Protein AF-0000000084459962 (afdb_homodimer)

Radius of gyration: 25.64 Å; Cα contacts (8 Å, |Δi|>4): 1706; chains: 2; bounding box: 58×69×62 Å

Structure (mmCIF, N/CA/C/O backbone):
data_AF-0000000084459962-model_v1
#
loop_
_entity.id
_entity.type
_entity.pdbx_description
1 polymer 'Phosphoribosylformylglycinamidine cyclo-ligase'
#
loop_
_atom_site.group_PDB
_atom_site.id
_atom_site.type_symbol
_atom_site.label_atom_id
_atom_site.label_alt_id
_atom_site.label_comp_id
_atom_site.label_asym_id
_atom_site.label_entity_id
_atom_site.label_seq_id
_atom_site.pdbx_PDB_ins_code
_atom_site.Cartn_x
_atom_site.Cartn_y
_atom_site.Cartn_z
_atom_site.occupancy
_atom_site.B_iso_or_equiv
_atom_site.auth_seq_id
_atom_site.auth_comp_id
_atom_site.auth_asym_id
_atom_site.auth_atom_id
_atom_site.pdbx_PDB_model_num
ATOM 1 N N . MET A 1 1 ? -25.469 19.844 26.062 1 47.09 1 MET A N 1
ATOM 2 C CA . MET A 1 1 ? -25.297 19.125 24.812 1 47.09 1 MET A CA 1
ATOM 3 C C . MET A 1 1 ? -23.969 18.391 24.781 1 47.09 1 MET A C 1
ATOM 5 O O . MET A 1 1 ? -22.922 18.984 25.047 1 47.09 1 MET A O 1
ATOM 9 N N . THR A 1 2 ? -23.922 17.031 24.766 1 66.25 2 THR A N 1
ATOM 10 C CA . THR A 1 2 ? -22.781 16.141 24.969 1 66.25 2 THR A CA 1
ATOM 11 C C . THR A 1 2 ? -21.75 16.344 23.875 1 66.25 2 THR A C 1
ATOM 13 O O . THR A 1 2 ? -22.094 16.578 22.703 1 66.25 2 THR A O 1
ATOM 16 N N . SER A 1 3 ? -20.469 16.516 24.156 1 78.69 3 SER A N 1
ATOM 17 C CA . SER A 1 3 ? -19.359 16.672 23.219 1 78.69 3 SER A CA 1
ATOM 18 C C . SER A 1 3 ? -19.266 15.5 22.266 1 78.69 3 SER A C 1
ATOM 20 O O . SER A 1 3 ? -19.578 14.359 22.625 1 78.69 3 SER A O 1
ATOM 22 N N . ILE A 1 4 ? -19.125 15.828 21 1 79.06 4 ILE A N 1
ATOM 23 C CA . ILE A 1 4 ? -18.938 14.805 19.984 1 79.06 4 ILE A CA 1
ATOM 24 C C . ILE A 1 4 ? -17.453 14.703 19.625 1 79.06 4 ILE A C 1
ATOM 26 O O . ILE A 1 4 ? -16.891 15.609 19 1 79.06 4 ILE A O 1
ATOM 30 N N . ASP A 1 5 ? -16.859 13.633 20.109 1 79.69 5 ASP A N 1
ATOM 31 C CA . ASP A 1 5 ? -15.43 13.484 19.859 1 79.69 5 ASP A CA 1
ATOM 32 C C . ASP A 1 5 ? -15.164 12.445 18.781 1 79.69 5 ASP A C 1
ATOM 34 O O . ASP A 1 5 ? -16.094 11.922 18.156 1 79.69 5 ASP A O 1
ATOM 38 N N . TYR A 1 6 ? -13.914 12.398 18.5 1 80.62 6 TYR A N 1
ATOM 39 C CA . TYR A 1 6 ? -13.469 11.539 17.406 1 80.62 6 TYR A CA 1
ATOM 40 C C . TYR A 1 6 ? -13.898 10.094 17.641 1 80.62 6 TYR A C 1
ATOM 42 O O . TYR A 1 6 ? -14.297 9.398 16.703 1 80.62 6 TYR A O 1
ATOM 50 N N . LYS A 1 7 ? -13.891 9.625 18.922 1 75.81 7 LYS A N 1
ATOM 51 C CA . LYS A 1 7 ? -14.352 8.289 19.25 1 75.81 7 LYS A CA 1
ATOM 52 C C . LYS A 1 7 ? -15.852 8.148 19 1 75.81 7 LYS A C 1
ATOM 54 O O . LYS A 1 7 ? -16.297 7.133 18.453 1 75.81 7 LYS A O 1
ATOM 59 N N . ALA A 1 8 ? -16.5 9.117 19.266 1 79.12 8 ALA A N 1
ATOM 60 C CA . ALA A 1 8 ? -17.953 9.141 19.047 1 79.12 8 ALA A CA 1
ATOM 61 C C . ALA A 1 8 ? -18.281 9.156 17.547 1 79.12 8 ALA A C 1
ATOM 63 O O . ALA A 1 8 ? -19.375 8.797 17.156 1 79.12 8 ALA A O 1
ATOM 64 N N . ALA A 1 9 ? -17.359 9.594 16.859 1 81.06 9 ALA A N 1
ATOM 65 C CA . ALA A 1 9 ? -17.547 9.625 15.414 1 81.06 9 ALA A CA 1
ATOM 66 C C . ALA A 1 9 ? -17.141 8.297 14.781 1 81.06 9 ALA A C 1
ATOM 68 O O . ALA A 1 9 ? -17.172 8.148 13.555 1 81.06 9 ALA A O 1
ATOM 69 N N . GLY A 1 10 ? -16.766 7.379 15.555 1 78.31 10 GLY A N 1
ATOM 70 C CA . GLY A 1 10 ? -16.547 6.023 15.07 1 78.31 10 GLY A CA 1
ATOM 71 C C . GLY A 1 10 ? -15.086 5.664 14.922 1 78.31 10 GLY A C 1
ATOM 72 O O . GLY A 1 10 ? -14.75 4.621 14.359 1 78.31 10 GLY A O 1
ATOM 73 N N . VAL A 1 11 ? -14.234 6.574 15.367 1 79.81 11 VAL A N 1
ATOM 74 C CA . VAL A 1 11 ? -12.812 6.289 15.242 1 79.81 11 VAL A CA 1
ATOM 75 C C . VAL A 1 11 ? -12.164 6.27 16.625 1 79.81 11 VAL A C 1
ATOM 77 O O . VAL A 1 11 ? -12.266 7.242 17.375 1 79.81 11 VAL A O 1
ATOM 80 N N . ASP A 1 12 ? -11.469 5.137 16.969 1 77.38 12 ASP A N 1
ATOM 81 C CA . ASP A 1 12 ? -10.836 4.961 18.281 1 77.38 12 ASP A CA 1
ATOM 82 C C . ASP A 1 12 ? -9.312 5 18.156 1 77.38 12 ASP A C 1
ATOM 84 O O . ASP A 1 12 ? -8.672 3.967 17.969 1 77.38 12 ASP A O 1
ATOM 88 N N . VAL A 1 13 ? -8.734 6.105 18.391 1 74.31 13 VAL A N 1
ATOM 89 C CA . VAL A 1 13 ? -7.301 6.32 18.266 1 74.31 13 VAL A CA 1
ATOM 90 C C . VAL A 1 13 ? -6.559 5.465 19.297 1 74.31 13 VAL A C 1
ATOM 92 O O . VAL A 1 13 ? -5.496 4.91 19 1 74.31 13 VAL A O 1
ATOM 95 N N . GLU A 1 14 ? -7.125 5.309 20.438 1 76.06 14 GLU A N 1
ATOM 96 C CA . GLU A 1 14 ? -6.496 4.512 21.484 1 76.06 14 GLU A CA 1
ATOM 97 C C . GLU A 1 14 ? -6.426 3.039 21.094 1 76.06 14 GLU A C 1
ATOM 99 O O . GLU A 1 14 ? -5.461 2.35 21.438 1 76.06 14 GLU A O 1
ATOM 104 N N . ALA A 1 15 ? -7.457 2.545 20.516 1 75.75 15 ALA A N 1
ATOM 105 C CA . ALA A 1 15 ? -7.438 1.17 20.031 1 75.75 15 ALA A CA 1
ATOM 106 C C . ALA A 1 15 ? -6.301 0.959 19.031 1 75.75 15 ALA A C 1
ATOM 108 O O . ALA A 1 15 ? -5.641 -0.081 19.047 1 75.75 15 ALA A O 1
ATOM 109 N N . GLY A 1 16 ? -6.098 1.947 18.25 1 77 16 GLY A N 1
ATOM 110 C CA . GLY A 1 16 ? -4.98 1.896 17.312 1 77 16 GLY A CA 1
ATOM 111 C C . GLY A 1 16 ? -3.631 1.841 18.016 1 77 16 GLY A C 1
ATOM 112 O O . GLY A 1 16 ? -2.779 1.025 17.656 1 77 16 GLY A O 1
ATOM 113 N N . ASN A 1 17 ? -3.496 2.594 18.984 1 78.25 17 ASN A N 1
ATOM 114 C CA . ASN A 1 17 ? -2.254 2.607 19.75 1 78.25 17 ASN A CA 1
ATOM 115 C C . ASN A 1 17 ? -2.023 1.282 20.469 1 78.25 17 ASN A C 1
ATOM 117 O O . ASN A 1 17 ? -0.896 0.789 20.531 1 78.25 17 ASN A O 1
ATOM 121 N N . ARG A 1 18 ? -3.035 0.746 20.969 1 79.88 18 ARG A N 1
ATOM 122 C CA . ARG A 1 18 ? -2.951 -0.546 21.656 1 79.88 18 ARG A CA 1
ATOM 123 C C . ARG A 1 18 ? -2.535 -1.645 20.672 1 79.88 18 ARG A C 1
ATOM 125 O O . ARG A 1 18 ? -1.713 -2.5 21.016 1 79.88 18 ARG A O 1
ATOM 132 N N . ALA A 1 19 ? -3.107 -1.581 19.562 1 82.06 19 ALA A N 1
ATOM 133 C CA . ALA A 1 19 ? -2.754 -2.562 18.531 1 82.06 19 ALA A CA 1
ATOM 134 C C . ALA A 1 19 ? -1.268 -2.49 18.203 1 82.06 19 ALA A C 1
ATOM 136 O O . ALA A 1 19 ? -0.591 -3.52 18.125 1 82.06 19 ALA A O 1
ATOM 137 N N . VAL A 1 20 ? -0.801 -1.335 18.062 1 82.88 20 VAL A N 1
ATOM 138 C CA . VAL A 1 20 ? 0.601 -1.131 17.719 1 82.88 20 VAL A CA 1
ATOM 139 C C . VAL A 1 20 ? 1.494 -1.659 18.844 1 82.88 20 VAL A C 1
ATOM 141 O O . VAL A 1 20 ? 2.49 -2.34 18.578 1 82.88 20 VAL A O 1
ATOM 144 N N . ARG A 1 21 ? 1.181 -1.399 20.016 1 83.81 21 ARG A N 1
ATOM 145 C CA . ARG A 1 21 ? 1.971 -1.854 21.156 1 83.81 21 ARG A CA 1
ATOM 146 C C . ARG A 1 21 ? 1.996 -3.377 21.234 1 83.81 21 ARG A C 1
ATOM 148 O O . ARG A 1 21 ? 3.031 -3.971 21.547 1 83.81 21 ARG A O 1
ATOM 155 N N . SER A 1 22 ? 0.932 -3.971 20.906 1 87.31 22 SER A N 1
ATOM 156 C CA . SER A 1 22 ? 0.792 -5.414 21.047 1 87.31 22 SER A CA 1
ATOM 157 C C . SER A 1 22 ? 1.602 -6.156 20 1 87.31 22 SER A C 1
ATOM 159 O O . SER A 1 22 ? 2.035 -7.289 20.219 1 87.31 22 SER A O 1
ATOM 161 N N . ILE A 1 23 ? 1.814 -5.5 18.891 1 91.75 23 ILE A N 1
ATOM 162 C CA . ILE A 1 23 ? 2.434 -6.23 17.781 1 91.75 23 ILE A CA 1
ATOM 163 C C . ILE A 1 23 ? 3.896 -5.816 17.656 1 91.75 23 ILE A C 1
ATOM 165 O O . ILE A 1 23 ? 4.648 -6.414 16.875 1 91.75 23 ILE A O 1
ATOM 169 N N . LYS A 1 24 ? 4.32 -4.84 18.375 1 92.25 24 LYS A N 1
ATOM 170 C CA . LYS A 1 24 ? 5.621 -4.199 18.188 1 92.25 24 LYS A CA 1
ATOM 171 C C . LYS A 1 24 ? 6.75 -5.223 18.25 1 92.25 24 LYS A C 1
ATOM 173 O O . LYS A 1 24 ? 7.578 -5.297 17.344 1 92.25 24 LYS A O 1
ATOM 178 N N . ALA A 1 25 ? 6.832 -6.027 19.266 1 93.81 25 ALA A N 1
ATOM 179 C CA . ALA A 1 25 ? 7.906 -7 19.453 1 93.81 25 ALA A CA 1
ATOM 180 C C . ALA A 1 25 ? 7.914 -8.031 18.328 1 93.81 25 ALA A C 1
ATOM 182 O O . ALA A 1 25 ? 8.977 -8.398 17.828 1 93.81 25 ALA A O 1
ATOM 183 N N . ALA A 1 26 ? 6.77 -8.484 18 1 95.19 26 ALA A N 1
ATOM 184 C CA . ALA A 1 26 ? 6.652 -9.461 16.922 1 95.19 26 ALA A CA 1
ATOM 185 C C . ALA A 1 26 ? 7.16 -8.883 15.602 1 95.19 26 ALA A C 1
ATOM 187 O O . ALA A 1 26 ? 7.91 -9.539 14.883 1 95.19 26 ALA A O 1
ATOM 188 N N . VAL A 1 27 ? 6.77 -7.695 15.305 1 96.69 27 VAL A N 1
ATOM 189 C CA . VAL A 1 27 ? 7.16 -7.031 14.062 1 96.69 27 VAL A CA 1
ATOM 190 C C . VAL A 1 27 ? 8.672 -6.824 14.047 1 96.69 27 VAL A C 1
ATOM 192 O O . VAL A 1 27 ? 9.328 -7.098 13.031 1 96.69 27 VAL A O 1
ATOM 195 N N . GLU A 1 28 ? 9.234 -6.41 15.141 1 96.12 28 GLU A N 1
ATOM 196 C CA . GLU A 1 28 ? 10.664 -6.121 15.219 1 96.12 28 GLU A CA 1
ATOM 197 C C . GLU A 1 28 ? 11.492 -7.398 15.086 1 96.12 28 GLU A C 1
ATOM 199 O O . GLU A 1 28 ? 12.664 -7.352 14.695 1 96.12 28 GLU A O 1
ATOM 204 N N . SER A 1 29 ? 10.898 -8.539 15.359 1 97.31 29 SER A N 1
ATOM 205 C CA . SER A 1 29 ? 11.594 -9.812 15.195 1 97.31 29 SER A CA 1
ATOM 206 C C . SER A 1 29 ? 11.867 -10.109 13.727 1 97.31 29 SER A C 1
ATOM 208 O O . SER A 1 29 ? 12.664 -10.992 13.406 1 97.31 29 SER A O 1
ATOM 210 N N . THR A 1 30 ? 11.25 -9.398 12.812 1 98.31 30 THR A N 1
ATOM 211 C CA . THR A 1 30 ? 11.477 -9.586 11.383 1 98.31 30 THR A CA 1
ATOM 212 C C . THR A 1 30 ? 12.625 -8.711 10.898 1 98.31 30 THR A C 1
ATOM 214 O O . THR A 1 30 ? 13.086 -8.852 9.758 1 98.31 30 THR A O 1
ATOM 217 N N . PHE A 1 31 ? 13.094 -7.809 11.703 1 97.69 31 PHE A N 1
ATOM 218 C CA . PHE A 1 31 ? 14.039 -6.789 11.273 1 97.69 31 PHE A CA 1
ATOM 219 C C . PHE A 1 31 ? 15.414 -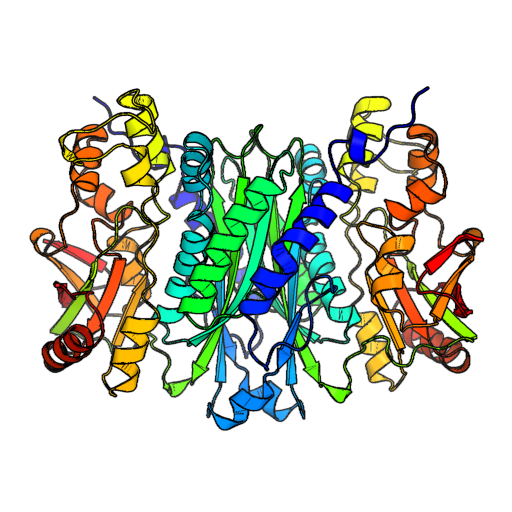7.395 11.023 1 97.69 31 PHE A C 1
ATOM 221 O O . PHE A 1 31 ? 15.859 -8.266 11.773 1 97.69 31 PHE A O 1
ATOM 228 N N . SER A 1 32 ? 16.016 -6.988 9.945 1 96.19 32 SER A N 1
ATOM 229 C CA . SER A 1 32 ? 17.453 -7.148 9.758 1 96.19 32 SER A CA 1
ATOM 230 C C . SER A 1 32 ? 18.219 -5.949 10.312 1 96.19 32 SER A C 1
ATOM 232 O O . SER A 1 32 ? 17.625 -4.926 10.648 1 96.19 32 SER A O 1
ATOM 234 N N . PRO A 1 33 ? 19.562 -6.062 10.367 1 95.19 33 PRO A N 1
ATOM 235 C CA . PRO A 1 33 ? 20.359 -4.926 10.828 1 95.19 33 PRO A CA 1
ATOM 236 C C . PRO A 1 33 ? 20.25 -3.715 9.906 1 95.19 33 PRO A C 1
ATOM 238 O O . PRO A 1 33 ? 20.688 -2.619 10.258 1 95.19 33 PRO A O 1
ATOM 241 N N . ARG A 1 34 ? 19.641 -3.922 8.773 1 96.69 34 ARG A N 1
ATOM 242 C CA . ARG A 1 34 ? 19.531 -2.842 7.801 1 96.69 34 ARG A CA 1
ATOM 243 C C . ARG A 1 34 ? 18.375 -1.909 8.133 1 96.69 34 ARG A C 1
ATOM 245 O O . ARG A 1 34 ? 18.266 -0.815 7.578 1 96.69 34 ARG A O 1
ATOM 252 N N . VAL A 1 35 ? 17.469 -2.371 8.977 1 97.88 35 VAL A N 1
ATOM 253 C CA . VAL A 1 35 ? 16.359 -1.521 9.414 1 97.88 35 VAL A CA 1
ATOM 254 C C . VAL A 1 35 ? 16.859 -0.519 10.453 1 97.88 35 VAL A C 1
ATOM 256 O O . VAL A 1 35 ? 17.359 -0.909 11.508 1 97.88 35 VAL A O 1
ATOM 259 N N . LEU A 1 36 ? 16.641 0.776 10.172 1 97.12 36 LEU A N 1
ATOM 260 C CA . LEU A 1 36 ? 17.266 1.805 10.992 1 97.12 36 LEU A CA 1
ATOM 261 C C . LEU A 1 36 ? 16.234 2.5 11.875 1 97.12 36 LEU A C 1
ATOM 263 O O . LEU A 1 36 ? 16.578 3.363 12.68 1 97.12 36 LEU A O 1
ATOM 267 N N . THR A 1 37 ? 14.984 2.217 11.672 1 93.75 37 THR A N 1
ATOM 268 C CA . THR A 1 37 ? 13.922 2.832 12.469 1 93.75 37 THR A CA 1
ATOM 269 C C . THR A 1 37 ? 13.031 1.768 13.094 1 93.75 37 THR A C 1
ATOM 271 O O . THR A 1 37 ? 12.844 0.689 12.523 1 93.75 37 THR A O 1
ATOM 274 N N . GLY A 1 38 ? 12.492 2.059 14.203 1 87.31 38 GLY A N 1
ATOM 275 C CA . GLY A 1 38 ? 11.484 1.201 14.805 1 87.31 38 GLY A CA 1
ATOM 276 C C . GLY A 1 38 ? 10.086 1.488 14.312 1 87.31 38 GLY A C 1
ATOM 277 O O . GLY A 1 38 ? 9.898 2.236 13.352 1 87.31 38 GLY A O 1
ATOM 278 N N . ILE A 1 39 ? 9.148 0.894 14.945 1 84.25 39 ILE A N 1
ATOM 279 C CA . ILE A 1 39 ? 7.746 1.1 14.602 1 84.25 39 ILE A CA 1
ATOM 280 C C . ILE A 1 39 ? 7.234 2.373 15.273 1 84.25 39 ILE A C 1
ATOM 282 O O . ILE A 1 39 ? 7.711 2.754 16.344 1 84.25 39 ILE A O 1
ATOM 286 N N . GLY A 1 40 ? 6.355 3.123 14.633 1 79.12 40 GLY A N 1
ATOM 287 C CA . GLY A 1 40 ? 5.754 4.309 15.227 1 79.12 40 GLY A CA 1
ATOM 288 C C . GLY A 1 40 ? 6.273 5.602 14.633 1 79.12 40 GLY A C 1
ATOM 289 O O . GLY A 1 40 ? 5.715 6.672 14.875 1 79.12 40 GLY A O 1
ATOM 290 N N . HIS A 1 41 ? 7.324 5.52 13.852 1 86.31 41 HIS A N 1
ATOM 291 C CA . HIS A 1 41 ? 7.867 6.688 13.164 1 86.31 41 HIS A CA 1
ATOM 292 C C . HIS A 1 41 ? 7.023 7.055 11.953 1 86.31 41 HIS A C 1
ATOM 294 O O . HIS A 1 41 ? 6.109 6.316 11.578 1 86.31 41 HIS A O 1
ATOM 300 N N . PHE A 1 42 ? 7.281 8.234 11.453 1 93.38 42 PHE A N 1
ATOM 301 C CA . PHE A 1 42 ? 6.527 8.711 10.305 1 93.38 42 PHE A CA 1
ATOM 302 C C . PHE A 1 42 ? 6.793 7.848 9.078 1 93.38 42 PHE A C 1
ATOM 304 O O . PHE A 1 42 ? 5.938 7.723 8.203 1 93.38 42 PHE A O 1
ATOM 311 N N . ALA A 1 43 ? 7.992 7.32 9.023 1 97.25 43 ALA A N 1
ATOM 312 C CA . ALA A 1 43 ? 8.453 6.512 7.895 1 97.25 43 ALA A CA 1
ATOM 313 C C . ALA A 1 43 ? 9.531 5.527 8.328 1 97.25 43 ALA A C 1
ATOM 315 O O . ALA A 1 43 ? 10.109 5.668 9.406 1 97.25 43 ALA A O 1
ATOM 316 N N . SER A 1 44 ? 9.703 4.523 7.535 1 97.62 44 SER A N 1
ATOM 317 C CA . SER A 1 44 ? 10.758 3.555 7.805 1 97.62 44 SER A CA 1
ATOM 318 C C . SER A 1 44 ? 12.047 3.934 7.094 1 97.62 44 SER A C 1
ATOM 320 O O . SER A 1 44 ? 12.023 4.613 6.062 1 97.62 44 SER A O 1
ATOM 322 N N . MET A 1 45 ? 13.164 3.568 7.66 1 98.25 45 MET A N 1
ATOM 323 C CA . MET A 1 45 ? 14.484 3.725 7.059 1 98.25 45 MET A CA 1
ATOM 324 C C . MET A 1 45 ? 15.18 2.375 6.902 1 98.25 45 MET A C 1
ATOM 326 O O . MET A 1 45 ? 15.25 1.596 7.855 1 98.25 45 MET A O 1
ATOM 330 N N . PHE A 1 46 ? 15.641 2.086 5.742 1 98.31 46 PHE A N 1
ATOM 331 C CA . PHE A 1 46 ? 16.312 0.833 5.406 1 98.31 46 PHE A CA 1
ATOM 332 C C . PHE A 1 46 ? 17.641 1.099 4.703 1 98.31 46 PHE A C 1
ATOM 334 O O . PHE A 1 46 ? 17.672 1.721 3.641 1 98.31 46 PHE A O 1
ATOM 341 N N . ASP A 1 47 ? 18.719 0.597 5.242 1 97.38 47 ASP A N 1
ATOM 342 C CA . ASP A 1 47 ? 20.078 0.859 4.773 1 97.38 47 ASP A CA 1
ATOM 343 C C . ASP A 1 47 ? 20.344 0.167 3.439 1 97.38 47 ASP A C 1
ATOM 345 O O . ASP A 1 47 ? 20.297 -1.062 3.352 1 97.38 47 ASP A O 1
ATOM 349 N N . LEU A 1 48 ? 20.703 0.964 2.393 1 96.25 48 LEU A N 1
ATOM 350 C CA . LEU A 1 48 ? 20.938 0.407 1.064 1 96.25 48 LEU A CA 1
ATOM 351 C C . LEU A 1 48 ? 22.438 0.205 0.817 1 96.25 48 LEU A C 1
ATOM 353 O O . LEU A 1 48 ? 22.828 -0.429 -0.167 1 96.25 48 LEU A O 1
ATOM 357 N N . LYS A 1 49 ? 23.234 0.724 1.651 1 92.75 49 LYS A N 1
ATOM 358 C CA . LYS A 1 49 ? 24.672 0.731 1.418 1 92.75 49 LYS A CA 1
ATOM 359 C C . LYS A 1 49 ? 25.219 -0.687 1.242 1 92.75 49 LYS A C 1
ATOM 361 O O . LYS A 1 49 ? 26.062 -0.933 0.379 1 92.75 49 LYS A O 1
ATOM 366 N N . PRO A 1 50 ? 24.75 -1.63 2.039 1 89.69 50 PRO A N 1
ATOM 367 C CA . PRO A 1 50 ? 25.281 -2.99 1.873 1 89.69 50 PRO A CA 1
ATOM 368 C C . PRO A 1 50 ? 25.016 -3.557 0.48 1 89.69 50 PRO A C 1
ATOM 370 O O . PRO A 1 50 ? 25.672 -4.508 0.061 1 89.69 50 PRO A O 1
ATOM 373 N N . LEU A 1 51 ? 24.016 -3.082 -0.238 1 87.75 51 LEU A N 1
ATOM 374 C CA . LEU A 1 51 ? 23.719 -3.551 -1.587 1 87.75 51 LEU A CA 1
ATOM 375 C C . LEU A 1 51 ? 24.891 -3.268 -2.529 1 87.75 51 LEU A C 1
ATOM 377 O O . LEU A 1 51 ? 25.031 -3.932 -3.559 1 87.75 51 LEU A O 1
ATOM 381 N N . LEU A 1 52 ? 25.672 -2.23 -2.238 1 83.12 52 LEU A N 1
ATOM 382 C CA . LEU A 1 52 ? 26.828 -1.869 -3.039 1 83.12 52 LEU A CA 1
ATOM 383 C C . LEU A 1 52 ? 27.844 -3.014 -3.078 1 83.12 52 LEU A C 1
ATOM 385 O O . LEU A 1 52 ? 28.578 -3.162 -4.055 1 83.12 52 LEU A O 1
ATOM 389 N N . GLU A 1 53 ? 27.828 -3.762 -2.131 1 87.5 53 GLU A N 1
ATOM 390 C CA . GLU A 1 53 ? 28.781 -4.855 -2.039 1 87.5 53 GLU A CA 1
ATOM 391 C C . GLU A 1 53 ? 28.234 -6.125 -2.686 1 87.5 53 GLU A C 1
ATOM 393 O O . GLU A 1 53 ? 29.016 -6.965 -3.16 1 87.5 53 GLU A O 1
ATOM 398 N N . GLU A 1 54 ? 27 -6.223 -2.768 1 90.56 54 GLU A N 1
ATOM 399 C CA . GLU A 1 54 ? 26.391 -7.496 -3.133 1 90.56 54 GLU A CA 1
ATOM 400 C C . GLU A 1 54 ? 25.859 -7.465 -4.562 1 90.56 54 GLU A C 1
ATOM 402 O O . GLU A 1 54 ? 25.719 -8.508 -5.199 1 90.56 54 GLU A O 1
ATOM 407 N N . TYR A 1 55 ? 25.562 -6.277 -5.043 1 94.31 55 TYR A N 1
ATOM 408 C CA . TYR A 1 55 ? 24.953 -6.129 -6.359 1 94.31 55 TYR A CA 1
ATOM 409 C C . TYR A 1 55 ? 25.781 -5.211 -7.25 1 94.31 55 TYR A C 1
ATOM 411 O O . TYR A 1 55 ? 26.234 -4.152 -6.809 1 94.31 55 TYR A O 1
ATOM 419 N N . GLU A 1 56 ? 26.031 -5.598 -8.477 1 94.81 56 GLU A N 1
ATOM 420 C CA . GLU A 1 56 ? 26.75 -4.77 -9.445 1 94.81 56 GLU A CA 1
ATOM 421 C C . GLU A 1 56 ? 25.859 -3.633 -9.953 1 94.81 56 GLU A C 1
ATOM 423 O O . GLU A 1 56 ? 26.312 -2.492 -10.062 1 94.81 56 GLU A O 1
ATOM 428 N N . HIS A 1 57 ? 24.719 -3.881 -10.305 1 96.88 57 HIS A N 1
ATOM 429 C CA . HIS A 1 57 ? 23.719 -2.941 -10.805 1 96.88 57 HIS A CA 1
ATOM 430 C C . HIS A 1 57 ? 22.359 -3.205 -10.188 1 96.88 57 HIS A C 1
ATOM 432 O O . HIS A 1 57 ? 21.453 -3.713 -10.852 1 96.88 57 HIS A O 1
ATOM 438 N N . PRO A 1 58 ? 22.172 -2.703 -8.922 1 97.31 58 PRO A N 1
ATOM 439 C CA . PRO A 1 58 ? 20.938 -3 -8.188 1 97.31 58 PRO A CA 1
ATOM 440 C C . PRO A 1 58 ? 19.719 -2.295 -8.773 1 97.31 58 PRO A C 1
ATOM 442 O O . PRO A 1 58 ? 19.781 -1.103 -9.086 1 97.31 58 PRO A O 1
ATOM 445 N N . VAL A 1 59 ? 18.672 -3.033 -8.977 1 98.12 59 VAL A N 1
ATOM 446 C CA . VAL A 1 59 ? 17.375 -2.549 -9.43 1 98.12 59 VAL A CA 1
ATOM 447 C C . VAL A 1 59 ? 16.312 -2.838 -8.359 1 98.12 59 VAL A C 1
ATOM 449 O O . VAL A 1 59 ? 16.188 -3.973 -7.891 1 98.12 59 VAL A O 1
ATOM 452 N N . MET A 1 60 ? 15.633 -1.752 -7.898 1 98.44 60 MET A N 1
ATOM 453 C CA . MET A 1 60 ? 14.539 -1.914 -6.949 1 98.44 60 MET A CA 1
ATOM 454 C C . MET A 1 60 ? 13.297 -2.482 -7.637 1 98.44 60 MET A C 1
ATOM 456 O O . MET A 1 60 ? 12.906 -2.014 -8.703 1 98.44 60 MET A O 1
ATOM 460 N N . VAL A 1 61 ? 12.719 -3.523 -7.102 1 98.62 61 VAL A N 1
ATOM 461 C CA . VAL A 1 61 ? 11.516 -4.168 -7.613 1 98.62 61 VAL A CA 1
ATOM 462 C C . VAL A 1 61 ? 10.383 -4.043 -6.59 1 98.62 61 VAL A C 1
ATOM 464 O O . VAL A 1 61 ? 10.57 -4.352 -5.41 1 98.62 61 VAL A O 1
ATOM 467 N N . GLN A 1 62 ? 9.18 -3.549 -7.02 1 98.69 62 GLN A N 1
ATOM 468 C CA . GLN A 1 62 ? 8.094 -3.309 -6.082 1 98.69 62 GLN A CA 1
ATOM 469 C C . GLN A 1 62 ? 6.777 -3.869 -6.613 1 98.69 62 GLN A C 1
ATOM 471 O O . GLN A 1 62 ? 6.547 -3.891 -7.828 1 98.69 62 GLN A O 1
ATOM 476 N N . SER A 1 63 ? 5.961 -4.332 -5.742 1 98.31 63 SER A N 1
ATOM 477 C CA . SER A 1 63 ? 4.598 -4.75 -6.047 1 98.31 63 SER A CA 1
ATOM 478 C C . SER A 1 63 ? 3.648 -4.422 -4.898 1 98.31 63 SER A C 1
ATOM 480 O O . SER A 1 63 ? 4.031 -4.488 -3.729 1 98.31 63 SER A O 1
ATOM 482 N N . ILE A 1 64 ? 2.469 -3.979 -5.207 1 98.06 64 ILE A N 1
ATOM 483 C CA . ILE A 1 64 ? 1.394 -3.748 -4.246 1 98.06 64 ILE A CA 1
ATOM 484 C C . ILE A 1 64 ? 0.202 -4.645 -4.582 1 98.06 64 ILE A C 1
ATOM 486 O O . ILE A 1 64 ? -0.131 -4.828 -5.754 1 98.06 64 ILE A O 1
ATOM 490 N N . ASP A 1 65 ? -0.355 -5.254 -3.57 1 96.75 65 ASP A N 1
ATOM 491 C CA . ASP A 1 65 ? -1.507 -6.129 -3.766 1 96.75 65 ASP A CA 1
ATOM 492 C C . ASP A 1 65 ? -2.283 -6.312 -2.465 1 96.75 65 ASP A C 1
ATOM 494 O O . ASP A 1 65 ? -1.859 -5.836 -1.41 1 96.75 65 ASP A O 1
ATOM 498 N N . GLY A 1 66 ? -3.428 -6.898 -2.551 1 96.56 66 GLY A N 1
ATOM 499 C CA . GLY A 1 66 ? -4.258 -7.266 -1.417 1 96.56 66 GLY A CA 1
ATOM 500 C C . GLY A 1 66 ? -4.664 -8.727 -1.421 1 96.56 66 GLY A C 1
ATOM 501 O O . GLY A 1 66 ? -4.301 -9.477 -2.332 1 96.56 66 GLY A O 1
ATOM 502 N N . VAL A 1 67 ? -5.441 -9.102 -0.385 1 97.25 67 VAL A N 1
ATOM 503 C CA . VAL A 1 67 ? -5.871 -10.5 -0.314 1 97.25 67 VAL A CA 1
ATOM 504 C C . VAL A 1 67 ? -7.309 -10.617 -0.81 1 97.25 67 VAL A C 1
ATOM 506 O O . VAL A 1 67 ? -7.867 -11.719 -0.857 1 97.25 67 VAL A O 1
ATOM 509 N N . GLY A 1 68 ? -7.969 -9.508 -1.108 1 95.44 68 GLY A N 1
ATOM 510 C CA . GLY A 1 68 ? -9.297 -9.492 -1.693 1 95.44 68 GLY A CA 1
ATOM 511 C C . GLY A 1 68 ? -10.367 -10.047 -0.768 1 95.44 68 GLY A C 1
ATOM 512 O O . GLY A 1 68 ? -10.297 -9.852 0.448 1 95.44 68 GLY A O 1
ATOM 513 N N . THR A 1 69 ? -11.312 -10.711 -1.379 1 96.44 69 THR A N 1
ATOM 514 C CA . THR A 1 69 ? -12.484 -11.117 -0.62 1 96.44 69 THR A CA 1
ATOM 515 C C . THR A 1 69 ? -12.234 -12.438 0.107 1 96.44 69 THR A C 1
ATOM 517 O O . THR A 1 69 ? -13.133 -12.977 0.749 1 96.44 69 THR A O 1
ATOM 520 N N . LYS A 1 70 ? -10.992 -12.984 0.012 1 97.81 70 LYS A N 1
ATOM 521 C CA . LYS A 1 70 ? -10.609 -14.062 0.916 1 97.81 70 LYS A CA 1
ATOM 522 C C . LYS A 1 70 ? -10.758 -13.641 2.373 1 97.81 70 LYS A C 1
ATOM 524 O O . LYS A 1 70 ? -11.062 -14.461 3.238 1 97.81 70 LYS A O 1
ATOM 529 N N . MET A 1 71 ? -10.648 -12.367 2.623 1 97.25 71 MET A N 1
ATOM 530 C CA . MET A 1 71 ? -10.812 -11.789 3.951 1 97.25 71 MET A CA 1
ATOM 531 C C . MET A 1 71 ? -12.211 -12.078 4.496 1 97.25 71 MET A C 1
ATOM 533 O O . MET A 1 71 ? -12.383 -12.25 5.703 1 97.25 71 MET A O 1
ATOM 537 N N . MET A 1 72 ? -13.188 -12.117 3.656 1 97.06 72 MET A N 1
ATOM 538 C CA . MET A 1 72 ? -14.562 -12.367 4.082 1 97.06 72 MET A CA 1
ATOM 539 C C . MET A 1 72 ? -14.719 -13.797 4.605 1 97.06 72 MET A C 1
ATOM 541 O O . MET A 1 72 ? -15.547 -14.055 5.48 1 97.06 72 MET A O 1
ATOM 545 N N . VAL A 1 73 ? -13.961 -14.711 4.012 1 97.81 73 VAL A N 1
ATOM 546 C CA . VAL A 1 73 ? -13.961 -16.094 4.5 1 97.81 73 VAL A CA 1
ATOM 547 C C . VAL A 1 73 ? -13.312 -16.141 5.883 1 97.81 73 VAL A C 1
ATOM 549 O O . VAL A 1 73 ? -13.82 -16.812 6.785 1 97.81 73 VAL A O 1
ATOM 552 N N . ALA A 1 74 ? -12.18 -15.484 6.027 1 97.88 74 ALA A N 1
ATOM 553 C CA . ALA A 1 74 ? -11.516 -15.406 7.324 1 97.88 74 ALA A CA 1
ATOM 554 C C . ALA A 1 74 ? -12.453 -14.867 8.398 1 97.88 74 ALA A C 1
ATOM 556 O O . ALA A 1 74 ? -12.516 -15.406 9.508 1 97.88 74 ALA A O 1
ATOM 557 N N . LYS A 1 75 ? -13.156 -13.844 8.086 1 96.75 75 LYS A N 1
ATOM 558 C CA . LYS A 1 75 ? -14.109 -13.25 9.016 1 96.75 75 LYS A CA 1
ATOM 559 C C . LYS A 1 75 ? -15.188 -14.258 9.406 1 96.75 75 LYS A C 1
ATOM 561 O O . LYS A 1 75 ? -15.5 -14.414 10.594 1 96.75 75 LYS A O 1
ATOM 566 N N . ARG A 1 76 ? -15.711 -14.836 8.391 1 96.25 76 ARG A N 1
ATOM 567 C CA . ARG A 1 76 ? -16.781 -15.797 8.633 1 96.25 76 ARG A CA 1
ATOM 568 C C . ARG A 1 76 ? -16.297 -16.938 9.531 1 96.25 76 ARG A C 1
ATOM 570 O O . ARG A 1 76 ? -17.047 -17.453 10.359 1 96.25 76 ARG A O 1
ATOM 577 N N . MET A 1 77 ? -15.078 -17.328 9.391 1 97.19 77 MET A N 1
ATOM 578 C CA . MET A 1 77 ? -14.477 -18.391 10.195 1 97.19 77 MET A CA 1
ATOM 579 C C . MET A 1 77 ? -14 -17.844 11.539 1 97.19 77 MET A C 1
ATOM 581 O O . MET A 1 77 ? -13.68 -18.625 12.445 1 97.19 77 MET A O 1
ATOM 585 N N . GLN A 1 78 ? -13.898 -16.562 11.633 1 96.31 78 GLN A N 1
ATOM 586 C CA . GLN A 1 78 ? -13.266 -15.906 12.781 1 96.31 78 GLN A CA 1
ATOM 587 C C . GLN A 1 78 ? -11.844 -16.406 12.984 1 96.31 78 GLN A C 1
ATOM 589 O O . GLN A 1 78 ? -11.453 -16.734 14.109 1 96.31 78 GLN A O 1
ATOM 594 N N . LYS A 1 79 ? -11.164 -16.578 11.938 1 97.5 79 LYS A N 1
ATOM 595 C CA . LYS A 1 79 ? -9.773 -17.016 11.891 1 97.5 79 LYS A CA 1
ATOM 596 C C . LYS A 1 79 ? -8.945 -16.109 10.969 1 97.5 79 LYS A C 1
ATOM 598 O O . LYS A 1 79 ? -9.086 -16.172 9.75 1 97.5 79 LYS A O 1
ATOM 603 N N . PHE A 1 80 ? -8.031 -15.352 11.57 1 97.69 80 PHE A N 1
ATOM 604 C CA . PHE A 1 80 ? -7.316 -14.336 10.812 1 97.69 80 PHE A CA 1
ATOM 605 C C . PHE A 1 80 ? -5.812 -14.594 10.844 1 97.69 80 PHE A C 1
ATOM 607 O O . PHE A 1 80 ? -5.039 -13.867 10.211 1 97.69 80 PHE A O 1
ATOM 614 N N . ASP A 1 81 ? -5.316 -15.672 11.344 1 96.81 81 ASP A N 1
ATOM 615 C CA . ASP A 1 81 ? -3.908 -15.891 11.664 1 96.81 81 ASP A CA 1
ATOM 616 C C . ASP A 1 81 ? -3.104 -16.219 10.406 1 96.81 81 ASP A C 1
ATOM 618 O O . ASP A 1 81 ? -1.88 -16.078 10.391 1 96.81 81 ASP A O 1
ATOM 622 N N . THR A 1 82 ? -3.793 -16.625 9.312 1 97.69 82 THR A N 1
ATOM 623 C CA . THR A 1 82 ? -3.021 -17.031 8.141 1 97.69 82 THR A CA 1
ATOM 624 C C . THR A 1 82 ? -3.193 -16.016 7.008 1 97.69 82 THR A C 1
ATOM 626 O O . THR A 1 82 ? -2.479 -16.078 6.008 1 97.69 82 THR A O 1
ATOM 629 N N . ILE A 1 83 ? -4.121 -15.094 7.148 1 98.31 83 ILE A N 1
ATOM 630 C CA . ILE A 1 83 ? -4.414 -14.164 6.062 1 98.31 83 ILE A CA 1
ATOM 631 C C . ILE A 1 83 ? -3.209 -13.266 5.809 1 98.31 83 ILE A C 1
ATOM 633 O O . ILE A 1 83 ? -2.955 -12.859 4.672 1 98.31 83 ILE A O 1
ATOM 637 N N . GLY A 1 84 ? -2.471 -12.945 6.906 1 98.5 84 GLY A N 1
ATOM 638 C CA . GLY A 1 84 ? -1.233 -12.195 6.738 1 98.5 84 GLY A CA 1
ATOM 639 C C . GLY A 1 84 ? -0.196 -12.938 5.914 1 98.5 84 GLY A C 1
ATOM 640 O O . GLY A 1 84 ? 0.57 -12.312 5.172 1 98.5 84 GLY A O 1
ATOM 641 N N . MET A 1 85 ? -0.143 -14.281 6.07 1 98.62 85 MET A N 1
ATOM 642 C CA . MET A 1 85 ? 0.745 -15.102 5.25 1 98.62 85 MET A CA 1
ATOM 643 C C . MET A 1 85 ? 0.376 -14.992 3.775 1 98.62 85 MET A C 1
ATOM 645 O O . MET A 1 85 ? 1.255 -14.93 2.914 1 98.62 85 MET A O 1
ATOM 649 N N . ASP A 1 86 ? -0.937 -14.984 3.543 1 98.75 86 ASP A N 1
ATOM 650 C CA . ASP A 1 86 ? -1.432 -14.844 2.176 1 98.75 86 ASP A CA 1
ATOM 651 C C . ASP A 1 86 ? -0.925 -13.555 1.538 1 98.75 86 ASP A C 1
ATOM 653 O O . ASP A 1 86 ? -0.511 -13.555 0.377 1 98.75 86 ASP A O 1
ATOM 657 N N . LEU A 1 87 ? -0.967 -12.523 2.299 1 98.75 87 LEU A N 1
ATOM 658 C CA . LEU A 1 87 ? -0.544 -11.219 1.791 1 98.75 87 LEU A CA 1
ATOM 659 C C . LEU A 1 87 ? 0.931 -11.242 1.404 1 98.75 87 LEU A C 1
ATOM 661 O O . LEU A 1 87 ? 1.301 -10.766 0.328 1 98.75 87 LEU A O 1
ATOM 665 N N . VAL A 1 88 ? 1.755 -11.758 2.289 1 98.81 88 VAL A N 1
ATOM 666 C CA . VAL A 1 88 ? 3.191 -11.82 2.037 1 98.81 88 VAL A CA 1
ATOM 667 C C . VAL A 1 88 ? 3.461 -12.648 0.785 1 98.81 88 VAL A C 1
ATOM 669 O O . VAL A 1 88 ? 4.246 -12.242 -0.078 1 98.81 88 VAL A O 1
ATOM 672 N N . SER A 1 89 ? 2.768 -13.727 0.663 1 98.69 89 SER A N 1
ATOM 673 C CA . SER A 1 89 ? 2.959 -14.609 -0.489 1 98.69 89 SER A CA 1
ATOM 674 C C . SER A 1 89 ? 2.496 -13.938 -1.777 1 98.69 89 SER A C 1
ATOM 676 O O . SER A 1 89 ? 3.186 -13.992 -2.797 1 98.69 89 SER A O 1
ATOM 678 N N . ALA A 1 90 ? 1.349 -13.289 -1.706 1 98.31 90 ALA A N 1
ATOM 679 C CA . ALA A 1 90 ? 0.796 -12.641 -2.891 1 98.31 90 ALA A CA 1
ATOM 680 C C . ALA A 1 90 ? 1.754 -11.586 -3.432 1 98.31 90 ALA A C 1
ATOM 682 O O . ALA A 1 90 ? 2.023 -11.539 -4.633 1 98.31 90 ALA A O 1
ATOM 683 N N . THR A 1 91 ? 2.301 -10.812 -2.586 1 98.38 91 THR A N 1
ATOM 684 C CA . THR A 1 91 ? 3.156 -9.711 -3.012 1 98.38 91 THR A CA 1
ATOM 685 C C . THR A 1 91 ? 4.551 -10.211 -3.375 1 98.38 91 THR A C 1
ATOM 687 O O . THR A 1 91 ? 5.133 -9.773 -4.367 1 98.38 91 THR A O 1
ATOM 690 N N . THR A 1 92 ? 5.102 -11.148 -2.619 1 98.69 92 THR A N 1
ATOM 691 C CA . THR A 1 92 ? 6.449 -11.656 -2.865 1 98.69 92 THR A CA 1
ATOM 692 C C . THR A 1 92 ? 6.5 -12.438 -4.176 1 98.69 92 THR A C 1
ATOM 694 O O . THR A 1 92 ? 7.473 -12.344 -4.926 1 98.69 92 THR A O 1
ATOM 697 N N . ASN A 1 93 ? 5.441 -13.211 -4.41 1 98.75 93 ASN A N 1
ATOM 698 C CA . ASN A 1 93 ? 5.398 -13.984 -5.648 1 98.75 93 ASN A CA 1
ATOM 699 C C . ASN A 1 93 ? 5.352 -13.078 -6.875 1 98.75 93 ASN A C 1
ATOM 701 O O . ASN A 1 93 ? 5.793 -13.469 -7.957 1 98.75 93 ASN A O 1
ATOM 705 N N . ASP A 1 94 ? 4.887 -11.852 -6.738 1 98.38 94 ASP A N 1
ATOM 706 C CA . ASP A 1 94 ? 4.832 -10.891 -7.832 1 98.38 94 ASP A CA 1
ATOM 707 C C . ASP A 1 94 ? 6.23 -10.398 -8.203 1 98.38 94 ASP A C 1
ATOM 709 O O . ASP A 1 94 ? 6.477 -10.008 -9.344 1 98.38 94 ASP A O 1
ATOM 713 N N . ILE A 1 95 ? 7.145 -10.383 -7.23 1 98.69 95 ILE A N 1
ATOM 714 C CA . ILE A 1 95 ? 8.445 -9.812 -7.559 1 98.69 95 ILE A CA 1
ATOM 715 C C . ILE A 1 95 ? 9.445 -10.938 -7.832 1 98.69 95 ILE A C 1
ATOM 717 O O . ILE A 1 95 ? 10.43 -10.742 -8.555 1 98.69 95 ILE A O 1
ATOM 721 N N . ILE A 1 96 ? 9.172 -12.109 -7.324 1 98.56 96 ILE A N 1
ATOM 722 C CA . ILE A 1 96 ? 10.133 -13.203 -7.492 1 98.56 96 ILE A CA 1
ATOM 723 C C . ILE A 1 96 ? 10.172 -13.625 -8.961 1 98.56 96 ILE A C 1
ATOM 725 O O . ILE A 1 96 ? 11.18 -14.172 -9.422 1 98.56 96 ILE A O 1
ATOM 729 N N . VAL A 1 97 ? 9.102 -13.359 -9.703 1 98.62 97 VAL A N 1
ATOM 730 C CA . VAL A 1 97 ? 9.055 -13.727 -11.117 1 98.62 97 VAL A CA 1
ATOM 731 C C . VAL A 1 97 ? 10.141 -12.977 -11.883 1 98.62 97 VAL A C 1
ATOM 733 O O . VAL A 1 97 ? 10.516 -13.375 -12.992 1 98.62 97 VAL A O 1
ATOM 736 N N . LEU A 1 98 ? 10.672 -11.898 -11.266 1 98.44 98 LEU A N 1
ATOM 737 C CA . LEU A 1 98 ? 11.766 -11.148 -11.875 1 98.44 98 LEU A CA 1
ATOM 738 C C . LEU A 1 98 ? 13.102 -11.562 -11.281 1 98.44 98 LEU A C 1
ATOM 740 O O . LEU A 1 98 ? 14.141 -10.992 -11.617 1 98.44 98 LEU A O 1
ATOM 744 N N . GLY A 1 99 ? 13.07 -12.539 -10.375 1 98.25 99 GLY A N 1
ATOM 745 C CA . GLY A 1 99 ? 14.289 -12.984 -9.703 1 98.25 99 GLY A CA 1
ATOM 746 C C . GLY A 1 99 ? 14.688 -12.102 -8.539 1 98.25 99 GLY A C 1
ATOM 747 O O . GLY A 1 99 ? 15.805 -12.203 -8.031 1 98.25 99 GLY A O 1
ATOM 748 N N . ALA A 1 100 ? 13.844 -11.273 -8.078 1 98.56 100 ALA A N 1
ATOM 749 C CA . ALA A 1 100 ? 14.188 -10.281 -7.07 1 98.56 100 ALA A CA 1
ATOM 750 C C . ALA A 1 100 ? 14.203 -10.898 -5.672 1 98.56 100 ALA A C 1
ATOM 752 O O . ALA A 1 100 ? 13.367 -11.75 -5.359 1 98.56 100 ALA A O 1
ATOM 753 N N . LYS A 1 101 ? 15.109 -10.484 -4.852 1 98.12 101 LYS A N 1
ATOM 754 C CA . LYS A 1 101 ? 15.125 -10.789 -3.422 1 98.12 101 LYS A CA 1
ATOM 755 C C . LYS A 1 101 ? 14.266 -9.805 -2.639 1 98.12 101 LYS A C 1
ATOM 757 O O . LYS A 1 101 ? 14.5 -8.594 -2.68 1 98.12 101 LYS A O 1
ATOM 762 N N . PRO A 1 102 ? 13.242 -10.32 -1.974 1 98.69 102 PRO A N 1
ATOM 763 C CA . PRO A 1 102 ? 12.445 -9.398 -1.159 1 98.69 102 PRO A CA 1
ATOM 764 C C . PRO A 1 102 ? 13.234 -8.812 0.01 1 98.69 102 PRO A C 1
ATOM 766 O O . PRO A 1 102 ? 14.055 -9.508 0.615 1 98.69 102 PRO A O 1
ATOM 769 N N . LEU A 1 103 ? 12.969 -7.516 0.357 1 98.5 103 LEU A N 1
ATOM 770 C CA . LEU A 1 103 ? 13.695 -6.828 1.418 1 98.5 103 LEU A CA 1
ATOM 771 C C . LEU A 1 103 ? 12.742 -6.34 2.504 1 98.5 103 LEU A C 1
ATOM 773 O O . LEU A 1 103 ? 12.906 -6.676 3.678 1 98.5 103 LEU A O 1
ATOM 777 N N . THR A 1 104 ? 11.727 -5.562 2.096 1 98.75 104 THR A N 1
ATOM 778 C CA . THR A 1 104 ? 10.852 -4.938 3.076 1 98.75 104 THR A CA 1
ATOM 779 C C . THR A 1 104 ? 9.383 -5.137 2.693 1 98.75 104 THR A C 1
ATOM 781 O O . THR A 1 104 ? 9.062 -5.312 1.517 1 98.75 104 THR A O 1
ATOM 784 N N . LEU A 1 105 ? 8.539 -5.137 3.648 1 98.75 105 LEU A N 1
ATOM 785 C CA . LEU A 1 105 ? 7.094 -5.145 3.496 1 98.75 105 LEU A CA 1
ATOM 786 C C . LEU A 1 105 ? 6.449 -4.059 4.348 1 98.75 105 LEU A C 1
ATOM 788 O O . LEU A 1 105 ? 6.844 -3.85 5.5 1 98.75 105 LEU A O 1
ATOM 792 N N . LEU A 1 106 ? 5.523 -3.309 3.789 1 98.44 106 LEU A N 1
ATOM 793 C CA . LEU A 1 106 ? 4.582 -2.455 4.504 1 98.44 106 LEU A CA 1
ATOM 794 C C . LEU A 1 106 ? 3.152 -2.963 4.34 1 98.44 106 LEU A C 1
ATOM 796 O O . LEU A 1 106 ? 2.805 -3.527 3.299 1 98.44 106 LEU A O 1
ATOM 800 N N . ASP A 1 107 ? 2.373 -2.715 5.34 1 97.81 107 ASP A N 1
ATOM 801 C CA . ASP A 1 107 ? 1.001 -3.207 5.27 1 97.81 107 ASP A CA 1
ATOM 802 C C . ASP A 1 107 ? 0.003 -2.1 5.602 1 97.81 107 ASP A C 1
ATOM 804 O O . ASP A 1 107 ? 0.365 -1.095 6.219 1 97.81 107 ASP A O 1
ATOM 808 N N . TYR A 1 108 ? -1.167 -2.268 5.164 1 97.56 108 TYR A N 1
ATOM 809 C CA . TYR A 1 108 ? -2.346 -1.449 5.426 1 97.56 108 TYR A CA 1
ATOM 810 C C . TYR A 1 108 ? -3.551 -2.32 5.766 1 97.56 108 TYR A C 1
ATOM 812 O O . TYR A 1 108 ? -3.955 -3.166 4.965 1 97.56 108 TYR A O 1
ATOM 820 N N . VAL A 1 109 ? -4.074 -2.172 6.98 1 96.75 109 VAL A N 1
ATOM 821 C CA . VAL A 1 109 ? -5.273 -2.881 7.418 1 96.75 109 VAL A CA 1
ATOM 822 C C . VAL A 1 109 ? -6.398 -1.881 7.68 1 96.75 109 VAL A C 1
ATOM 824 O O . VAL A 1 109 ? -6.254 -0.977 8.508 1 96.75 109 VAL A O 1
ATOM 827 N N . ALA A 1 110 ? -7.496 -2.035 6.992 1 95.94 110 ALA A N 1
ATOM 828 C CA . ALA A 1 110 ? -8.625 -1.118 7.156 1 95.94 110 ALA A CA 1
ATOM 829 C C . ALA A 1 110 ? -9.906 -1.876 7.477 1 95.94 110 ALA A C 1
ATOM 831 O O . ALA A 1 110 ? -10.125 -2.984 6.98 1 95.94 110 ALA A O 1
ATOM 832 N N . ASN A 1 111 ? -10.703 -1.345 8.273 1 94.31 111 ASN A N 1
ATOM 833 C CA . ASN A 1 111 ? -11.992 -1.925 8.641 1 94.31 111 ASN A CA 1
ATOM 834 C C . ASN A 1 111 ? -12.977 -0.858 9.125 1 94.31 111 ASN A C 1
ATOM 836 O O . ASN A 1 111 ? -12.633 0.326 9.172 1 94.31 111 ASN A O 1
ATOM 840 N N . ASP A 1 112 ? -14.219 -1.313 9.391 1 92.62 112 ASP A N 1
ATOM 841 C CA . ASP A 1 112 ? -15.242 -0.4 9.891 1 92.62 112 ASP A CA 1
ATOM 842 C C . ASP A 1 112 ? -14.969 -0.021 11.344 1 92.62 112 ASP A C 1
ATOM 844 O O . ASP A 1 112 ? -15.156 1.133 11.734 1 92.62 112 ASP A O 1
ATOM 848 N N . LYS A 1 113 ? -14.539 -0.984 12.086 1 91 113 LYS A N 1
ATOM 849 C CA . LYS A 1 113 ? -14.195 -0.805 13.492 1 91 113 LYS A CA 1
ATOM 850 C C . LYS A 1 113 ? -12.961 -1.619 13.867 1 91 113 LYS A C 1
ATOM 852 O O . LYS A 1 113 ? -12.93 -2.836 13.664 1 91 113 LYS A O 1
ATOM 857 N N . LEU A 1 114 ? -12.039 -0.923 14.43 1 89.25 114 LEU A N 1
ATOM 858 C CA . LEU A 1 114 ? -10.766 -1.562 14.75 1 89.25 114 LEU A CA 1
ATOM 859 C C . LEU A 1 114 ? -10.922 -2.533 15.914 1 89.25 114 LEU A C 1
ATOM 861 O O . LEU A 1 114 ? -11.547 -2.205 16.922 1 89.25 114 LEU A O 1
ATOM 865 N N . ASP A 1 115 ? -10.438 -3.713 15.75 1 90 115 ASP A N 1
ATOM 866 C CA . ASP A 1 115 ? -10.312 -4.723 16.797 1 90 115 ASP A CA 1
ATOM 867 C C . ASP A 1 115 ? -8.859 -5.152 16.969 1 90 115 ASP A C 1
ATOM 869 O O . ASP A 1 115 ? -8.328 -5.906 16.156 1 90 115 ASP A O 1
ATOM 873 N N . PRO A 1 116 ? -8.266 -4.766 18.031 1 91.75 116 PRO A N 1
ATOM 874 C CA . PRO A 1 116 ? -6.84 -5.035 18.219 1 91.75 116 PRO A CA 1
ATOM 875 C C . PRO A 1 116 ? -6.508 -6.527 18.172 1 91.75 116 PRO A C 1
ATOM 877 O O . PRO A 1 116 ? -5.426 -6.906 17.734 1 91.75 116 PRO A O 1
ATOM 880 N N . VAL A 1 117 ? -7.395 -7.387 18.594 1 93.44 117 VAL A N 1
ATOM 881 C CA . VAL A 1 117 ? -7.148 -8.82 18.625 1 93.44 117 VAL A CA 1
ATOM 882 C C . VAL A 1 117 ? -7.051 -9.359 17.188 1 93.44 117 VAL A C 1
ATOM 884 O O . VAL A 1 117 ? -6.191 -10.188 16.891 1 93.44 117 VAL A O 1
ATOM 887 N N . ILE A 1 118 ? -7.91 -8.906 16.344 1 94.81 118 ILE A N 1
ATOM 888 C CA . ILE A 1 118 ? -7.895 -9.328 14.945 1 94.81 118 ILE A CA 1
ATOM 889 C C . ILE A 1 118 ? -6.625 -8.82 14.266 1 94.81 118 ILE A C 1
ATOM 891 O O . ILE A 1 118 ? -5.969 -9.555 13.531 1 94.81 118 ILE A O 1
ATOM 895 N N . ILE A 1 119 ? -6.293 -7.59 14.555 1 94.75 119 ILE A N 1
ATOM 896 C CA . ILE A 1 119 ? -5.082 -7.004 13.992 1 94.75 119 ILE A CA 1
ATOM 897 C C . ILE A 1 119 ? -3.865 -7.82 14.414 1 94.75 119 ILE A C 1
ATOM 899 O O . ILE A 1 119 ? -2.979 -8.094 13.602 1 94.75 119 ILE A O 1
ATOM 903 N N . GLU A 1 120 ? -3.82 -8.164 15.633 1 95.62 120 GLU A N 1
ATOM 904 C CA . GLU A 1 120 ? -2.711 -8.953 16.156 1 95.62 120 GLU A CA 1
ATOM 905 C C . GLU A 1 120 ? -2.59 -10.281 15.406 1 95.62 120 GLU A C 1
ATOM 907 O O . GLU A 1 120 ? -1.484 -10.719 15.078 1 95.62 120 GLU A O 1
ATOM 912 N N . GLN A 1 121 ? -3.656 -10.922 15.164 1 97 121 GLN A N 1
ATOM 913 C CA . GLN A 1 121 ? -3.648 -12.188 14.438 1 97 121 GLN A CA 1
ATOM 914 C C . GLN A 1 121 ? -3.127 -12 13.016 1 97 121 GLN A C 1
ATOM 916 O O . GLN A 1 121 ? -2.289 -12.773 12.555 1 97 121 GLN A O 1
ATOM 921 N N . ILE A 1 122 ? -3.633 -11.008 12.336 1 97.81 122 ILE A N 1
ATOM 922 C CA . ILE A 1 122 ? -3.236 -10.727 10.961 1 97.81 122 ILE A CA 1
ATOM 923 C C . ILE A 1 122 ? -1.731 -10.469 10.906 1 97.81 122 ILE A C 1
ATOM 925 O O . ILE A 1 122 ? -1.024 -11.07 10.086 1 97.81 122 ILE A O 1
ATOM 929 N N . VAL A 1 123 ? -1.275 -9.641 11.805 1 97.31 123 VAL A N 1
ATOM 930 C CA . VAL A 1 123 ? 0.131 -9.25 11.812 1 97.31 123 VAL A CA 1
ATOM 931 C C . VAL A 1 123 ? 0.997 -10.453 12.195 1 97.31 123 VAL A C 1
ATOM 933 O O . VAL A 1 123 ? 2.1 -10.625 11.672 1 97.31 123 VAL A O 1
ATOM 936 N N . SER A 1 124 ? 0.533 -11.242 13.086 1 97.31 124 SER A N 1
ATOM 937 C CA . SER A 1 124 ? 1.282 -12.43 13.469 1 97.31 124 SER A CA 1
ATOM 938 C C . SER A 1 124 ? 1.536 -13.336 12.266 1 97.31 124 SER A C 1
ATOM 940 O O . SER A 1 124 ? 2.625 -13.898 12.125 1 97.31 124 SER A O 1
ATOM 942 N N . GLY A 1 125 ? 0.516 -13.508 11.453 1 98.19 125 GLY A N 1
ATOM 943 C CA . GLY A 1 125 ? 0.701 -14.266 10.219 1 98.19 125 GLY A CA 1
ATOM 944 C C . GLY A 1 125 ? 1.727 -13.648 9.289 1 98.19 125 GLY A C 1
ATOM 945 O O . GLY A 1 125 ? 2.541 -14.352 8.695 1 98.19 125 GLY A O 1
ATOM 946 N N . MET A 1 126 ? 1.677 -12.32 9.164 1 98.62 126 MET A N 1
ATOM 947 C CA . MET A 1 126 ? 2.668 -11.625 8.352 1 98.62 126 MET A CA 1
ATOM 948 C C . MET A 1 126 ? 4.078 -11.883 8.867 1 98.62 126 MET A C 1
ATOM 950 O O . MET A 1 126 ? 4.996 -12.141 8.086 1 98.62 126 MET A O 1
ATOM 954 N N . VAL A 1 127 ? 4.195 -11.781 10.18 1 98.44 127 VAL A N 1
ATOM 955 C CA . VAL A 1 127 ? 5.492 -11.914 10.836 1 98.44 127 VAL A CA 1
ATOM 956 C C . VAL A 1 127 ? 6.082 -13.297 10.547 1 98.44 127 VAL A C 1
ATOM 958 O O . VAL A 1 127 ? 7.254 -13.414 10.188 1 98.44 127 VAL A O 1
ATOM 961 N N . VAL A 1 128 ? 5.289 -14.305 10.656 1 98.38 128 VAL A N 1
ATOM 962 C CA . VAL A 1 128 ? 5.738 -15.672 10.398 1 98.38 128 VAL A CA 1
ATOM 963 C C . VAL A 1 128 ? 6.238 -15.781 8.961 1 98.38 128 VAL A C 1
ATOM 965 O O . VAL A 1 128 ? 7.344 -16.266 8.711 1 98.38 128 VAL A O 1
ATOM 968 N N . ALA A 1 129 ? 5.453 -15.328 8.047 1 98.62 129 ALA A N 1
ATOM 969 C CA . ALA A 1 129 ? 5.812 -15.422 6.629 1 98.62 129 ALA A CA 1
ATOM 970 C C . ALA A 1 129 ? 7.039 -14.57 6.32 1 98.62 129 ALA A C 1
ATOM 972 O O . ALA A 1 129 ? 7.898 -14.977 5.527 1 98.62 129 ALA A O 1
ATOM 973 N N . CYS A 1 130 ? 7.125 -13.398 6.91 1 98.75 130 CYS A N 1
ATOM 974 C CA . CYS A 1 130 ? 8.273 -12.523 6.703 1 98.75 130 CYS A CA 1
ATOM 975 C C . CYS A 1 130 ? 9.555 -13.18 7.215 1 98.75 130 CYS A C 1
ATOM 977 O O . CYS A 1 130 ? 10.57 -13.188 6.523 1 98.75 130 CYS A O 1
ATOM 979 N N . ARG A 1 131 ? 9.508 -13.688 8.367 1 98.25 131 ARG A N 1
ATOM 980 C CA . ARG A 1 131 ? 10.68 -14.344 8.93 1 98.25 131 ARG A CA 1
ATOM 981 C C . ARG A 1 131 ? 11.133 -15.508 8.055 1 98.25 131 ARG A C 1
ATOM 983 O O . ARG A 1 131 ? 12.32 -15.672 7.797 1 98.25 131 ARG A O 1
ATOM 990 N N . GLU A 1 132 ? 10.195 -16.25 7.578 1 97.31 132 GLU A N 1
ATOM 991 C CA . GLU A 1 132 ? 10.492 -17.422 6.742 1 97.31 132 GLU A CA 1
ATOM 992 C C . GLU A 1 132 ? 11.188 -17 5.449 1 97.31 132 GLU A C 1
ATOM 994 O O . GLU A 1 132 ? 11.938 -17.781 4.863 1 97.31 132 GLU A O 1
ATOM 999 N N . ASN A 1 133 ? 10.969 -15.797 5.012 1 97.75 133 ASN A N 1
ATOM 1000 C CA . ASN A 1 133 ? 11.492 -15.359 3.725 1 97.75 133 ASN A CA 1
ATOM 1001 C C . ASN A 1 133 ? 12.484 -14.211 3.885 1 97.75 133 ASN A C 1
ATOM 1003 O O . ASN A 1 133 ? 12.836 -13.547 2.908 1 97.75 133 ASN A O 1
ATOM 1007 N N . GLN A 1 134 ? 12.867 -13.906 5.148 1 97.38 134 GLN A N 1
ATOM 1008 C CA . GLN A 1 134 ? 13.875 -12.906 5.473 1 97.38 134 GLN A CA 1
ATOM 1009 C C . GLN A 1 134 ? 13.461 -11.523 4.965 1 97.38 134 GLN A C 1
ATOM 1011 O O . GLN A 1 134 ? 14.25 -10.836 4.312 1 97.38 134 GLN A O 1
ATOM 1016 N N . ILE A 1 135 ? 12.289 -11.211 5.184 1 98.69 135 ILE A N 1
ATOM 1017 C CA . ILE A 1 135 ? 11.719 -9.914 4.84 1 98.69 135 ILE A CA 1
ATOM 1018 C C . ILE A 1 135 ? 11.492 -9.094 6.109 1 98.69 135 ILE A C 1
ATOM 1020 O O . ILE A 1 135 ? 11.039 -9.625 7.129 1 98.69 135 ILE A O 1
ATOM 1024 N N . SER A 1 136 ? 11.797 -7.848 6.09 1 98.75 136 SER A N 1
ATOM 1025 C CA . SER A 1 136 ? 11.531 -6.965 7.223 1 98.75 136 SER A CA 1
ATOM 1026 C C . SER A 1 136 ? 10.18 -6.273 7.078 1 98.75 136 SER A C 1
ATOM 1028 O O . SER A 1 136 ? 9.945 -5.555 6.102 1 98.75 136 SER A O 1
ATOM 1030 N N . LEU A 1 137 ? 9.258 -6.551 7.969 1 98.44 137 LEU A N 1
ATOM 1031 C CA . LEU A 1 137 ? 8.023 -5.777 8.078 1 98.44 137 LEU A CA 1
ATOM 1032 C C . LEU A 1 137 ? 8.289 -4.426 8.727 1 98.44 137 LEU A C 1
ATOM 1034 O O . LEU A 1 137 ? 8.281 -4.309 9.953 1 98.44 137 LEU A O 1
ATOM 1038 N N . VAL A 1 138 ? 8.422 -3.354 7.914 1 97.5 138 VAL A N 1
ATOM 1039 C CA . VAL A 1 138 ? 9.109 -2.168 8.406 1 97.5 138 VAL A CA 1
ATOM 1040 C C . VAL A 1 138 ? 8.094 -1.105 8.812 1 97.5 138 VAL A C 1
ATOM 1042 O O . VAL A 1 138 ? 8.453 -0.062 9.359 1 97.5 138 VAL A O 1
ATOM 1045 N N . GLY A 1 139 ? 6.844 -1.329 8.547 1 93.94 139 GLY A N 1
ATOM 1046 C CA . GLY A 1 139 ? 5.82 -0.359 8.891 1 93.94 139 GLY A CA 1
ATOM 1047 C C . GLY A 1 139 ? 4.438 -0.75 8.406 1 93.94 139 GLY A C 1
ATOM 1048 O O . GLY A 1 139 ? 4.266 -1.807 7.797 1 93.94 139 GLY A O 1
ATOM 1049 N N . GLY A 1 140 ? 3.506 0.106 8.703 1 93.56 140 GLY A N 1
ATOM 1050 C CA . GLY A 1 140 ? 2.127 -0.111 8.297 1 93.56 140 GLY A CA 1
ATOM 1051 C C . GLY A 1 140 ? 1.185 0.979 8.773 1 93.56 140 GLY A C 1
ATOM 1052 O O . GLY A 1 140 ? 1.62 1.968 9.367 1 93.56 140 GLY A O 1
ATOM 1053 N N . GLU A 1 141 ? -0.031 0.827 8.352 1 92.19 141 GLU A N 1
ATOM 1054 C CA . GLU A 1 141 ? -1.114 1.732 8.727 1 92.19 141 GLU A CA 1
ATOM 1055 C C . GLU A 1 141 ? -2.396 0.963 9.031 1 92.19 141 GLU A C 1
ATOM 1057 O O . GLU A 1 141 ? -2.742 0.016 8.32 1 92.19 141 GLU A O 1
ATOM 1062 N N . THR A 1 142 ? -2.975 1.299 10.156 1 91.56 142 THR A N 1
ATOM 1063 C CA . THR A 1 142 ? -4.301 0.792 10.484 1 91.56 142 THR A CA 1
ATOM 1064 C C . THR A 1 142 ? -5.348 1.896 10.367 1 91.56 142 THR A C 1
ATOM 1066 O O . THR A 1 142 ? -5.215 2.955 10.984 1 91.56 142 THR A O 1
ATOM 1069 N N . ALA A 1 143 ? -6.387 1.66 9.609 1 91.81 143 ALA A N 1
ATOM 1070 C CA . ALA A 1 143 ? -7.414 2.672 9.367 1 91.81 143 ALA A CA 1
ATOM 1071 C C . ALA A 1 143 ? -8.781 2.186 9.828 1 91.81 143 ALA A C 1
ATOM 1073 O O . ALA A 1 143 ? -9.195 1.066 9.508 1 91.81 143 ALA A O 1
ATOM 1074 N N . GLU A 1 144 ? -9.359 2.951 10.625 1 92.19 144 GLU A N 1
ATOM 1075 C CA . GLU A 1 144 ? -10.758 2.766 10.984 1 92.19 144 GLU A CA 1
ATOM 1076 C C . GLU A 1 144 ? -11.664 3.693 10.18 1 92.19 144 GLU A C 1
ATOM 1078 O O . GLU A 1 144 ? -11.609 4.914 10.344 1 92.19 144 GLU A O 1
ATOM 1083 N N . MET A 1 145 ? -12.508 3.123 9.352 1 93.25 145 MET A N 1
ATOM 1084 C CA . MET A 1 145 ? -13.281 3.928 8.414 1 93.25 145 MET A CA 1
ATOM 1085 C C . MET A 1 145 ? -14.758 3.557 8.469 1 93.25 145 MET A C 1
ATOM 1087 O O . MET A 1 145 ? -15.305 3.006 7.504 1 93.25 145 MET A O 1
ATOM 1091 N N . PRO A 1 146 ? -15.414 4.008 9.523 1 90.25 146 PRO A N 1
ATOM 1092 C CA . PRO A 1 146 ? -16.859 3.773 9.602 1 90.25 146 PRO A CA 1
ATOM 1093 C C . PRO A 1 146 ? -17.609 4.391 8.422 1 90.25 146 PRO A C 1
ATOM 1095 O O . PRO A 1 146 ? -17.328 5.52 8.023 1 90.25 146 PRO A O 1
ATOM 1098 N N . GLY A 1 147 ? -18.516 3.645 7.875 1 90.44 147 GLY A N 1
ATOM 1099 C CA . GLY A 1 147 ? -19.297 4.141 6.762 1 90.44 147 GLY A CA 1
ATOM 1100 C C . GLY A 1 147 ? -18.719 3.791 5.406 1 90.44 147 GLY A C 1
ATOM 1101 O O . GLY A 1 147 ? -19.375 3.957 4.379 1 90.44 147 GLY A O 1
ATOM 1102 N N . THR A 1 148 ? -17.516 3.395 5.371 1 94.62 148 THR A N 1
ATOM 1103 C CA . THR A 1 148 ? -16.875 2.973 4.129 1 94.62 148 THR A CA 1
ATOM 1104 C C . THR A 1 148 ? -16.984 1.462 3.947 1 94.62 148 THR A C 1
ATOM 1106 O O . THR A 1 148 ? -17.359 0.988 2.871 1 94.62 148 THR A O 1
ATOM 1109 N N . TYR A 1 149 ? -16.734 0.77 4.973 1 96.12 149 TYR A N 1
ATOM 1110 C CA . TYR A 1 149 ? -16.781 -0.688 4.984 1 96.12 149 TYR A CA 1
ATOM 1111 C C . TYR A 1 149 ? -18.094 -1.188 5.551 1 96.12 149 TYR A C 1
ATOM 1113 O O . TYR A 1 149 ? -18.703 -0.537 6.406 1 96.12 149 TYR A O 1
ATOM 1121 N N . LEU A 1 150 ? -18.562 -2.318 5.031 1 95.25 150 LEU A N 1
ATOM 1122 C CA . LEU A 1 150 ? -19.672 -3.006 5.703 1 95.25 150 LEU A CA 1
ATOM 1123 C C . LEU A 1 150 ? -19.266 -3.439 7.105 1 95.25 150 LEU A C 1
ATOM 1125 O O . LEU A 1 150 ? -18.078 -3.666 7.371 1 95.25 150 LEU A O 1
ATOM 1129 N N . PRO A 1 151 ? -20.203 -3.555 8.023 1 93 151 PRO A N 1
ATOM 1130 C CA . PRO A 1 151 ? -19.875 -3.906 9.406 1 93 151 PRO A CA 1
ATOM 1131 C C . PRO A 1 151 ? -19.078 -5.211 9.508 1 93 151 PRO A C 1
ATOM 1133 O O . PRO A 1 151 ? -19.5 -6.234 8.969 1 93 151 PRO A O 1
ATOM 1136 N N . GLY A 1 152 ? -17.953 -5.102 10.102 1 92.62 152 GLY A N 1
ATOM 1137 C CA . GLY A 1 152 ? -17.141 -6.27 10.383 1 92.62 152 GLY A CA 1
ATOM 1138 C C . GLY A 1 152 ? -16.172 -6.613 9.266 1 92.62 152 GLY A C 1
ATOM 1139 O O . GLY A 1 152 ? -15.32 -7.492 9.414 1 92.62 152 GLY A O 1
ATOM 1140 N N . GLU A 1 153 ? -16.25 -5.945 8.148 1 94.25 153 GLU A N 1
ATOM 1141 C CA . GLU A 1 153 ? -15.414 -6.285 7 1 94.25 153 GLU A CA 1
ATOM 1142 C C . GLU A 1 153 ? -14.062 -5.59 7.086 1 94.25 153 GLU A C 1
ATOM 1144 O O . GLU A 1 153 ? -13.922 -4.57 7.766 1 94.25 153 GLU A O 1
ATOM 1149 N N . PHE A 1 154 ? -13.062 -6.188 6.391 1 94.69 154 PHE A N 1
ATOM 1150 C CA . PHE A 1 154 ? -11.672 -5.742 6.391 1 94.69 154 PHE A CA 1
ATOM 1151 C C . PHE A 1 154 ? -11.117 -5.707 4.977 1 94.69 154 PHE A C 1
ATOM 1153 O O . PHE A 1 154 ? -11.578 -6.441 4.102 1 94.69 154 PHE A O 1
ATOM 1160 N N . ASP A 1 155 ? -10.234 -4.852 4.824 1 96.81 155 ASP A N 1
ATOM 1161 C CA . ASP A 1 155 ? -9.336 -4.887 3.672 1 96.81 155 ASP A CA 1
ATOM 1162 C C . ASP A 1 155 ? -7.879 -4.941 4.113 1 96.81 155 ASP A C 1
ATOM 1164 O O . ASP A 1 155 ? -7.52 -4.395 5.16 1 96.81 155 ASP A O 1
ATOM 1168 N N . LEU A 1 156 ? -7.094 -5.711 3.465 1 98.12 156 LEU A N 1
ATOM 1169 C CA . LEU A 1 156 ? -5.684 -5.922 3.773 1 98.12 156 LEU A CA 1
ATOM 1170 C C . LEU A 1 156 ? -4.82 -5.75 2.527 1 98.12 156 LEU A C 1
ATOM 1172 O O . LEU A 1 156 ? -5 -6.465 1.539 1 98.12 156 LEU A O 1
ATOM 1176 N N . VAL A 1 157 ? -3.906 -4.797 2.57 1 98.25 157 VAL A N 1
ATOM 1177 C CA . VAL A 1 157 ? -3.053 -4.434 1.446 1 98.25 157 VAL A CA 1
ATOM 1178 C C . VAL A 1 157 ? -1.587 -4.484 1.873 1 98.25 157 VAL A C 1
ATOM 1180 O O . VAL A 1 157 ? -1.266 -4.262 3.043 1 98.25 157 VAL A O 1
ATOM 1183 N N . GLY A 1 158 ? -0.705 -4.836 0.966 1 98.19 158 GLY A N 1
ATOM 1184 C CA . GLY A 1 158 ? 0.723 -4.867 1.241 1 98.19 158 GLY A CA 1
ATOM 1185 C C . GLY A 1 158 ? 1.567 -4.414 0.065 1 98.19 158 GLY A C 1
ATOM 1186 O O . GLY A 1 158 ? 1.15 -4.535 -1.089 1 98.19 158 GLY A O 1
ATOM 1187 N N . VAL A 1 159 ? 2.697 -3.848 0.37 1 98.44 159 VAL A N 1
ATOM 1188 C CA . VAL A 1 159 ? 3.699 -3.514 -0.636 1 98.44 159 VAL A CA 1
ATOM 1189 C C . VAL A 1 159 ? 5.02 -4.199 -0.297 1 98.44 159 VAL A C 1
ATOM 1191 O O . VAL A 1 159 ? 5.52 -4.082 0.826 1 98.44 159 VAL A O 1
ATOM 1194 N N . ILE A 1 160 ? 5.5 -4.898 -1.248 1 98.75 160 ILE A N 1
ATOM 1195 C CA . ILE A 1 160 ? 6.801 -5.547 -1.115 1 98.75 160 ILE A CA 1
ATOM 1196 C C . ILE A 1 160 ? 7.84 -4.793 -1.946 1 98.75 160 ILE A C 1
ATOM 1198 O O . ILE A 1 160 ? 7.539 -4.316 -3.043 1 98.75 160 ILE A O 1
ATOM 1202 N N . THR A 1 161 ? 8.969 -4.582 -1.372 1 98.69 161 THR A N 1
ATOM 1203 C CA . THR A 1 161 ? 10.125 -4.027 -2.068 1 98.69 161 THR A CA 1
ATOM 1204 C C . THR A 1 161 ? 11.297 -5 -2.035 1 98.69 161 THR A C 1
ATOM 1206 O O . THR A 1 161 ? 11.625 -5.547 -0.98 1 98.69 161 THR A O 1
ATOM 1209 N N . GLY A 1 162 ? 11.812 -5.277 -3.172 1 98.56 162 GLY A N 1
ATOM 1210 C CA . GLY A 1 162 ? 12.984 -6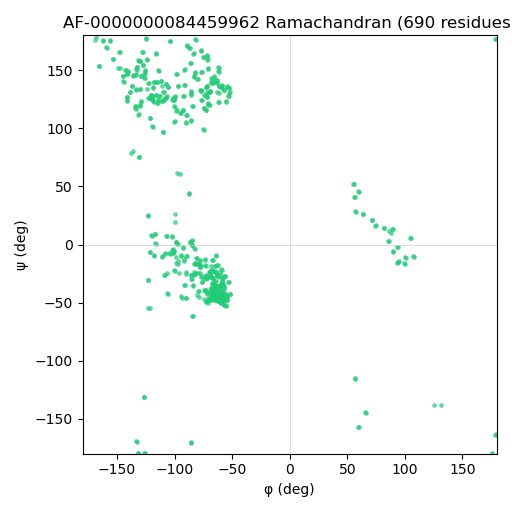.137 -3.293 1 98.56 162 GLY A CA 1
ATOM 1211 C C . GLY A 1 162 ? 14.047 -5.562 -4.207 1 98.56 162 GLY A C 1
ATOM 1212 O O . GLY A 1 162 ? 14 -4.387 -4.57 1 98.56 162 GLY A O 1
ATOM 1213 N N . VAL A 1 163 ? 15.039 -6.43 -4.508 1 98.25 163 VAL A N 1
ATOM 1214 C CA . VAL A 1 163 ? 16.156 -5.992 -5.332 1 98.25 163 VAL A CA 1
ATOM 1215 C C . VAL A 1 163 ? 16.625 -7.137 -6.23 1 98.25 163 VAL A C 1
ATOM 1217 O O . VAL A 1 163 ? 16.516 -8.312 -5.859 1 98.25 163 VAL A O 1
ATOM 1220 N N . VAL A 1 164 ? 17.031 -6.816 -7.383 1 98.19 164 VAL A N 1
ATOM 1221 C CA . VAL A 1 164 ? 17.656 -7.758 -8.312 1 98.19 164 VAL A CA 1
ATOM 1222 C C . VAL A 1 164 ? 18.797 -7.078 -9.055 1 98.19 164 VAL A C 1
ATOM 1224 O O . VAL A 1 164 ? 18.797 -5.855 -9.211 1 98.19 164 VAL A O 1
ATOM 1227 N N . ASP A 1 165 ? 19.828 -7.867 -9.359 1 97.75 165 ASP A N 1
ATOM 1228 C CA . ASP A 1 165 ? 20.844 -7.34 -10.266 1 97.75 165 ASP A CA 1
ATOM 1229 C C . ASP A 1 165 ? 20.297 -7.199 -11.68 1 97.75 165 ASP A C 1
ATOM 1231 O O . ASP A 1 165 ? 19.688 -8.133 -12.211 1 97.75 165 ASP A O 1
ATOM 1235 N N . LYS A 1 166 ? 20.516 -6.07 -12.266 1 97.06 166 LYS A N 1
ATOM 1236 C CA . LYS A 1 166 ? 19.906 -5.754 -13.555 1 97.06 166 LYS A CA 1
ATOM 1237 C C . LYS A 1 166 ? 20.172 -6.859 -14.57 1 97.06 166 LYS A C 1
ATOM 1239 O O . LYS A 1 166 ? 19.25 -7.309 -15.258 1 97.06 166 LYS A O 1
ATOM 1244 N N . HIS A 1 167 ? 21.375 -7.375 -14.617 1 96 167 HIS A N 1
ATOM 1245 C CA . HIS A 1 167 ? 21.75 -8.352 -15.633 1 96 167 HIS A CA 1
ATOM 1246 C C . HIS A 1 167 ? 21.219 -9.734 -15.297 1 96 167 HIS A C 1
ATOM 1248 O O . HIS A 1 167 ? 21.188 -10.625 -16.156 1 96 167 HIS A O 1
ATOM 1254 N N . LYS A 1 168 ? 20.75 -9.93 -14.055 1 96.94 168 LYS A N 1
ATOM 1255 C CA . LYS A 1 168 ? 20.234 -11.227 -13.609 1 96.94 168 LYS A CA 1
ATOM 1256 C C . LYS A 1 168 ? 18.703 -11.227 -13.602 1 96.94 168 LYS A C 1
ATOM 1258 O O . LYS A 1 168 ? 18.094 -12.25 -13.297 1 96.94 168 LYS A O 1
ATOM 1263 N N . ALA A 1 169 ? 18.094 -10.086 -13.891 1 97.94 169 ALA A N 1
ATOM 1264 C CA . ALA A 1 169 ? 16.641 -10.008 -13.891 1 97.94 169 ALA A CA 1
ATOM 1265 C C . ALA A 1 169 ? 16.031 -10.945 -14.93 1 97.94 169 ALA A C 1
ATOM 1267 O O . ALA A 1 169 ? 16.547 -11.062 -16.047 1 97.94 169 ALA A O 1
ATOM 1268 N N . ILE A 1 170 ? 15.023 -11.617 -14.539 1 98.19 170 ILE A N 1
ATOM 1269 C CA . ILE A 1 170 ? 14.305 -12.531 -15.43 1 98.19 170 ILE A CA 1
ATOM 1270 C C . ILE A 1 170 ? 13.188 -11.789 -16.156 1 98.19 170 ILE A C 1
ATOM 1272 O O . ILE A 1 170 ? 12.18 -11.43 -15.539 1 98.19 170 ILE A O 1
ATOM 1276 N N . THR A 1 171 ? 13.289 -11.578 -17.469 1 95.69 171 THR A N 1
ATOM 1277 C CA . THR A 1 171 ? 12.375 -10.703 -18.188 1 95.69 171 THR A CA 1
ATOM 1278 C C . THR A 1 171 ? 11.586 -11.484 -19.234 1 95.69 171 THR A C 1
ATOM 1280 O O . THR A 1 171 ? 10.641 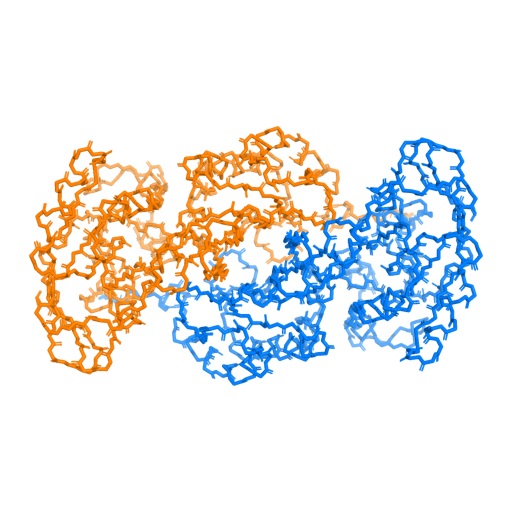-10.961 -19.828 1 95.69 171 THR A O 1
ATOM 1283 N N . GLY A 1 172 ? 11.93 -12.688 -19.469 1 97.19 172 GLY A N 1
ATOM 1284 C CA . GLY A 1 172 ? 11.266 -13.5 -20.469 1 97.19 172 GLY A CA 1
ATOM 1285 C C . GLY A 1 172 ? 11.828 -13.305 -21.859 1 97.19 172 GLY A C 1
ATOM 1286 O O . GLY A 1 172 ? 11.414 -13.977 -22.812 1 97.19 172 GLY A O 1
ATOM 1287 N N . LYS A 1 173 ? 12.867 -12.5 -22.031 1 96.12 173 LYS A N 1
ATOM 1288 C CA . LYS A 1 173 ? 13.375 -12.102 -23.344 1 96.12 173 LYS A CA 1
ATOM 1289 C C . LYS A 1 173 ? 14.031 -13.273 -24.062 1 96.12 173 LYS A C 1
ATOM 1291 O O . LYS A 1 173 ? 14.102 -13.297 -25.297 1 96.12 173 LYS A O 1
ATOM 1296 N N . THR A 1 174 ? 14.547 -14.273 -23.312 1 97.62 174 THR A N 1
ATOM 1297 C CA . THR A 1 174 ? 15.312 -15.352 -23.922 1 97.62 174 THR A CA 1
ATOM 1298 C C . THR A 1 174 ? 14.43 -16.578 -24.156 1 97.62 174 THR A C 1
ATOM 1300 O O . THR A 1 174 ? 14.906 -17.609 -24.609 1 97.62 174 THR A O 1
ATOM 1303 N N . ILE A 1 175 ? 13.156 -16.469 -23.797 1 98.62 175 ILE A N 1
ATOM 1304 C CA . ILE A 1 175 ? 12.219 -17.547 -24.062 1 98.62 175 ILE A CA 1
ATOM 1305 C C . ILE A 1 175 ? 12.164 -17.828 -25.562 1 98.62 175 ILE A C 1
ATOM 1307 O O . ILE A 1 175 ? 12.148 -16.891 -26.375 1 98.62 175 ILE A O 1
ATOM 1311 N N . CYS A 1 176 ? 12.156 -19.109 -25.891 1 98.31 176 CYS A N 1
ATOM 1312 C CA . CYS A 1 176 ? 12.102 -19.453 -27.312 1 98.31 176 CYS A CA 1
ATOM 1313 C C . CYS A 1 176 ? 11.344 -20.766 -27.516 1 98.31 176 CYS A C 1
ATOM 1315 O O . CYS A 1 176 ? 11.07 -21.484 -26.547 1 98.31 176 CYS A O 1
ATOM 1317 N N . GLU A 1 177 ? 11.016 -20.953 -28.781 1 98.38 177 GLU A N 1
ATOM 1318 C CA . GLU A 1 177 ? 10.336 -22.203 -29.156 1 98.38 177 GLU A CA 1
ATOM 1319 C C . GLU A 1 177 ? 11.109 -23.422 -28.656 1 98.38 177 GLU A C 1
ATOM 1321 O O . GLU A 1 177 ? 12.328 -23.469 -28.781 1 98.38 177 GLU A O 1
ATOM 1326 N N . GLY A 1 178 ? 10.391 -24.359 -28.078 1 98.5 178 GLY A N 1
ATOM 1327 C CA . GLY A 1 178 ? 11.008 -25.578 -27.594 1 98.5 178 GLY A CA 1
ATOM 1328 C C . GLY A 1 178 ? 11.266 -25.562 -26.094 1 98.5 178 GLY A C 1
ATOM 1329 O O . GLY A 1 178 ? 11.477 -26.625 -25.484 1 98.5 178 GLY A O 1
ATOM 1330 N N . ASP A 1 179 ? 11.219 -24.422 -25.5 1 98.81 179 ASP A N 1
ATOM 1331 C CA . ASP A 1 179 ? 11.359 -24.344 -24.047 1 98.81 179 ASP A CA 1
ATOM 1332 C C . ASP A 1 179 ? 10.227 -25.094 -23.344 1 98.81 179 ASP A C 1
ATOM 1334 O O . ASP A 1 179 ? 9.125 -25.203 -23.875 1 98.81 179 ASP A O 1
ATOM 1338 N N . THR A 1 180 ? 10.578 -25.625 -22.172 1 98.69 180 THR A N 1
ATOM 1339 C CA . THR A 1 180 ? 9.609 -26.375 -21.391 1 98.69 180 THR A CA 1
ATOM 1340 C C . THR A 1 180 ? 8.883 -25.469 -20.406 1 98.69 180 THR A C 1
ATOM 1342 O O . THR A 1 180 ? 9.484 -24.562 -19.812 1 98.69 180 THR A O 1
ATOM 1345 N N . VAL A 1 181 ? 7.574 -25.672 -20.312 1 98.81 181 VAL A N 1
ATOM 1346 C CA . VAL A 1 181 ? 6.746 -24.953 -19.359 1 98.81 181 VAL A CA 1
ATOM 1347 C C . VAL A 1 181 ? 6.473 -25.828 -18.141 1 98.81 181 VAL A C 1
ATOM 1349 O O . VAL A 1 181 ? 5.91 -26.922 -18.281 1 98.81 181 VAL A O 1
ATOM 1352 N N . VAL A 1 182 ? 6.891 -25.422 -16.953 1 98.56 182 VAL A N 1
ATOM 1353 C CA . VAL A 1 182 ? 6.668 -26.172 -15.719 1 98.56 182 VAL A CA 1
ATOM 1354 C C . VAL A 1 182 ? 5.949 -25.297 -14.695 1 98.56 182 VAL A C 1
ATOM 1356 O O . VAL A 1 182 ? 5.887 -24.078 -14.852 1 98.56 182 VAL A O 1
ATOM 1359 N N . THR A 1 183 ? 5.312 -25.906 -13.742 1 98.75 183 THR A N 1
ATOM 1360 C CA . THR A 1 183 ? 4.633 -25.109 -12.727 1 98.75 183 THR A CA 1
ATOM 1361 C C . THR A 1 183 ? 4.879 -25.688 -11.336 1 98.75 183 THR A C 1
ATOM 1363 O O . THR A 1 183 ? 4.945 -26.922 -11.172 1 98.75 183 THR A O 1
ATOM 1366 N N . PHE A 1 184 ? 5.16 -24.812 -10.375 1 98.5 184 PHE A N 1
ATOM 1367 C CA . PHE A 1 184 ? 4.883 -25.156 -8.984 1 98.5 184 PHE A CA 1
ATOM 1368 C C . PHE A 1 184 ? 3.379 -25.25 -8.742 1 98.5 184 PHE A C 1
ATOM 1370 O O . PHE A 1 184 ? 2.602 -24.484 -9.32 1 98.5 184 PHE A O 1
ATOM 1377 N N . PRO A 1 185 ? 2.957 -26.203 -7.914 1 98.12 185 PRO A N 1
ATOM 1378 C CA . PRO A 1 185 ? 1.523 -26.328 -7.637 1 98.12 185 PRO A CA 1
ATOM 1379 C C . PRO A 1 185 ? 0.988 -25.188 -6.777 1 98.12 185 PRO A C 1
ATOM 1381 O O . PRO A 1 185 ? 1.755 -24.531 -6.066 1 98.12 185 PRO A O 1
ATOM 1384 N N . SER A 1 186 ? -0.291 -24.875 -6.953 1 98.25 186 SER A N 1
ATOM 1385 C CA . SER A 1 186 ? -0.97 -24.031 -5.98 1 98.25 186 SER A CA 1
ATOM 1386 C C . SER A 1 186 ? -1.477 -24.844 -4.793 1 98.25 186 SER A C 1
ATOM 1388 O O . SER A 1 186 ? -1.455 -26.078 -4.824 1 98.25 186 SER A O 1
ATOM 1390 N N . SER A 1 187 ? -1.836 -24.219 -3.686 1 97.38 187 SER A N 1
ATOM 1391 C CA . SER A 1 187 ? -2.43 -24.859 -2.516 1 97.38 187 SER A CA 1
ATOM 1392 C C . SER A 1 187 ? -3.943 -24.688 -2.498 1 97.38 187 SER A C 1
ATOM 1394 O O . SER A 1 187 ? -4.582 -24.844 -1.456 1 97.38 187 SER A O 1
ATOM 1396 N N . GLY A 1 188 ? -4.508 -24.406 -3.553 1 97.56 188 GLY A N 1
ATOM 1397 C CA . GLY A 1 188 ? -5.906 -24.047 -3.709 1 97.56 188 GLY A CA 1
ATOM 1398 C C . GLY A 1 188 ? -6.098 -22.781 -4.543 1 97.56 188 GLY A C 1
ATOM 1399 O O . GLY A 1 188 ? -5.422 -22.594 -5.559 1 97.56 188 GLY A O 1
ATOM 1400 N N . LEU A 1 189 ? -7.02 -21.922 -4.078 1 98 189 LEU A N 1
ATOM 1401 C CA . LEU A 1 189 ? -7.352 -20.734 -4.848 1 98 189 LEU A CA 1
ATOM 1402 C C . LEU A 1 189 ? -6.309 -19.641 -4.633 1 98 189 LEU A C 1
ATOM 1404 O O . LEU A 1 189 ? -6.289 -18.641 -5.363 1 98 189 LEU A O 1
ATOM 1408 N N . HIS A 1 190 ? -5.438 -19.828 -3.629 1 98.19 190 HIS A N 1
ATOM 1409 C CA . HIS A 1 190 ? -4.547 -18.75 -3.188 1 98.19 190 HIS A CA 1
ATOM 1410 C C . HIS A 1 190 ? -5.336 -17.516 -2.783 1 98.19 190 HIS A C 1
ATOM 1412 O O . HIS A 1 190 ? -6.09 -17.547 -1.808 1 98.19 190 HIS A O 1
ATOM 1418 N N . THR A 1 191 ? -5.195 -16.406 -3.469 1 97.06 191 THR A N 1
ATOM 1419 C CA . THR A 1 191 ? -5.91 -15.195 -3.082 1 97.06 191 THR A CA 1
ATOM 1420 C C . THR A 1 191 ? -6.77 -14.688 -4.234 1 97.06 191 THR A C 1
ATOM 1422 O O . THR A 1 191 ? -7.109 -13.5 -4.281 1 97.06 191 THR A O 1
ATOM 1425 N N . ASN A 1 192 ? -7.164 -15.555 -5.109 1 94.94 192 ASN A N 1
ATOM 1426 C CA . ASN A 1 192 ? -7.934 -15.133 -6.273 1 94.94 192 ASN A CA 1
ATOM 1427 C C . ASN A 1 192 ? -9.195 -15.969 -6.449 1 94.94 192 ASN A C 1
ATOM 1429 O O . ASN A 1 192 ? -9.203 -17.156 -6.121 1 94.94 192 ASN A O 1
ATOM 1433 N N . GLY A 1 193 ? -10.258 -15.289 -6.938 1 94.56 193 GLY A N 1
ATOM 1434 C CA . GLY A 1 193 ? -11.461 -16.016 -7.309 1 94.56 193 GLY A CA 1
ATOM 1435 C C . GLY A 1 193 ? -12.43 -16.188 -6.152 1 94.56 193 GLY A C 1
ATOM 1436 O O . GLY A 1 193 ? -13.398 -16.953 -6.254 1 94.56 193 GLY A O 1
ATOM 1437 N N . TYR A 1 194 ? -12.234 -15.508 -5.152 1 96.38 194 TYR A N 1
ATOM 1438 C CA . TYR A 1 194 ? -12.984 -15.773 -3.93 1 96.38 194 TYR A CA 1
ATOM 1439 C C . TYR A 1 194 ? -14.406 -15.234 -4.035 1 96.38 194 TYR A C 1
ATOM 1441 O O . TYR A 1 194 ? -15.32 -15.758 -3.402 1 96.38 194 TYR A O 1
ATOM 1449 N N . SER A 1 195 ? -14.641 -14.125 -4.758 1 94.56 195 SER A N 1
ATOM 1450 C CA . SER A 1 195 ? -16.016 -13.664 -4.953 1 94.56 195 SER A CA 1
ATOM 1451 C C . SER A 1 195 ? -16.875 -14.75 -5.578 1 94.56 195 SER A C 1
ATOM 1453 O O . SER A 1 195 ? -18 -14.984 -5.141 1 94.56 195 SER A O 1
ATOM 1455 N N . LEU A 1 196 ? -16.344 -15.375 -6.574 1 95.12 196 LEU A N 1
ATOM 1456 C CA . LEU A 1 196 ? -17.078 -16.469 -7.219 1 95.12 196 LEU A CA 1
ATOM 1457 C C . LEU A 1 196 ? -17.172 -17.672 -6.297 1 95.12 196 LEU A C 1
ATOM 1459 O O . LEU A 1 196 ? -18.234 -18.281 -6.184 1 95.12 196 LEU A O 1
ATOM 1463 N N . ALA A 1 197 ? -16.062 -18.047 -5.672 1 96.75 197 ALA A N 1
ATOM 1464 C CA . ALA A 1 197 ? -16.078 -19.188 -4.75 1 96.75 197 ALA A CA 1
ATOM 1465 C C . ALA A 1 197 ? -17.141 -19 -3.666 1 96.75 197 ALA A C 1
ATOM 1467 O O . ALA A 1 197 ? -17.891 -19.922 -3.369 1 96.75 197 ALA A O 1
ATOM 1468 N N . ARG A 1 198 ? -17.172 -17.859 -3.064 1 96.38 198 ARG A N 1
ATOM 1469 C CA . ARG A 1 198 ? -18.156 -17.578 -2.016 1 96.38 198 ARG A CA 1
ATOM 1470 C C . ARG A 1 198 ? -19.578 -17.672 -2.553 1 96.38 198 ARG A C 1
ATOM 1472 O O . ARG A 1 198 ? -20.453 -18.234 -1.892 1 96.38 198 ARG A O 1
ATOM 1479 N N . LYS A 1 199 ? -19.828 -17.078 -3.709 1 95.5 199 LYS A N 1
ATOM 1480 C CA . LYS A 1 199 ? -21.141 -17.156 -4.332 1 95.5 199 LYS A CA 1
ATOM 1481 C C . LYS A 1 199 ? -21.562 -18.609 -4.547 1 95.5 199 LYS A C 1
ATOM 1483 O O . LYS A 1 199 ? -22.719 -18.969 -4.305 1 95.5 199 LYS A O 1
ATOM 1488 N N . LEU A 1 200 ? -20.641 -19.438 -4.992 1 96.38 200 LEU A N 1
ATOM 1489 C CA . LEU A 1 200 ? -20.938 -20.828 -5.297 1 96.38 200 LEU A CA 1
ATOM 1490 C C . LEU A 1 200 ? -21.156 -21.641 -4.02 1 96.38 200 LEU A C 1
ATOM 1492 O O . LEU A 1 200 ? -22.188 -22.312 -3.879 1 96.38 200 LEU A O 1
ATOM 1496 N N . PHE A 1 201 ? -20.266 -21.531 -3.049 1 97.06 201 PHE A N 1
ATOM 1497 C CA . PHE A 1 201 ? -20.328 -22.391 -1.865 1 97.06 201 PHE A CA 1
ATOM 1498 C C . PHE A 1 201 ? -21.359 -21.875 -0.875 1 97.06 201 PHE A C 1
ATOM 1500 O O . PHE A 1 201 ? -22.125 -22.656 -0.32 1 97.06 201 PHE A O 1
ATOM 1507 N N . PHE A 1 202 ? -21.406 -20.578 -0.643 1 96.12 202 PHE A N 1
ATOM 1508 C CA . PHE A 1 202 ? -22.281 -20.031 0.377 1 96.12 202 PHE A CA 1
ATOM 1509 C C . PHE A 1 202 ? -23.641 -19.641 -0.222 1 96.12 202 PHE A C 1
ATOM 1511 O O . PHE A 1 202 ? -24.672 -19.734 0.451 1 96.12 202 PHE A O 1
ATOM 1518 N N . GLY A 1 203 ? -23.656 -19.172 -1.418 1 94 203 GLY A N 1
ATOM 1519 C CA . GLY A 1 203 ? -24.891 -18.75 -2.061 1 94 203 GLY A CA 1
ATOM 1520 C C . GLY A 1 203 ? -25.656 -19.891 -2.711 1 94 203 GLY A C 1
ATOM 1521 O O . GLY A 1 203 ? -26.719 -20.281 -2.248 1 94 203 GLY A O 1
ATOM 1522 N N . VAL A 1 204 ? -25.047 -20.531 -3.676 1 93.19 204 VAL A N 1
ATOM 1523 C CA . VAL A 1 204 ? -25.688 -21.547 -4.496 1 93.19 204 VAL A CA 1
ATOM 1524 C C . VAL A 1 204 ? -25.891 -22.812 -3.676 1 93.19 204 VAL A C 1
ATOM 1526 O O . VAL A 1 204 ? -27 -23.344 -3.605 1 93.19 204 VAL A O 1
ATOM 1529 N N . LEU A 1 205 ? -24.859 -23.266 -3.023 1 94.44 205 LEU A N 1
ATOM 1530 C CA . LEU A 1 205 ? -24.953 -24.5 -2.26 1 94.44 205 LEU A CA 1
ATOM 1531 C C . LEU A 1 205 ? -25.594 -24.25 -0.893 1 94.44 205 LEU A C 1
ATOM 1533 O O . LEU A 1 205 ? -26.047 -25.172 -0.231 1 94.44 205 LEU A O 1
ATOM 1537 N N . GLY A 1 206 ? -25.453 -22.969 -0.454 1 96 206 GLY A N 1
ATOM 1538 C CA . GLY A 1 206 ? -26 -22.625 0.847 1 96 206 GLY A CA 1
ATOM 1539 C C . GLY A 1 206 ? -25.219 -23.234 2.002 1 96 206 GLY A C 1
ATOM 1540 O O . GLY A 1 206 ? -25.797 -23.484 3.07 1 96 206 GLY A O 1
ATOM 1541 N N . LEU A 1 207 ? -24.031 -23.578 1.776 1 96.75 207 LEU A N 1
ATOM 1542 C CA . LEU A 1 207 ? -23.188 -24.156 2.818 1 96.75 207 LEU A CA 1
ATOM 1543 C C . LEU A 1 207 ? -22.484 -23.062 3.607 1 96.75 207 LEU A C 1
ATOM 1545 O O . LEU A 1 207 ? -22.594 -21.875 3.268 1 96.75 207 LEU A O 1
ATOM 1549 N N . ASP A 1 208 ? -21.891 -23.516 4.715 1 97.69 208 ASP A N 1
ATOM 1550 C CA . ASP A 1 208 ? -21.141 -22.562 5.543 1 97.69 208 ASP A CA 1
ATOM 1551 C C . ASP A 1 208 ? -19.703 -23.031 5.758 1 97.69 208 ASP A C 1
ATOM 1553 O O . ASP A 1 208 ? -19.297 -24.078 5.227 1 97.69 208 ASP A O 1
ATOM 1557 N N . VAL A 1 209 ? -18.938 -22.25 6.426 1 98 209 VAL A N 1
ATOM 1558 C CA . VAL A 1 209 ? -17.5 -22.516 6.582 1 98 209 VAL A CA 1
ATOM 1559 C C . VAL A 1 209 ? -17.297 -23.812 7.352 1 98 209 VAL A C 1
ATOM 1561 O O . VAL A 1 209 ? -16.297 -24.5 7.152 1 98 209 VAL A O 1
ATOM 1564 N N . ASP A 1 210 ? -18.25 -24.188 8.18 1 97.88 210 ASP A N 1
ATOM 1565 C CA . ASP A 1 210 ? -18.094 -25.391 9 1 97.88 210 ASP A CA 1
ATOM 1566 C C . ASP A 1 210 ? -18.688 -26.609 8.297 1 97.88 210 ASP A C 1
ATOM 1568 O O . ASP A 1 210 ? -18.547 -27.734 8.773 1 97.88 210 ASP A O 1
ATOM 1572 N N . SER A 1 211 ? -19.281 -26.375 7.125 1 98.12 211 SER A N 1
ATOM 1573 C CA . SER A 1 211 ? -19.859 -27.484 6.375 1 98.12 211 SER A CA 1
ATOM 1574 C C . SER A 1 211 ? -18.766 -28.375 5.762 1 98.12 211 SER A C 1
ATOM 1576 O O . SER A 1 211 ? -17.875 -27.875 5.07 1 98.12 211 SER A O 1
ATOM 1578 N N . TYR A 1 212 ? -18.906 -29.641 6.062 1 97.5 212 TYR A N 1
ATOM 1579 C CA . TYR A 1 212 ? -18.016 -30.609 5.438 1 97.5 212 TYR A CA 1
ATOM 1580 C C . TYR A 1 212 ? -18.453 -30.906 4.004 1 97.5 212 TYR A C 1
ATOM 1582 O O . TYR A 1 212 ? -19.641 -31.047 3.723 1 97.5 212 TYR A O 1
ATOM 1590 N N . HIS A 1 213 ? -17.547 -30.891 3.078 1 96.56 213 HIS A N 1
ATOM 1591 C CA . HIS A 1 213 ? -17.812 -31.25 1.691 1 96.56 213 HIS A CA 1
ATOM 1592 C C . HIS A 1 213 ? -17.047 -32.531 1.309 1 96.56 213 HIS A C 1
ATOM 1594 O O . HIS A 1 213 ? -15.82 -32.531 1.305 1 96.56 213 HIS A O 1
ATOM 1600 N N . HIS A 1 214 ? -17.672 -33.469 0.866 1 96.56 214 HIS A N 1
ATOM 1601 C CA . HIS A 1 214 ? -17.125 -34.812 0.659 1 96.56 214 HIS A CA 1
ATOM 1602 C C . HIS A 1 214 ? -16.062 -34.812 -0.429 1 96.56 214 HIS A C 1
ATOM 1604 O O . HIS A 1 214 ? -15.016 -35.438 -0.28 1 96.56 214 HIS A O 1
ATOM 1610 N N . ASP A 1 215 ? -16.266 -34.125 -1.512 1 96.5 215 ASP A N 1
ATOM 1611 C CA . ASP A 1 215 ? -15.328 -34.125 -2.623 1 96.5 215 ASP A CA 1
ATOM 1612 C C . ASP A 1 215 ? -14.039 -33.406 -2.236 1 96.5 215 ASP A C 1
ATOM 1614 O O . ASP A 1 215 ? -12.969 -33.688 -2.789 1 96.5 215 ASP A O 1
ATOM 1618 N N . LEU A 1 216 ? -14.117 -32.469 -1.327 1 97.38 216 LEU A N 1
ATOM 1619 C CA . LEU A 1 216 ? -12.961 -31.703 -0.875 1 97.38 216 LEU A CA 1
ATOM 1620 C C . LEU A 1 216 ? -12.227 -32.438 0.236 1 97.38 216 LEU A C 1
ATOM 1622 O O . LEU A 1 216 ? -11.039 -32.188 0.477 1 97.38 216 LEU A O 1
ATOM 1626 N N . GLY A 1 217 ? -12.938 -33.281 0.971 1 97.31 217 GLY A N 1
ATOM 1627 C CA . GLY A 1 217 ? -12.383 -34.031 2.082 1 97.31 217 GLY A CA 1
ATOM 1628 C C . GLY A 1 217 ? -12.133 -33.188 3.316 1 97.31 217 GLY A C 1
ATOM 1629 O O . GLY A 1 217 ? -11.383 -33.594 4.207 1 97.31 217 GLY A O 1
ATOM 1630 N N . ARG A 1 218 ? -12.688 -32 3.453 1 97.69 218 ARG A N 1
ATOM 1631 C CA . ARG A 1 218 ? -12.562 -31.078 4.566 1 97.69 218 ARG A CA 1
ATOM 1632 C C . ARG A 1 218 ? -13.688 -30.047 4.535 1 97.69 218 ARG A C 1
ATOM 1634 O O . ARG A 1 218 ? -14.547 -30.078 3.658 1 97.69 218 ARG A O 1
ATOM 1641 N N . THR A 1 219 ? -13.742 -29.219 5.52 1 98.25 219 THR A N 1
ATOM 1642 C CA . THR A 1 219 ? -14.773 -28.188 5.555 1 98.25 219 THR A CA 1
ATOM 1643 C C . THR A 1 219 ? -14.5 -27.109 4.508 1 98.25 219 THR A C 1
ATOM 1645 O O . THR A 1 219 ? -13.367 -26.953 4.062 1 98.25 219 THR A O 1
ATOM 1648 N N . ILE A 1 220 ? -15.547 -26.391 4.156 1 98.31 220 ILE A N 1
ATOM 1649 C CA . ILE A 1 220 ? -15.445 -25.328 3.172 1 98.31 220 ILE A CA 1
ATOM 1650 C C . ILE A 1 220 ? -14.461 -24.266 3.658 1 98.31 220 ILE A C 1
ATOM 1652 O O . ILE A 1 220 ? -13.609 -23.797 2.895 1 98.31 220 ILE A O 1
ATOM 1656 N N . GLY A 1 221 ? -14.547 -23.906 4.926 1 98.31 221 GLY A N 1
ATOM 1657 C CA . GLY A 1 221 ? -13.648 -22.906 5.5 1 98.31 221 GLY A CA 1
ATOM 1658 C C . GLY A 1 221 ? -12.195 -23.328 5.449 1 98.31 221 GLY A C 1
ATOM 1659 O O . GLY A 1 221 ? -11.328 -22.531 5.098 1 98.31 221 GLY A O 1
ATOM 1660 N N . GLU A 1 222 ? -11.93 -24.578 5.805 1 97.88 222 GLU A N 1
ATOM 1661 C CA . GLU A 1 222 ? -10.57 -25.094 5.762 1 97.88 222 GLU A CA 1
ATOM 1662 C C . GLU A 1 222 ? -10.008 -25.047 4.344 1 97.88 222 GLU A C 1
ATOM 1664 O O . GLU A 1 222 ? -8.844 -24.688 4.145 1 97.88 222 GLU A O 1
ATOM 1669 N N . GLU A 1 223 ? -10.82 -25.406 3.383 1 98.31 223 GLU A N 1
ATOM 1670 C CA . GLU A 1 223 ? -10.398 -25.391 1.984 1 98.31 223 GLU A CA 1
ATOM 1671 C C . GLU A 1 223 ? -10.078 -23.969 1.523 1 98.31 223 GLU A C 1
ATOM 1673 O O . GLU A 1 223 ? -9.016 -23.719 0.955 1 98.31 223 GLU A O 1
ATOM 1678 N N . LEU A 1 224 ? -10.969 -23.062 1.827 1 98.31 224 LEU A N 1
ATOM 1679 C CA . LEU A 1 224 ? -10.883 -21.703 1.276 1 98.31 224 LEU A CA 1
ATOM 1680 C C . LEU A 1 224 ? -9.828 -20.891 2.008 1 98.31 224 LEU A C 1
ATOM 1682 O O . LEU A 1 224 ? -9.273 -19.938 1.446 1 98.31 224 LEU A O 1
ATOM 1686 N N . LEU A 1 225 ? -9.422 -21.297 3.219 1 98.19 225 LEU A N 1
ATOM 1687 C CA . LEU A 1 225 ? -8.461 -20.5 3.977 1 98.19 225 LEU A CA 1
ATOM 1688 C C . LEU A 1 225 ? -7.066 -21.109 3.893 1 98.19 225 LEU A C 1
ATOM 1690 O O . LEU A 1 225 ? -6.16 -20.703 4.617 1 98.19 225 LEU A O 1
ATOM 1694 N N . THR A 1 226 ? -6.984 -22.141 3.039 1 97.88 226 THR A N 1
ATOM 1695 C CA . THR A 1 226 ? -5.648 -22.688 2.826 1 97.88 226 THR A CA 1
ATOM 1696 C C . THR A 1 226 ? -4.668 -21.594 2.428 1 97.88 226 THR A C 1
ATOM 1698 O O . THR A 1 226 ? -4.93 -20.828 1.498 1 97.88 226 THR A O 1
ATOM 1701 N N . PRO A 1 227 ? -3.535 -21.469 3.098 1 97.94 227 PRO A N 1
ATOM 1702 C CA . PRO A 1 227 ? -2.607 -20.359 2.863 1 97.94 227 PRO A CA 1
ATOM 1703 C C . PRO A 1 227 ? -2.021 -20.375 1.452 1 97.94 227 PRO A C 1
ATOM 1705 O O . PRO A 1 227 ? -1.754 -21.438 0.898 1 97.94 227 PRO A O 1
ATOM 1708 N N . HIS A 1 228 ? -1.872 -19.188 0.902 1 98.12 228 HIS A N 1
ATOM 1709 C CA . HIS A 1 228 ? -1.175 -18.938 -0.354 1 98.12 228 HIS A CA 1
ATOM 1710 C C . HIS A 1 228 ? 0.291 -19.359 -0.262 1 98.12 228 HIS A C 1
ATOM 1712 O O . HIS A 1 228 ? 1.022 -18.859 0.604 1 98.12 228 HIS A O 1
ATOM 1718 N N . LEU A 1 229 ? 0.751 -20.25 -1.133 1 97.75 229 LEU A N 1
ATOM 1719 C CA . LEU A 1 229 ? 2.137 -20.703 -1.097 1 97.75 229 LEU A CA 1
ATOM 1720 C C . LEU A 1 229 ? 3.09 -19.594 -1.496 1 97.75 229 LEU A C 1
ATOM 1722 O O . LEU A 1 229 ? 2.797 -18.812 -2.41 1 97.75 229 LEU A O 1
ATOM 1726 N N . ASN A 1 230 ? 4.172 -19.531 -0.802 1 98.19 230 ASN A N 1
ATOM 1727 C CA . ASN A 1 230 ? 5.266 -18.625 -1.136 1 98.19 230 ASN A CA 1
ATOM 1728 C C . ASN A 1 230 ? 6.387 -19.344 -1.876 1 98.19 230 ASN A C 1
ATOM 1730 O O . ASN A 1 230 ? 6.918 -20.344 -1.385 1 98.19 230 ASN A O 1
ATOM 1734 N N . TYR A 1 231 ? 6.816 -18.875 -3.021 1 98.19 231 TYR A N 1
ATOM 1735 C CA . TYR A 1 231 ? 7.738 -19.609 -3.879 1 98.19 231 TYR A CA 1
ATOM 1736 C C . TYR A 1 231 ? 9.133 -19 -3.838 1 98.19 231 TYR A C 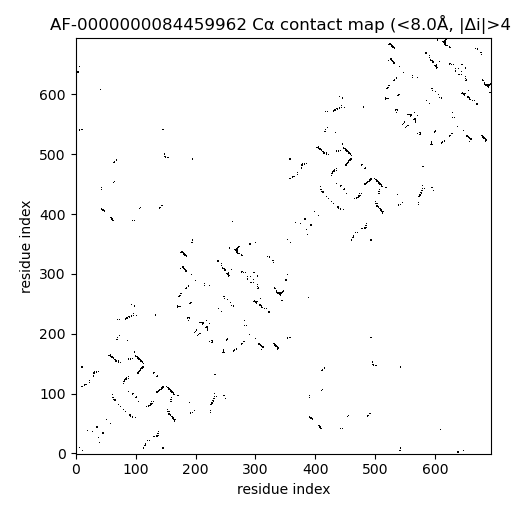1
ATOM 1738 O O . TYR A 1 231 ? 10.016 -19.391 -4.609 1 98.19 231 TYR A O 1
ATOM 1746 N N . THR A 1 232 ? 9.367 -18.031 -2.965 1 97.88 232 THR A N 1
ATOM 1747 C CA . THR A 1 232 ? 10.617 -17.281 -2.898 1 97.88 232 THR A CA 1
ATOM 1748 C C . THR A 1 232 ? 11.805 -18.203 -2.682 1 97.88 232 THR A C 1
ATOM 1750 O O . THR A 1 232 ? 12.75 -18.203 -3.469 1 97.88 232 THR A O 1
ATOM 1753 N N . GLN A 1 233 ? 11.742 -19.047 -1.702 1 96.75 233 GLN A N 1
ATOM 1754 C CA . GLN A 1 233 ? 12.891 -19.875 -1.313 1 96.75 233 GLN A CA 1
ATOM 1755 C C . GLN A 1 233 ? 13.195 -20.922 -2.377 1 96.75 233 GLN A C 1
ATOM 1757 O O . GLN A 1 233 ? 14.352 -21.062 -2.803 1 96.75 233 GLN A O 1
ATOM 1762 N N . PRO A 1 234 ? 12.188 -21.641 -2.865 1 96.94 234 PRO A N 1
ATOM 1763 C CA . PRO A 1 234 ? 12.5 -22.625 -3.914 1 96.94 234 PRO A CA 1
ATOM 1764 C C . PRO A 1 234 ? 13.094 -21.969 -5.16 1 96.94 234 PRO A C 1
ATOM 1766 O O . PRO A 1 234 ? 14.031 -22.516 -5.754 1 96.94 234 PRO A O 1
ATOM 1769 N N . VAL A 1 235 ? 12.609 -20.828 -5.602 1 97.94 235 VAL A N 1
ATOM 1770 C CA . VAL A 1 235 ? 13.117 -20.156 -6.793 1 97.94 235 VAL A CA 1
ATOM 1771 C C . VAL A 1 235 ? 14.555 -19.688 -6.543 1 97.94 235 VAL A C 1
ATOM 1773 O O . VAL A 1 235 ? 15.438 -19.906 -7.379 1 97.94 235 VAL A O 1
ATOM 1776 N N . HIS A 1 236 ? 14.797 -19.078 -5.391 1 96.69 236 HIS A N 1
ATOM 1777 C CA . HIS A 1 236 ? 16.141 -18.594 -5.082 1 96.69 236 HIS A CA 1
ATOM 1778 C C . HIS A 1 236 ? 17.141 -19.75 -5.004 1 96.69 236 HIS A C 1
ATOM 1780 O O . HIS A 1 236 ? 18.312 -19.578 -5.363 1 96.69 236 HIS A O 1
ATOM 1786 N N . ARG A 1 237 ? 16.719 -20.875 -4.512 1 96.19 237 ARG A N 1
ATOM 1787 C CA . ARG A 1 237 ? 17.594 -22.047 -4.461 1 96.19 237 ARG A CA 1
ATOM 1788 C C . ARG A 1 237 ? 18 -22.484 -5.863 1 96.19 237 ARG A C 1
ATOM 1790 O O . ARG A 1 237 ? 19.156 -22.828 -6.098 1 96.19 237 ARG A O 1
ATOM 1797 N N . ILE A 1 238 ? 17.062 -22.516 -6.77 1 97.25 238 ILE A N 1
ATOM 1798 C CA . ILE A 1 238 ? 17.359 -22.875 -8.156 1 97.25 238 ILE A CA 1
ATOM 1799 C C . ILE A 1 238 ? 18.391 -21.906 -8.727 1 97.25 238 ILE A C 1
ATOM 1801 O O . ILE A 1 238 ? 19.406 -22.328 -9.281 1 97.25 238 ILE A O 1
ATOM 1805 N N . LEU A 1 239 ? 18.172 -20.594 -8.531 1 97.25 239 LEU A N 1
ATOM 1806 C CA . LEU A 1 239 ? 19.047 -19.562 -9.07 1 97.25 239 LEU A CA 1
ATOM 1807 C C . LEU A 1 239 ? 20.438 -19.641 -8.43 1 97.25 239 LEU A C 1
ATOM 1809 O O . LEU A 1 239 ? 21.438 -19.406 -9.094 1 97.25 239 LEU A O 1
ATOM 1813 N N . ALA A 1 240 ? 20.484 -19.953 -7.168 1 95.12 240 ALA A N 1
ATOM 1814 C CA . ALA A 1 240 ? 21.75 -20.031 -6.434 1 95.12 240 ALA A CA 1
ATOM 1815 C C . ALA A 1 240 ? 22.625 -21.172 -6.961 1 95.12 240 ALA A C 1
ATOM 1817 O O . ALA A 1 240 ? 23.844 -21.141 -6.805 1 95.12 240 ALA A O 1
ATOM 1818 N N . GLN A 1 241 ? 22.031 -22.172 -7.598 1 95.25 241 GLN A N 1
ATOM 1819 C CA . GLN A 1 241 ? 22.781 -23.297 -8.156 1 95.25 241 GLN A CA 1
ATOM 1820 C C . GLN A 1 241 ? 23.297 -22.969 -9.555 1 95.25 241 GLN A C 1
ATOM 1822 O O . GLN A 1 241 ? 23.859 -23.828 -10.227 1 95.25 241 GLN A O 1
ATOM 1827 N N . GLY A 1 242 ? 23 -21.781 -10.031 1 94.94 242 GLY A N 1
ATOM 1828 C CA . GLY A 1 242 ? 23.5 -21.344 -11.328 1 94.94 242 GLY A CA 1
ATOM 1829 C C . GLY A 1 242 ? 22.594 -21.75 -12.477 1 94.94 242 GLY A C 1
ATOM 1830 O O . GLY A 1 242 ? 22.984 -21.672 -13.641 1 94.94 242 GLY A O 1
ATOM 1831 N N . LEU A 1 243 ? 21.422 -22.234 -12.148 1 96.62 243 LEU A N 1
ATOM 1832 C CA . LEU A 1 243 ? 20.484 -22.625 -13.188 1 96.62 243 LEU A CA 1
ATOM 1833 C C . LEU A 1 243 ? 19.719 -21.406 -13.727 1 96.62 243 LEU A C 1
ATOM 1835 O O . LEU A 1 243 ? 19.438 -20.469 -12.977 1 96.62 243 LEU A O 1
ATOM 1839 N N . THR A 1 244 ? 19.391 -21.516 -15 1 97 244 THR A N 1
ATOM 1840 C CA . THR A 1 244 ? 18.734 -20.391 -15.664 1 97 244 THR A CA 1
ATOM 1841 C C . THR A 1 244 ? 17.234 -20.625 -15.758 1 97 244 THR A C 1
ATOM 1843 O O . THR A 1 244 ? 16.781 -21.656 -16.25 1 97 244 THR A O 1
ATOM 1846 N N . ILE A 1 245 ? 16.484 -19.703 -15.25 1 98.56 245 ILE A N 1
ATOM 1847 C CA . ILE A 1 245 ? 15.055 -19.594 -15.523 1 98.56 245 ILE A CA 1
ATOM 1848 C C . ILE A 1 245 ? 14.805 -18.484 -16.531 1 98.56 245 ILE A C 1
ATOM 1850 O O . ILE A 1 245 ? 15.148 -17.328 -16.297 1 98.56 245 ILE A O 1
ATOM 1854 N N . LYS A 1 246 ? 14.148 -18.797 -17.609 1 98.69 246 LYS A N 1
ATOM 1855 C CA . LYS A 1 246 ? 14 -17.844 -18.703 1 98.69 246 LYS A CA 1
ATOM 1856 C C . LYS A 1 246 ? 12.828 -16.906 -18.469 1 98.69 246 LYS A C 1
ATOM 1858 O O . LYS A 1 246 ? 12.828 -15.773 -18.953 1 98.69 246 LYS A O 1
ATOM 1863 N N . GLY A 1 247 ? 11.836 -17.344 -17.797 1 98.62 247 GLY A N 1
ATOM 1864 C CA . GLY A 1 247 ? 10.648 -16.578 -17.453 1 98.62 247 GLY A CA 1
ATOM 1865 C C . GLY A 1 247 ? 9.805 -17.219 -16.375 1 98.62 247 GLY A C 1
ATOM 1866 O O . GLY A 1 247 ? 9.875 -18.438 -16.156 1 98.62 247 GLY A O 1
ATOM 1867 N N . MET A 1 248 ? 9.109 -16.391 -15.703 1 98.81 248 MET A N 1
ATOM 1868 C CA . MET A 1 248 ? 8.172 -16.875 -14.695 1 98.81 248 MET A CA 1
ATOM 1869 C C . MET A 1 248 ? 6.875 -16.062 -14.719 1 98.81 248 MET A C 1
ATOM 1871 O O . MET A 1 248 ? 6.891 -14.875 -15.062 1 98.81 248 MET A O 1
ATOM 1875 N N . ALA A 1 249 ? 5.797 -16.688 -14.391 1 98.62 249 ALA A N 1
ATOM 1876 C CA . ALA A 1 249 ? 4.496 -16.031 -14.289 1 98.62 249 ALA A CA 1
ATOM 1877 C C . ALA A 1 249 ? 3.775 -16.438 -13 1 98.62 249 ALA A C 1
ATOM 1879 O O . ALA A 1 249 ? 3.578 -17.625 -12.742 1 98.62 249 ALA A O 1
ATOM 1880 N N . HIS A 1 250 ? 3.5 -15.414 -12.156 1 98.62 250 HIS A N 1
ATOM 1881 C CA . HIS A 1 250 ? 2.641 -15.617 -10.992 1 98.62 250 HIS A CA 1
ATOM 1882 C C . HIS A 1 250 ? 1.18 -15.766 -11.406 1 98.62 250 HIS A C 1
ATOM 1884 O O . HIS A 1 250 ? 0.574 -14.82 -11.914 1 98.62 250 HIS A O 1
ATOM 1890 N N . ILE A 1 251 ? 0.568 -16.922 -11.172 1 98.44 251 ILE A N 1
ATOM 1891 C CA . ILE A 1 251 ? -0.768 -17.203 -11.688 1 98.44 251 ILE A CA 1
ATOM 1892 C C . ILE A 1 251 ? -1.817 -16.766 -10.672 1 98.44 251 ILE A C 1
ATOM 1894 O O . ILE A 1 251 ? -2.035 -17.453 -9.664 1 98.44 251 ILE A O 1
ATOM 1898 N N . THR A 1 252 ? -2.439 -15.703 -10.945 1 95.06 252 THR A N 1
ATOM 1899 C CA . THR A 1 252 ? -3.467 -15.094 -10.109 1 95.06 252 THR A CA 1
ATOM 1900 C C . THR A 1 252 ? -4.746 -14.859 -10.914 1 95.06 252 THR A C 1
ATOM 1902 O O . THR A 1 252 ? -5.246 -15.766 -11.578 1 95.06 252 THR A O 1
ATOM 1905 N N . GLY A 1 253 ? -5.293 -13.656 -10.82 1 90.75 253 GLY A N 1
ATOM 1906 C CA . GLY A 1 253 ? -6.402 -13.328 -11.703 1 90.75 253 GLY A CA 1
ATOM 1907 C C . GLY A 1 253 ? -6.02 -13.336 -13.172 1 90.75 253 GLY A C 1
ATOM 1908 O O . GLY A 1 253 ? -4.938 -12.875 -13.539 1 90.75 253 GLY A O 1
ATOM 1909 N N . GLY A 1 254 ? -6.887 -13.859 -13.992 1 92.31 254 GLY A N 1
ATOM 1910 C CA . GLY A 1 254 ? -6.57 -14.07 -15.398 1 92.31 254 GLY A CA 1
ATOM 1911 C C . GLY A 1 254 ? -6.059 -15.477 -15.688 1 92.31 254 GLY A C 1
ATOM 1912 O O . GLY A 1 254 ? -6.027 -15.898 -16.844 1 92.31 254 GLY A O 1
ATOM 1913 N N . GLY A 1 255 ? -5.707 -16.172 -14.625 1 96.12 255 GLY A N 1
ATOM 1914 C CA . GLY A 1 255 ? -5.281 -17.547 -14.773 1 96.12 255 GLY A CA 1
ATOM 1915 C C . GLY A 1 255 ? -4.062 -17.703 -15.672 1 96.12 255 GLY A C 1
ATOM 1916 O O . GLY A 1 255 ? -3.254 -16.781 -15.789 1 96.12 255 GLY A O 1
ATOM 1917 N N . LEU A 1 256 ? -3.945 -18.891 -16.188 1 98.06 256 LEU A N 1
ATOM 1918 C CA . LEU A 1 256 ? -2.814 -19.203 -17.062 1 98.06 256 LEU A CA 1
ATOM 1919 C C . LEU A 1 256 ? -2.9 -18.422 -18.359 1 98.06 256 LEU A C 1
ATOM 1921 O O . LEU A 1 256 ? -1.877 -18.016 -18.922 1 98.06 256 LEU A O 1
ATOM 1925 N N . LEU A 1 257 ? -4.07 -18.094 -18.797 1 96.94 257 LEU A N 1
ATOM 1926 C CA . LEU A 1 257 ? -4.324 -17.578 -20.125 1 96.94 257 LEU A CA 1
ATOM 1927 C C . LEU A 1 257 ? -3.914 -16.109 -20.219 1 96.94 257 LEU A C 1
ATOM 1929 O O . LEU A 1 257 ? -3.52 -15.633 -21.281 1 96.94 257 LEU A O 1
ATOM 1933 N N . GLU A 1 258 ? -3.965 -15.445 -19.109 1 94.31 258 GLU A N 1
ATOM 1934 C CA . GLU A 1 258 ? -3.672 -14.016 -19.172 1 94.31 258 GLU A CA 1
ATOM 1935 C C . GLU A 1 258 ? -2.324 -13.695 -18.531 1 94.31 258 GLU A C 1
ATOM 1937 O O . GLU A 1 258 ? -1.673 -12.711 -18.891 1 94.31 258 GLU A O 1
ATOM 1942 N N . ASN A 1 259 ? -1.891 -14.5 -17.609 1 96.88 259 ASN A N 1
ATOM 1943 C CA . ASN A 1 259 ? -0.662 -14.172 -16.891 1 96.88 259 ASN A CA 1
ATOM 1944 C C . ASN A 1 259 ? 0.573 -14.633 -17.656 1 96.88 259 ASN A C 1
ATOM 1946 O O . ASN A 1 259 ? 1.597 -13.945 -17.656 1 96.88 259 ASN A O 1
ATOM 1950 N N . ILE A 1 260 ? 0.515 -15.773 -18.359 1 98.31 260 ILE A N 1
ATOM 1951 C CA . ILE A 1 260 ? 1.683 -16.312 -19.062 1 98.31 260 ILE A CA 1
ATOM 1952 C C . ILE A 1 260 ? 2.064 -15.383 -20.203 1 98.31 260 ILE A C 1
ATOM 1954 O O . ILE A 1 260 ? 3.24 -15.055 -20.391 1 98.31 260 ILE A O 1
ATOM 1958 N N . PRO A 1 261 ? 1.106 -14.836 -20.984 1 97 261 PRO A N 1
ATOM 1959 C CA . PRO A 1 261 ? 1.448 -13.969 -22.109 1 97 261 PRO A CA 1
ATOM 1960 C C . PRO A 1 261 ? 2.238 -12.734 -21.672 1 97 261 PRO A C 1
ATOM 1962 O O . PRO A 1 261 ? 3.008 -12.18 -22.469 1 97 261 PRO A O 1
ATOM 1965 N N . ARG A 1 262 ? 2.168 -12.344 -20.438 1 95 262 ARG A N 1
ATOM 1966 C CA . ARG A 1 262 ? 2.814 -11.141 -19.938 1 95 262 ARG A CA 1
ATOM 1967 C C . ARG A 1 262 ? 4.332 -11.25 -20.016 1 95 262 ARG A C 1
ATOM 1969 O O . ARG A 1 262 ? 5.039 -10.242 -19.984 1 95 262 ARG A O 1
ATOM 1976 N N . ILE A 1 263 ? 4.871 -12.461 -20.141 1 97.12 263 ILE A N 1
ATOM 1977 C CA . ILE A 1 263 ? 6.32 -12.609 -20.094 1 97.12 263 ILE A CA 1
ATOM 1978 C C . ILE A 1 263 ? 6.828 -13.148 -21.422 1 97.12 263 ILE A C 1
ATOM 1980 O O . ILE A 1 263 ? 8.031 -13.391 -21.578 1 97.12 263 ILE A O 1
ATOM 1984 N N . LEU A 1 264 ? 5.957 -13.375 -22.375 1 97.94 264 LEU A N 1
ATOM 1985 C CA . LEU A 1 264 ? 6.352 -13.992 -23.625 1 97.94 264 LEU A CA 1
ATOM 1986 C C . LEU A 1 264 ? 6.875 -12.953 -24.609 1 97.94 264 LEU A C 1
ATOM 1988 O O . LEU A 1 264 ? 6.246 -11.906 -24.812 1 97.94 264 LEU A O 1
ATOM 1992 N N . PRO A 1 265 ? 8.023 -13.227 -25.203 1 97.44 265 PRO A N 1
ATOM 1993 C CA . PRO A 1 265 ? 8.461 -12.344 -26.281 1 97.44 265 PRO A CA 1
ATOM 1994 C C . PRO A 1 265 ? 7.629 -12.516 -27.562 1 97.44 265 PRO A C 1
ATOM 1996 O O . PRO A 1 265 ? 6.898 -13.5 -27.688 1 97.44 265 PRO A O 1
ATOM 1999 N N . PRO A 1 266 ? 7.746 -11.508 -28.406 1 96.38 266 PRO A N 1
ATOM 2000 C CA . PRO A 1 266 ? 7.031 -11.648 -29.672 1 96.38 266 PRO A CA 1
ATOM 2001 C C . PRO A 1 266 ? 7.391 -12.938 -30.406 1 96.38 266 PRO A C 1
ATOM 2003 O O . PRO A 1 266 ? 8.555 -13.344 -30.422 1 96.38 266 PRO A O 1
ATOM 2006 N N . GLY A 1 267 ? 6.387 -13.562 -30.906 1 97.19 267 GLY A N 1
ATOM 2007 C CA . GLY A 1 267 ? 6.617 -14.75 -31.703 1 97.19 267 GLY A CA 1
ATOM 2008 C C . GLY A 1 267 ? 6.555 -16.031 -30.906 1 97.19 267 GLY A C 1
ATOM 2009 O O . GLY A 1 267 ? 6.656 -17.125 -31.469 1 97.19 267 GLY A O 1
ATOM 2010 N N . CYS A 1 268 ? 6.355 -15.891 -29.609 1 98.19 268 CYS A N 1
ATOM 2011 C CA . CYS A 1 268 ? 6.285 -17.078 -28.781 1 98.19 268 CYS A CA 1
ATOM 2012 C C . CYS A 1 268 ? 4.898 -17.234 -28.156 1 98.19 268 CYS A C 1
ATOM 2014 O O . CYS A 1 268 ? 4.266 -16.234 -27.797 1 98.19 268 CYS A O 1
ATOM 2016 N N . GLY A 1 269 ? 4.41 -18.406 -28.109 1 98.31 269 GLY A N 1
ATOM 2017 C CA . GLY A 1 269 ? 3.232 -18.828 -27.375 1 98.31 269 GLY A CA 1
ATOM 2018 C C . GLY A 1 269 ? 3.459 -20.078 -26.547 1 98.31 269 GLY A C 1
ATOM 2019 O O . GLY A 1 269 ? 4.582 -20.578 -26.469 1 98.31 269 GLY A O 1
ATOM 2020 N N . VAL A 1 270 ? 2.4 -20.484 -25.875 1 98.62 270 VAL A N 1
ATOM 2021 C CA . VAL A 1 270 ? 2.539 -21.656 -25.016 1 98.62 270 VAL A CA 1
ATOM 2022 C C . VAL A 1 270 ? 1.375 -22.609 -25.25 1 98.62 270 VAL A C 1
ATOM 2024 O O . VAL A 1 270 ? 0.228 -22.188 -25.391 1 98.62 270 VAL A O 1
ATOM 2027 N N . GLU A 1 271 ? 1.649 -23.828 -25.391 1 98.69 271 GLU A N 1
ATOM 2028 C CA . GLU A 1 271 ? 0.654 -24.891 -25.328 1 98.69 271 GLU A CA 1
ATOM 2029 C C . GLU A 1 271 ? 0.679 -25.609 -23.969 1 98.69 271 GLU A C 1
ATOM 2031 O O . GLU A 1 271 ? 1.731 -26.062 -23.531 1 98.69 271 GLU A O 1
ATOM 2036 N N . ILE A 1 272 ? -0.462 -25.672 -23.344 1 98.56 272 ILE A N 1
ATOM 2037 C CA . ILE A 1 272 ? -0.582 -26.281 -22.031 1 98.56 272 ILE A CA 1
ATOM 2038 C C . ILE A 1 272 ? -1.402 -27.562 -22.109 1 98.56 272 ILE A C 1
ATOM 2040 O O . ILE A 1 272 ? -2.5 -27.562 -22.672 1 98.56 272 ILE A O 1
ATOM 2044 N N . GLU A 1 273 ? -0.9 -28.656 -21.594 1 98.44 273 GLU A N 1
ATOM 2045 C CA . GLU A 1 273 ? -1.658 -29.891 -21.391 1 98.44 273 GLU A CA 1
ATOM 2046 C C . GLU A 1 273 ? -2.404 -29.859 -20.047 1 98.44 273 GLU A C 1
ATOM 2048 O O . GLU A 1 273 ? -1.839 -30.188 -19.016 1 98.44 273 GLU A O 1
ATOM 2053 N N . LYS A 1 274 ? -3.693 -29.688 -20.078 1 97.56 274 LYS A N 1
ATOM 2054 C CA . LYS A 1 274 ? -4.504 -29.469 -18.891 1 97.56 274 LYS A CA 1
ATOM 2055 C C . LYS A 1 274 ? -4.379 -30.641 -17.922 1 97.56 274 LYS A C 1
ATOM 2057 O O . LYS A 1 274 ? -4.324 -30.453 -16.703 1 97.56 274 LYS A O 1
ATOM 2062 N N . LYS A 1 275 ? -4.258 -31.766 -18.453 1 97.19 275 LYS A N 1
ATOM 2063 C CA . LYS A 1 275 ? -4.273 -32.969 -17.641 1 97.19 275 LYS A CA 1
ATOM 2064 C C . LYS A 1 275 ? -2.973 -33.125 -16.859 1 97.19 275 LYS A C 1
ATOM 2066 O O . LYS A 1 275 ? -2.898 -33.938 -15.914 1 97.19 275 LYS A O 1
ATOM 2071 N N . ARG A 1 276 ? -1.957 -32.312 -17.219 1 98.25 276 ARG A N 1
ATOM 2072 C CA . ARG A 1 276 ? -0.663 -32.438 -16.562 1 98.25 276 ARG A CA 1
ATOM 2073 C C . ARG A 1 276 ? -0.558 -31.438 -15.398 1 98.25 276 ARG A C 1
ATOM 2075 O O . ARG A 1 276 ? 0.375 -31.516 -14.594 1 98.25 276 ARG A O 1
ATOM 2082 N N . ILE A 1 277 ? -1.498 -30.547 -15.289 1 98.38 277 ILE A N 1
ATOM 2083 C CA . ILE A 1 277 ? -1.543 -29.625 -14.148 1 98.38 277 ILE A CA 1
ATOM 2084 C C . ILE A 1 277 ? -1.977 -30.391 -12.898 1 98.38 277 ILE A C 1
ATOM 2086 O O . ILE A 1 277 ? -2.865 -31.234 -12.961 1 98.38 277 ILE A O 1
ATOM 2090 N N . PRO A 1 278 ? -1.251 -30.125 -11.773 1 97 278 PRO A N 1
ATOM 2091 C CA . PRO A 1 278 ? -1.682 -30.797 -10.547 1 97 278 PRO A CA 1
ATOM 2092 C C . PRO A 1 278 ? -3.168 -30.594 -10.258 1 97 278 PRO A C 1
ATOM 2094 O O . PRO A 1 278 ? -3.652 -29.453 -10.242 1 97 278 PRO A O 1
ATOM 2097 N N . HIS A 1 279 ? -3.785 -31.656 -9.992 1 96 279 HIS A N 1
ATOM 2098 C CA . HIS A 1 279 ? -5.234 -31.641 -9.82 1 96 279 HIS A CA 1
ATOM 2099 C C . HIS A 1 279 ? -5.613 -31.281 -8.383 1 96 279 HIS A C 1
ATOM 2101 O O . HIS A 1 279 ? -5.078 -31.875 -7.438 1 96 279 HIS A O 1
ATOM 2107 N N . LEU A 1 280 ? -6.453 -30.344 -8.188 1 97.75 280 LEU A N 1
ATOM 2108 C CA . LEU A 1 280 ? -7.062 -30.016 -6.902 1 97.75 280 LEU A CA 1
ATOM 2109 C C . LEU A 1 280 ? -8.578 -30.141 -6.973 1 97.75 280 LEU A C 1
ATOM 2111 O O . LEU A 1 280 ? -9.227 -29.5 -7.801 1 97.75 280 LEU A O 1
ATOM 2115 N N . PRO A 1 281 ? -9.25 -30.844 -6.109 1 98 281 PRO A N 1
ATOM 2116 C CA . PRO A 1 281 ? -10.688 -31.109 -6.148 1 98 281 PRO A CA 1
AT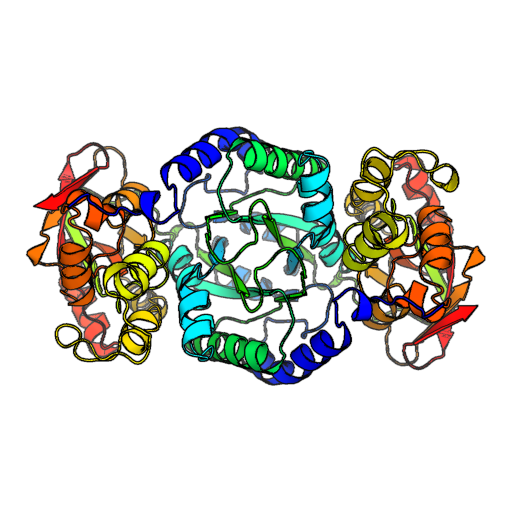OM 2117 C C . PRO A 1 281 ? -11.531 -29.844 -6.145 1 98 281 PRO A C 1
ATOM 2119 O O . PRO A 1 281 ? -12.625 -29.812 -6.719 1 98 281 PRO A O 1
ATOM 2122 N N . VAL A 1 282 ? -11.023 -28.828 -5.566 1 98.38 282 VAL A N 1
ATOM 2123 C CA . VAL A 1 282 ? -11.805 -27.609 -5.418 1 98.38 282 VAL A CA 1
ATOM 2124 C C . VAL A 1 282 ? -12.188 -27.062 -6.797 1 98.38 282 VAL A C 1
ATOM 2126 O O . VAL A 1 282 ? -13.289 -26.547 -6.98 1 98.38 282 VAL A O 1
ATOM 2129 N N . PHE A 1 283 ? -11.359 -27.188 -7.762 1 98.12 283 PHE A N 1
ATOM 2130 C CA . PHE A 1 283 ? -11.641 -26.641 -9.086 1 98.12 283 PHE A CA 1
ATOM 2131 C C . PHE A 1 283 ? -12.68 -27.5 -9.805 1 98.12 283 PHE A C 1
ATOM 2133 O O . PHE A 1 283 ? -13.469 -26.969 -10.602 1 98.12 283 PHE A O 1
ATOM 2140 N N . ASP A 1 284 ? -12.742 -28.797 -9.516 1 97.19 284 ASP A N 1
ATOM 2141 C CA . ASP A 1 284 ? -13.797 -29.641 -10.055 1 97.19 284 ASP A CA 1
ATOM 2142 C C . ASP A 1 284 ? -15.164 -29.25 -9.508 1 97.19 284 ASP A C 1
ATOM 2144 O O . ASP A 1 284 ? -16.141 -29.125 -10.258 1 97.19 284 ASP A O 1
ATOM 2148 N N . VAL A 1 285 ? -15.156 -29.078 -8.219 1 97.19 285 VAL A N 1
ATOM 2149 C CA . VAL A 1 285 ? -16.391 -28.703 -7.559 1 97.19 285 VAL A CA 1
ATOM 2150 C C . VAL A 1 285 ? -16.891 -27.375 -8.109 1 97.19 285 VAL A C 1
ATOM 2152 O O . VAL A 1 285 ? -18.078 -27.234 -8.453 1 97.19 285 VAL A O 1
ATOM 2155 N N . MET A 1 286 ? -16.016 -26.422 -8.219 1 97 286 MET A N 1
ATOM 2156 C CA . MET A 1 286 ? -16.391 -25.094 -8.688 1 97 286 MET A CA 1
ATOM 2157 C C . MET A 1 286 ? -16.844 -25.141 -10.148 1 97 286 MET A C 1
ATOM 2159 O O . MET A 1 286 ? -17.766 -24.422 -10.539 1 97 286 MET A O 1
ATOM 2163 N N . LYS A 1 287 ? -16.156 -25.922 -10.945 1 97 287 LYS A N 1
ATOM 2164 C CA . LYS A 1 287 ? -16.547 -26.062 -12.352 1 97 287 LYS A CA 1
ATOM 2165 C C . LYS A 1 287 ? -17.953 -26.641 -12.477 1 97 287 LYS A C 1
ATOM 2167 O O . LYS A 1 287 ? -18.766 -26.141 -13.258 1 97 287 LYS A O 1
ATOM 2172 N N . GLN A 1 288 ? -18.219 -27.625 -11.711 1 95.62 288 GLN A N 1
ATOM 2173 C CA . GLN A 1 288 ? -19.531 -28.25 -11.742 1 95.62 288 GLN A CA 1
ATOM 2174 C C . GLN A 1 288 ? -20.625 -27.281 -11.312 1 95.62 288 GLN A C 1
ATOM 2176 O O . GLN A 1 288 ? -21.672 -27.203 -11.945 1 95.62 288 GLN A O 1
ATOM 2181 N N . LEU A 1 289 ? -20.375 -26.531 -10.297 1 94.06 289 LEU A N 1
ATOM 2182 C CA . LEU A 1 289 ? -21.375 -25.641 -9.727 1 94.06 289 LEU A CA 1
ATOM 2183 C C . LEU A 1 289 ? -21.578 -24.422 -10.625 1 94.06 289 LEU A C 1
ATOM 2185 O O . LEU A 1 289 ? -22.703 -23.938 -10.773 1 94.06 289 LEU A O 1
ATOM 2189 N N . SER A 1 290 ? -20.516 -23.922 -11.18 1 94.25 290 SER A N 1
ATOM 2190 C CA . SER A 1 290 ? -20.578 -22.688 -11.945 1 94.25 290 SER A CA 1
ATOM 2191 C C . SER A 1 290 ? -21.031 -22.938 -13.383 1 94.25 290 SER A C 1
ATOM 2193 O O . SER A 1 290 ? -21.516 -22.031 -14.062 1 94.25 290 SER A O 1
ATOM 2195 N N . ARG A 1 291 ? -20.797 -24.141 -13.93 1 94.56 291 ARG A N 1
ATOM 2196 C CA . ARG A 1 291 ? -21.078 -24.547 -15.305 1 94.56 291 ARG A CA 1
ATOM 2197 C C . ARG A 1 291 ? -20.25 -23.75 -16.297 1 94.56 291 ARG A C 1
ATOM 2199 O O . ARG A 1 291 ? -20.688 -23.484 -17.422 1 94.56 291 ARG A O 1
ATOM 2206 N N . LEU A 1 292 ? -19.094 -23.281 -15.781 1 93.81 292 LEU A N 1
ATOM 2207 C CA . LEU A 1 292 ? -18.156 -22.594 -16.672 1 93.81 292 LEU A CA 1
ATOM 2208 C C . LEU A 1 292 ? -17.406 -23.609 -17.531 1 93.81 292 LEU A C 1
ATOM 2210 O O . LEU A 1 292 ? -17.156 -24.734 -17.109 1 93.81 292 LEU A O 1
ATOM 2214 N N . ASP A 1 293 ? -17.078 -23.125 -18.75 1 95 293 ASP A N 1
ATOM 2215 C CA . ASP A 1 293 ? -16.25 -23.984 -19.594 1 95 293 ASP A CA 1
ATOM 2216 C C . ASP A 1 293 ? -14.773 -23.875 -19.219 1 95 293 ASP A C 1
ATOM 2218 O O . ASP A 1 293 ? -14.414 -23.109 -18.328 1 95 293 ASP A O 1
ATOM 2222 N N . ASP A 1 294 ? -13.969 -24.656 -19.859 1 94.69 294 ASP A N 1
ATOM 2223 C CA . ASP A 1 294 ? -12.547 -24.688 -19.531 1 94.69 294 ASP A CA 1
ATOM 2224 C C . ASP A 1 294 ? -11.898 -23.328 -19.75 1 94.69 294 ASP A C 1
ATOM 2226 O O . ASP A 1 294 ? -11.102 -22.875 -18.922 1 94.69 294 ASP A O 1
ATOM 2230 N N . GLU A 1 295 ? -12.164 -22.734 -20.812 1 94.44 295 GLU A N 1
ATOM 2231 C CA . GLU A 1 295 ? -11.57 -21.438 -21.109 1 94.44 295 GLU A CA 1
ATOM 2232 C C . GLU A 1 295 ? -11.852 -20.422 -20 1 94.44 295 GLU A C 1
ATOM 2234 O O . GLU A 1 295 ? -10.953 -19.703 -19.578 1 94.44 295 GLU A O 1
ATOM 2239 N N . GLN A 1 296 ? -13.055 -20.438 -19.531 1 94.31 296 GLN A N 1
ATOM 2240 C CA . GLN A 1 296 ? -13.453 -19.516 -18.469 1 94.31 296 GLN A CA 1
ATOM 2241 C C . GLN A 1 296 ? -12.789 -19.875 -17.156 1 94.31 296 GLN A C 1
ATOM 2243 O O . GLN A 1 296 ? -12.336 -19 -16.422 1 94.31 296 GLN A O 1
ATOM 2248 N N . MET A 1 297 ? -12.711 -21.172 -16.859 1 96.62 297 MET A N 1
ATOM 2249 C CA . MET A 1 297 ? -12.07 -21.625 -15.617 1 96.62 297 MET A CA 1
ATOM 2250 C C . MET A 1 297 ? -10.602 -21.219 -15.594 1 96.62 297 MET A C 1
ATOM 2252 O O . MET A 1 297 ? -10.109 -20.719 -14.586 1 96.62 297 MET A O 1
ATOM 2256 N N . PHE A 1 298 ? -9.938 -21.375 -16.766 1 97 298 PHE A N 1
ATOM 2257 C CA . PHE A 1 298 ? -8.5 -21.141 -16.844 1 97 298 PHE A CA 1
ATOM 2258 C C . PHE A 1 298 ? -8.203 -19.656 -17.016 1 97 298 PHE A C 1
ATOM 2260 O O . PHE A 1 298 ? -7.039 -19.25 -16.984 1 97 298 PHE A O 1
ATOM 2267 N N . ARG A 1 299 ? -9.203 -18.859 -17.125 1 93.94 299 ARG A N 1
ATOM 2268 C CA . ARG A 1 299 ? -9.055 -17.406 -17.156 1 93.94 299 ARG A CA 1
ATOM 2269 C C . ARG A 1 299 ? -9.336 -16.797 -15.789 1 93.94 299 ARG A C 1
ATOM 2271 O O . ARG A 1 299 ? -8.938 -15.672 -15.508 1 93.94 299 ARG A O 1
ATOM 2278 N N . THR A 1 300 ? -9.953 -17.609 -14.977 1 93.25 300 THR A N 1
ATOM 2279 C CA . THR A 1 300 ? -10.398 -17.078 -13.695 1 93.25 300 THR A CA 1
ATOM 2280 C C . THR A 1 300 ? -9.516 -17.609 -12.562 1 93.25 300 THR A C 1
ATOM 2282 O O . THR A 1 300 ? -9.141 -16.844 -11.664 1 93.25 300 THR A O 1
ATOM 2285 N N . PHE A 1 301 ? -9.211 -18.844 -12.641 1 96.88 301 PHE A N 1
ATOM 2286 C CA . PHE A 1 301 ? -8.531 -19.5 -11.523 1 96.88 301 PHE A CA 1
ATOM 2287 C C . PHE A 1 301 ? -7.145 -19.969 -11.93 1 96.88 301 PHE A C 1
ATOM 2289 O O . PHE A 1 301 ? -6.832 -20.047 -13.125 1 96.88 301 PHE A O 1
ATOM 2296 N N . ASN A 1 302 ? -6.348 -20.266 -10.93 1 98.12 302 ASN A N 1
ATOM 2297 C CA . ASN A 1 302 ? -5.008 -20.781 -11.188 1 98.12 302 ASN A CA 1
ATOM 2298 C C . ASN A 1 302 ? -5.043 -22.25 -11.594 1 98.12 302 ASN A C 1
ATOM 2300 O O . ASN A 1 302 ? -4.07 -22.781 -12.141 1 98.12 302 ASN A O 1
ATOM 2304 N N . MET A 1 303 ? -6.141 -23 -11.328 1 98.31 303 MET A N 1
ATOM 2305 C CA . MET A 1 303 ? -6.414 -24.359 -11.766 1 98.31 303 MET A CA 1
ATOM 2306 C C . MET A 1 303 ? -5.316 -25.312 -11.297 1 98.31 303 MET A C 1
ATOM 2308 O O . MET A 1 303 ? -4.98 -26.266 -11.992 1 98.31 303 MET A O 1
ATOM 2312 N N . GLY A 1 304 ? -4.68 -24.969 -10.18 1 98.44 304 GLY A N 1
ATOM 2313 C CA . GLY A 1 304 ? -3.67 -25.844 -9.609 1 98.44 304 GLY A CA 1
ATOM 2314 C C . GLY A 1 304 ? -2.252 -25.406 -9.922 1 98.44 304 GLY A C 1
ATOM 2315 O O . GLY A 1 304 ? -1.293 -25.938 -9.359 1 98.44 304 GLY A O 1
ATOM 2316 N N . ALA A 1 305 ? -2.059 -24.453 -10.844 1 98.62 305 ALA A N 1
ATOM 2317 C CA . ALA A 1 305 ? -0.757 -23.875 -11.18 1 98.62 305 ALA A CA 1
ATOM 2318 C C . ALA A 1 305 ? -0.507 -22.594 -10.398 1 98.62 305 ALA A C 1
ATOM 2320 O O . ALA A 1 305 ? -1.159 -21.578 -10.641 1 98.62 305 ALA A O 1
ATOM 2321 N N . GLY A 1 306 ? 0.482 -22.656 -9.492 1 98.56 306 GLY A N 1
ATOM 2322 C CA . GLY A 1 306 ? 0.731 -21.484 -8.664 1 98.56 306 GLY A CA 1
ATOM 2323 C C . GLY A 1 306 ? 1.73 -20.516 -9.273 1 98.56 306 GLY A C 1
ATOM 2324 O O . GLY A 1 306 ? 1.5 -19.312 -9.289 1 98.56 306 GLY A O 1
ATOM 2325 N N . LEU A 1 307 ? 2.787 -21.016 -9.742 1 98.81 307 LEU A N 1
ATOM 2326 C CA . LEU A 1 307 ? 3.857 -20.266 -10.391 1 98.81 307 LEU A CA 1
ATOM 2327 C C . LEU A 1 307 ? 4.418 -21.047 -11.578 1 98.81 307 LEU A C 1
ATOM 2329 O O . LEU A 1 307 ? 4.891 -22.172 -11.422 1 98.81 307 LEU A O 1
ATOM 2333 N N . VAL A 1 308 ? 4.398 -20.422 -12.695 1 98.81 308 VAL A N 1
ATOM 2334 C CA . VAL A 1 308 ? 4.887 -21.062 -13.914 1 98.81 308 VAL A CA 1
ATOM 2335 C C . VAL A 1 308 ? 6.328 -20.625 -14.18 1 98.81 308 VAL A C 1
ATOM 2337 O O . VAL A 1 308 ? 6.668 -19.453 -14.031 1 98.81 308 VAL A O 1
ATOM 2340 N N . LEU A 1 309 ? 7.152 -21.594 -14.539 1 98.75 309 LEU A N 1
ATOM 2341 C CA . LEU A 1 309 ? 8.523 -21.359 -14.977 1 98.75 309 LEU A CA 1
ATOM 2342 C C . LEU A 1 309 ? 8.727 -21.812 -16.406 1 98.75 309 LEU A C 1
ATOM 2344 O O . LEU A 1 309 ? 8.219 -22.875 -16.812 1 98.75 309 LEU A O 1
ATOM 2348 N N . ILE A 1 310 ? 9.438 -21.047 -17.109 1 98.88 310 ILE A N 1
ATOM 2349 C CA . ILE A 1 310 ? 9.875 -21.469 -18.438 1 98.88 310 ILE A CA 1
ATOM 2350 C C . ILE A 1 310 ? 11.375 -21.734 -18.438 1 98.88 310 ILE A C 1
ATOM 2352 O O . ILE A 1 310 ? 12.164 -20.859 -18.062 1 98.88 310 ILE A O 1
ATOM 2356 N N . LEU A 1 311 ? 11.75 -22.922 -18.844 1 98.44 311 LEU A N 1
ATOM 2357 C CA . LEU A 1 311 ? 13.117 -23.422 -18.781 1 98.44 311 LEU A CA 1
ATOM 2358 C C . LEU A 1 311 ? 13.547 -24.031 -20.109 1 98.44 311 LEU A C 1
ATOM 2360 O O . LEU A 1 311 ? 12.703 -24.453 -20.891 1 98.44 311 LEU A O 1
ATOM 2364 N N . SER A 1 312 ? 14.891 -24.078 -20.281 1 98.31 312 SER A N 1
ATOM 2365 C CA . SER A 1 312 ? 15.398 -24.984 -21.312 1 98.31 312 SER A CA 1
ATOM 2366 C C . SER A 1 312 ? 15.125 -26.438 -20.938 1 98.31 312 SER A C 1
ATOM 2368 O O . SER A 1 312 ? 15.266 -26.828 -19.781 1 98.31 312 SER A O 1
ATOM 2370 N N . PRO A 1 313 ? 14.742 -27.234 -21.953 1 97.75 313 PRO A N 1
ATOM 2371 C CA . PRO A 1 313 ? 14.461 -28.641 -21.656 1 97.75 313 PRO A CA 1
ATOM 2372 C C . PRO A 1 313 ? 15.625 -29.328 -20.938 1 97.75 313 PRO A C 1
ATOM 2374 O O . PRO A 1 313 ? 15.406 -30.188 -20.078 1 97.75 313 PRO A O 1
ATOM 2377 N N . GLU A 1 314 ? 16.828 -28.969 -21.188 1 96.94 314 GLU A N 1
ATOM 2378 C CA . GLU A 1 314 ? 18.016 -29.609 -20.641 1 96.94 314 GLU A CA 1
ATOM 2379 C C . GLU A 1 314 ? 18.188 -29.266 -19.156 1 96.94 314 GLU A C 1
ATOM 2381 O O . GLU A 1 314 ? 18.891 -29.969 -18.438 1 96.94 314 GLU A O 1
ATOM 2386 N N . ASP A 1 315 ? 17.547 -28.219 -18.672 1 96.81 315 ASP A N 1
ATOM 2387 C CA . ASP A 1 315 ? 17.719 -27.75 -17.297 1 96.81 315 ASP A CA 1
ATOM 2388 C C . ASP A 1 315 ? 16.688 -28.391 -16.375 1 96.81 315 ASP A C 1
ATOM 2390 O O . ASP A 1 315 ? 16.812 -28.328 -15.156 1 96.81 315 ASP A O 1
ATOM 2394 N N . LEU A 1 316 ? 15.664 -29 -16.938 1 97.12 316 LEU A N 1
ATOM 2395 C CA . LEU A 1 316 ? 14.531 -29.5 -16.156 1 97.12 316 LEU A CA 1
ATOM 2396 C C . LEU A 1 316 ? 14.984 -30.484 -15.086 1 97.12 316 LEU A C 1
ATOM 2398 O O . LEU A 1 316 ? 14.578 -30.375 -13.93 1 97.12 316 LEU A O 1
ATOM 2402 N N . ASN A 1 317 ? 15.797 -31.422 -15.414 1 96.75 317 ASN A N 1
ATOM 2403 C CA . ASN A 1 317 ? 16.25 -32.438 -14.469 1 96.75 317 ASN A CA 1
ATOM 2404 C C . ASN A 1 317 ? 17.062 -31.812 -13.336 1 96.75 317 ASN A C 1
ATOM 2406 O O . ASN A 1 317 ? 16.938 -32.219 -12.18 1 96.75 317 ASN A O 1
ATOM 2410 N N . ALA A 1 318 ? 17.938 -30.922 -13.734 1 96.94 318 ALA A N 1
ATOM 2411 C CA . ALA A 1 318 ? 18.734 -30.234 -12.719 1 96.94 318 ALA A CA 1
ATOM 2412 C C . ALA A 1 318 ? 17.844 -29.469 -11.742 1 96.94 318 ALA A C 1
ATOM 2414 O O . ALA A 1 318 ? 18.109 -29.469 -10.531 1 96.94 318 ALA A O 1
ATOM 2415 N N . VAL A 1 319 ? 16.812 -28.828 -12.234 1 97.31 319 VAL A N 1
ATOM 2416 C CA . VAL A 1 319 ? 15.867 -28.078 -11.398 1 97.31 319 VAL A CA 1
ATOM 2417 C C . VAL A 1 319 ? 15.156 -29.047 -10.445 1 97.31 319 VAL A C 1
ATOM 2419 O O . VAL A 1 319 ? 15.047 -28.766 -9.25 1 97.31 319 VAL A O 1
ATOM 2422 N N . ARG A 1 320 ? 14.719 -30.172 -10.922 1 96.62 320 ARG A N 1
ATOM 2423 C CA . ARG A 1 320 ? 14.055 -31.172 -10.102 1 96.62 320 ARG A CA 1
ATOM 2424 C C . ARG A 1 320 ? 14.969 -31.672 -8.984 1 96.62 320 ARG A C 1
ATOM 2426 O O . ARG A 1 320 ? 14.531 -31.828 -7.844 1 96.62 320 ARG A O 1
ATOM 2433 N N . GLU A 1 321 ? 16.188 -31.859 -9.305 1 95.31 321 GLU A N 1
ATOM 2434 C CA . GLU A 1 321 ? 17.172 -32.344 -8.336 1 95.31 321 GLU A CA 1
ATOM 2435 C C . GLU A 1 321 ? 17.406 -31.344 -7.219 1 95.31 321 GLU A C 1
ATOM 2437 O O . GLU A 1 321 ? 17.469 -31.719 -6.047 1 95.31 321 GLU A O 1
ATOM 2442 N N . VAL A 1 322 ? 17.562 -30.094 -7.645 1 94.88 322 VAL A N 1
ATOM 2443 C CA . VAL A 1 322 ? 17.781 -29.031 -6.672 1 94.88 322 VAL A CA 1
ATOM 2444 C C . VAL A 1 322 ? 16.594 -28.969 -5.703 1 94.88 322 VAL A C 1
ATOM 2446 O O . VAL A 1 322 ? 16.797 -28.844 -4.488 1 94.88 322 VAL A O 1
ATOM 2449 N N . LEU A 1 323 ? 15.398 -29.062 -6.207 1 94.94 323 LEU A N 1
ATOM 2450 C CA . LEU A 1 323 ? 14.195 -28.922 -5.391 1 94.94 323 LEU A CA 1
ATOM 2451 C C . LEU A 1 323 ? 14.008 -30.156 -4.5 1 94.94 323 LEU A C 1
ATOM 2453 O O . LEU A 1 323 ? 13.578 -30.031 -3.352 1 94.94 323 LEU A O 1
ATOM 2457 N N . GLN A 1 324 ? 14.227 -31.312 -4.988 1 91.12 324 GLN A N 1
ATOM 2458 C CA . GLN A 1 324 ? 14.086 -32.562 -4.227 1 91.12 324 GLN A CA 1
ATOM 2459 C C . GLN A 1 324 ? 14.992 -32.531 -2.996 1 91.12 324 GLN A C 1
ATOM 2461 O O . GLN A 1 324 ? 14.633 -33.094 -1.949 1 91.12 324 GLN A O 1
ATOM 2466 N N . LYS A 1 325 ? 16.078 -31.969 -3.049 1 88.56 325 LYS A N 1
ATOM 2467 C CA . LYS A 1 325 ? 17.062 -31.938 -1.972 1 88.56 325 LYS A CA 1
ATOM 2468 C C . LYS A 1 325 ? 16.672 -30.922 -0.901 1 88.56 325 LYS A C 1
ATOM 2470 O O . LYS A 1 325 ? 17 -31.094 0.273 1 88.56 325 LYS A O 1
ATOM 2475 N N . SER A 1 326 ? 15.914 -29.953 -1.283 1 84.88 326 SER A N 1
ATOM 2476 C CA . SER A 1 326 ? 15.789 -28.828 -0.37 1 84.88 326 SER A CA 1
ATOM 2477 C C . SER A 1 326 ? 14.328 -28.578 -0.001 1 84.88 326 SER A C 1
ATOM 2479 O O . SER A 1 326 ? 14.039 -28.016 1.058 1 84.88 326 SER A O 1
ATOM 2481 N N . TYR A 1 327 ? 13.5 -28.891 -0.923 1 81.44 327 TYR A N 1
ATOM 2482 C CA . TYR A 1 327 ? 12.094 -28.562 -0.711 1 81.44 327 TYR A CA 1
ATOM 2483 C C . TYR A 1 327 ? 11.195 -29.719 -1.124 1 81.44 327 TYR A C 1
ATOM 2485 O O . TYR A 1 327 ? 11.516 -30.469 -2.047 1 81.44 327 TYR A O 1
ATOM 2493 N N . SER A 1 328 ? 10.102 -29.844 -0.368 1 81.81 328 SER A N 1
ATOM 2494 C CA . SER A 1 328 ? 9.07 -30.781 -0.769 1 81.81 328 SER A CA 1
ATOM 2495 C C . SER A 1 328 ? 8.062 -30.141 -1.715 1 81.81 328 SER A C 1
ATOM 2497 O O . SER A 1 328 ? 6.855 -30.156 -1.449 1 81.81 328 SER A O 1
ATOM 2499 N N . LEU A 1 329 ? 8.539 -29.438 -2.627 1 86.94 329 LEU A N 1
ATOM 2500 C CA . LEU A 1 329 ? 7.73 -28.766 -3.639 1 86.94 329 LEU A CA 1
ATOM 2501 C C . LEU A 1 329 ? 8.102 -29.25 -5.039 1 86.94 329 LEU A C 1
ATOM 2503 O O . LEU A 1 329 ? 9.086 -28.797 -5.617 1 86.94 329 LEU A O 1
ATOM 2507 N N . PRO A 1 330 ? 7.277 -30.141 -5.602 1 91.94 330 PRO A N 1
ATOM 2508 C CA . PRO A 1 330 ? 7.598 -30.656 -6.938 1 91.94 330 PRO A CA 1
ATOM 2509 C C . PRO A 1 330 ? 7.305 -29.641 -8.039 1 91.94 330 PRO A C 1
ATOM 2511 O O . PRO A 1 330 ? 6.602 -28.656 -7.805 1 91.94 330 PRO A O 1
ATOM 2514 N N . VAL A 1 331 ? 7.918 -29.875 -9.195 1 95.88 331 VAL A N 1
ATOM 2515 C CA . VAL A 1 331 ? 7.551 -29.141 -10.398 1 95.88 331 VAL A CA 1
ATOM 2516 C C . VAL A 1 331 ? 6.891 -30.078 -11.398 1 95.88 331 VAL A C 1
ATOM 2518 O O . VAL A 1 331 ? 7.289 -31.25 -11.523 1 95.88 331 VAL A O 1
ATOM 2521 N N . TYR A 1 332 ? 5.883 -29.609 -12.062 1 97.81 332 TYR A N 1
ATOM 2522 C CA . TYR A 1 332 ? 5.137 -30.359 -13.062 1 97.81 332 TYR A CA 1
ATOM 2523 C C . TYR A 1 332 ? 5.371 -29.797 -14.461 1 97.81 332 TYR A C 1
ATOM 2525 O O . TYR A 1 332 ? 5.176 -28.594 -14.688 1 97.81 332 TYR A O 1
ATOM 2533 N N . GLU A 1 333 ? 5.832 -30.672 -15.32 1 98.38 333 GLU A N 1
ATOM 2534 C CA . GLU A 1 333 ? 5.91 -30.266 -16.719 1 98.38 333 GLU A CA 1
ATOM 2535 C C . GLU A 1 333 ? 4.527 -30.234 -17.359 1 98.38 333 GLU A C 1
ATOM 2537 O O . GLU A 1 333 ? 3.898 -31.281 -17.547 1 98.38 333 GLU A O 1
ATOM 2542 N N . ILE A 1 334 ? 4.117 -29.031 -17.797 1 98.75 334 ILE A N 1
ATOM 2543 C CA . ILE A 1 334 ? 2.709 -28.953 -18.172 1 98.75 334 ILE A CA 1
ATOM 2544 C C . ILE A 1 334 ? 2.58 -28.516 -19.625 1 98.75 334 ILE A C 1
ATOM 2546 O O . ILE A 1 334 ? 1.473 -28.453 -20.172 1 98.75 334 ILE A O 1
ATOM 2550 N N . GLY A 1 335 ? 3.711 -28.156 -20.25 1 98.62 335 GLY A N 1
ATOM 2551 C CA . GLY A 1 335 ? 3.582 -27.719 -21.641 1 98.62 335 GLY A CA 1
ATOM 2552 C C . GLY A 1 335 ? 4.902 -27.297 -22.25 1 98.62 335 GLY A C 1
ATOM 2553 O O . GLY A 1 335 ? 5.969 -27.703 -21.781 1 98.62 335 GLY A O 1
ATOM 2554 N N . LYS A 1 336 ? 4.746 -26.547 -23.453 1 98.62 336 LYS A N 1
ATOM 2555 C CA . LYS A 1 336 ? 5.922 -26.109 -24.188 1 98.62 336 LYS A CA 1
ATOM 2556 C C . LYS A 1 336 ? 5.672 -24.766 -24.891 1 98.62 336 LYS A C 1
ATOM 2558 O O . LYS A 1 336 ? 4.527 -24.406 -25.156 1 98.62 336 LYS A O 1
ATOM 2563 N N . VAL A 1 337 ? 6.746 -24.078 -25.047 1 98.75 337 VAL A N 1
ATOM 2564 C CA . VAL A 1 337 ? 6.695 -22.859 -25.828 1 98.75 337 VAL A CA 1
ATOM 2565 C C . VAL A 1 337 ? 6.664 -23.203 -27.312 1 98.75 337 VAL A C 1
ATOM 2567 O O . VAL A 1 337 ? 7.41 -24.062 -27.781 1 98.75 337 VAL A O 1
ATOM 2570 N N . VAL A 1 338 ? 5.777 -22.578 -28.047 1 98.62 338 VAL A N 1
ATOM 2571 C CA . VAL A 1 338 ? 5.621 -22.797 -29.484 1 98.62 338 VAL A CA 1
ATOM 2572 C C . VAL A 1 338 ? 5.656 -21.453 -30.219 1 98.62 338 VAL A C 1
ATOM 2574 O O . VAL A 1 338 ? 5.605 -20.391 -29.594 1 98.62 338 VAL A O 1
ATOM 2577 N N . ARG A 1 339 ? 5.816 -21.516 -31.484 1 97.31 339 ARG A N 1
ATOM 2578 C CA . ARG A 1 339 ? 5.676 -20.297 -32.281 1 97.31 339 ARG A CA 1
ATOM 2579 C C . ARG A 1 339 ? 4.223 -19.844 -32.344 1 97.31 339 ARG A C 1
ATOM 2581 O O . ARG A 1 339 ? 3.336 -20.609 -32.719 1 97.31 339 ARG A O 1
ATOM 2588 N N . SER A 1 340 ? 3.98 -18.688 -31.891 1 94.19 340 SER A N 1
ATOM 2589 C CA . SER A 1 340 ? 2.643 -18.109 -31.859 1 94.19 340 SER A CA 1
ATOM 2590 C C . SER A 1 340 ? 2.691 -16.625 -31.516 1 94.19 340 SER A C 1
ATOM 2592 O O . SER A 1 340 ? 3.771 -16.031 -31.406 1 94.19 340 SER A O 1
ATOM 2594 N N . GLN A 1 341 ? 1.55 -15.906 -31.516 1 92.06 341 GLN A N 1
ATOM 2595 C CA . GLN A 1 341 ? 1.455 -14.477 -31.219 1 92.06 341 GLN A CA 1
ATOM 2596 C C . GLN A 1 341 ? 1.101 -14.234 -29.75 1 92.06 341 GLN A C 1
ATOM 2598 O O . GLN A 1 341 ? 0.093 -13.594 -29.453 1 92.06 341 GLN A O 1
ATOM 2603 N N . GLN A 1 342 ? 1.957 -14.703 -28.75 1 93.56 342 GLN A N 1
ATOM 2604 C CA . GLN A 1 342 ? 1.862 -14.469 -27.312 1 93.56 342 GLN A CA 1
ATOM 2605 C C . GLN A 1 342 ? 0.504 -14.906 -26.781 1 93.56 342 GLN A C 1
ATOM 2607 O O . GLN A 1 342 ? -0.172 -14.141 -26.078 1 93.56 342 GLN A O 1
ATOM 2612 N N . GLN A 1 343 ? 0.113 -16.156 -27.094 1 95.62 343 GLN A N 1
ATOM 2613 C CA . GLN A 1 343 ? -1.136 -16.766 -26.625 1 95.62 343 GLN A CA 1
ATOM 2614 C C . GLN A 1 343 ? -0.885 -18.109 -25.969 1 95.62 343 GLN A C 1
ATOM 2616 O O . GLN A 1 343 ? 0.148 -18.75 -26.219 1 95.62 343 GLN A O 1
ATOM 2621 N N . VAL A 1 344 ? -1.812 -18.391 -25.125 1 97.88 344 VAL A N 1
ATOM 2622 C CA . VAL A 1 344 ? -1.787 -19.703 -24.5 1 97.88 344 VAL A CA 1
ATOM 2623 C C . VAL A 1 344 ? -2.896 -20.578 -25.078 1 97.88 344 VAL A C 1
ATOM 2625 O O . VAL A 1 344 ? -4.051 -20.156 -25.172 1 97.88 344 VAL A O 1
ATOM 2628 N N . THR A 1 345 ? -2.602 -21.719 -25.531 1 97.88 345 THR A N 1
ATOM 2629 C CA . THR A 1 345 ? -3.57 -22.703 -26.016 1 97.88 345 THR A CA 1
ATOM 2630 C C . THR A 1 345 ? -3.668 -23.891 -25.062 1 97.88 345 THR A C 1
ATOM 2632 O O . THR A 1 345 ? -2.65 -24.453 -24.656 1 97.88 345 THR A O 1
ATOM 2635 N N . LEU A 1 346 ? -4.887 -24.219 -24.75 1 97.62 346 LEU A N 1
ATOM 2636 C CA . LEU A 1 346 ? -5.145 -25.359 -23.891 1 97.62 346 LEU A CA 1
ATOM 2637 C C . LEU A 1 346 ? -5.363 -26.625 -24.719 1 97.62 346 LEU A C 1
ATOM 2639 O O . LEU A 1 346 ? -6.121 -26.609 -25.688 1 97.62 346 LEU A O 1
ATOM 2643 N N . LEU A 1 347 ? -4.664 -27.641 -24.406 1 97.44 347 LEU A N 1
ATOM 2644 C CA . LEU A 1 347 ? -4.824 -28.953 -25.047 1 97.44 347 LEU A CA 1
ATOM 2645 C C . LEU A 1 347 ? -5.5 -29.938 -24.109 1 97.44 347 LEU A C 1
ATOM 2647 O O . LEU A 1 347 ? -5.258 -29.922 -22.891 1 97.44 347 LEU A O 1
ATOM 2651 N N . MET B 1 1 ? -29.594 -24.219 -16.594 1 46.75 1 MET B N 1
ATOM 2652 C CA . MET B 1 1 ? -29.125 -23.438 -15.445 1 46.75 1 MET B CA 1
ATOM 2653 C C . MET B 1 1 ? -27.984 -22.516 -15.828 1 46.75 1 MET B C 1
ATOM 2655 O O . MET B 1 1 ? -27.016 -22.953 -16.453 1 46.75 1 MET B O 1
ATOM 2659 N N . THR B 1 2 ? -28.156 -21.172 -15.805 1 67.38 2 THR B N 1
ATOM 2660 C CA . THR B 1 2 ? -27.297 -20.109 -16.344 1 67.38 2 THR B CA 1
ATOM 2661 C C . THR B 1 2 ? -25.938 -20.125 -15.664 1 67.38 2 THR B C 1
ATOM 2663 O O . THR B 1 2 ? -25.844 -20.375 -14.461 1 67.38 2 THR B O 1
ATOM 2666 N N . SER B 1 3 ? -24.828 -20.109 -16.375 1 78.38 3 SER B N 1
ATOM 2667 C CA . SER B 1 3 ? -23.453 -20.078 -15.883 1 78.38 3 SER B CA 1
ATOM 2668 C C . SER B 1 3 ? -23.219 -18.875 -14.977 1 78.38 3 SER B C 1
ATOM 2670 O O . SER B 1 3 ? -23.812 -17.828 -15.18 1 78.38 3 SER B O 1
ATOM 2672 N N . ILE B 1 4 ? -22.609 -19.156 -13.867 1 79.44 4 ILE B N 1
ATOM 2673 C CA . ILE B 1 4 ? -22.219 -18.094 -12.945 1 79.44 4 ILE B CA 1
ATOM 2674 C C . ILE B 1 4 ? -20.75 -17.781 -13.109 1 79.44 4 ILE B C 1
ATOM 2676 O O . ILE B 1 4 ? -19.875 -18.578 -12.727 1 79.44 4 ILE B O 1
ATOM 2680 N N . ASP B 1 5 ? -20.516 -16.641 -13.742 1 79.69 5 ASP B N 1
ATOM 2681 C CA . ASP B 1 5 ? -19.125 -16.281 -13.977 1 79.69 5 ASP B CA 1
ATOM 2682 C C . ASP B 1 5 ? -18.656 -15.188 -13.016 1 79.69 5 ASP B C 1
ATOM 2684 O O . ASP B 1 5 ? -19.391 -14.805 -12.109 1 79.69 5 ASP B O 1
ATOM 2688 N N . TYR B 1 6 ? -17.406 -14.969 -13.18 1 80.69 6 TYR B N 1
ATOM 2689 C CA . TYR B 1 6 ? -16.75 -14.031 -12.273 1 80.69 6 TYR B CA 1
ATOM 2690 C C . TYR B 1 6 ? -17.422 -12.672 -12.312 1 80.69 6 TYR B C 1
ATOM 2692 O O . TYR B 1 6 ? -17.578 -12.016 -11.281 1 80.69 6 TYR B O 1
ATOM 2700 N N . LYS B 1 7 ? -17.906 -12.234 -13.508 1 75.38 7 LYS B N 1
ATOM 2701 C CA . LYS B 1 7 ? -18.641 -10.977 -13.633 1 75.38 7 LYS B CA 1
ATOM 2702 C C . LYS B 1 7 ? -19.969 -11.047 -12.891 1 75.38 7 LYS B C 1
ATOM 2704 O O . LYS B 1 7 ? -20.344 -10.094 -12.195 1 75.38 7 LYS B O 1
ATOM 2709 N N . ALA B 1 8 ? -20.531 -12.102 -12.938 1 79.12 8 ALA B N 1
ATOM 2710 C CA . ALA B 1 8 ? -21.797 -12.328 -12.25 1 79.12 8 ALA B CA 1
ATOM 2711 C C . ALA B 1 8 ? -21.594 -12.359 -10.734 1 79.12 8 ALA B C 1
ATOM 2713 O O . ALA B 1 8 ? -22.547 -12.148 -9.977 1 79.12 8 ALA B O 1
ATOM 2714 N N . ALA B 1 9 ? -20.453 -12.656 -10.406 1 81.12 9 ALA B N 1
ATOM 2715 C CA . ALA B 1 9 ? -20.141 -12.672 -8.977 1 81.12 9 ALA B CA 1
ATOM 2716 C C . ALA B 1 9 ? -19.734 -11.281 -8.484 1 81.12 9 ALA B C 1
ATOM 2718 O O . ALA B 1 9 ? -19.359 -11.117 -7.324 1 81.12 9 ALA B O 1
ATOM 2719 N N . GLY B 1 10 ? -19.766 -10.344 -9.32 1 78.5 10 GLY B N 1
ATOM 2720 C CA . GLY B 1 10 ? -19.594 -8.961 -8.898 1 78.5 10 GLY B CA 1
ATOM 2721 C C . GLY B 1 10 ? -18.234 -8.398 -9.242 1 78.5 10 GLY B C 1
ATOM 2722 O O . GLY B 1 10 ? -17.891 -7.301 -8.797 1 78.5 10 GLY B O 1
ATOM 2723 N N . VAL B 1 11 ? -17.469 -9.188 -9.969 1 79.62 11 VAL B N 1
ATOM 2724 C CA . VAL B 1 11 ? -16.141 -8.695 -10.328 1 79.62 11 VAL B CA 1
ATOM 2725 C C . VAL B 1 11 ? -16 -8.617 -11.844 1 79.62 11 VAL B C 1
ATOM 2727 O O . VAL B 1 11 ? -16.203 -9.617 -12.539 1 79.62 11 VAL B O 1
ATOM 2730 N N . ASP B 1 12 ? -15.625 -7.398 -12.367 1 77.5 12 ASP B N 1
ATOM 2731 C CA . ASP B 1 12 ? -15.508 -7.168 -13.805 1 77.5 12 ASP B CA 1
ATOM 2732 C C . ASP B 1 12 ? -14.047 -6.984 -14.211 1 77.5 12 ASP B C 1
ATOM 2734 O O . ASP B 1 12 ? -13.531 -5.863 -14.203 1 77.5 12 ASP B O 1
ATOM 2738 N N . VAL B 1 13 ? -13.43 -8 -14.664 1 74.69 13 VAL B N 1
ATOM 2739 C CA . VAL B 1 13 ? -12.023 -8.008 -15.031 1 74.69 13 VAL B CA 1
ATOM 2740 C C . VAL B 1 13 ? -11.797 -7.07 -16.219 1 74.69 13 VAL B C 1
ATOM 2742 O O . VAL B 1 13 ? -10.789 -6.363 -16.281 1 74.69 13 VAL B O 1
ATOM 2745 N N . GLU B 1 14 ? -12.734 -7.016 -17.109 1 76.31 14 GLU B N 1
ATOM 2746 C CA . GLU B 1 14 ? -12.617 -6.164 -18.297 1 76.31 14 GLU B CA 1
ATOM 2747 C C . GLU B 1 14 ? -12.633 -4.688 -17.906 1 76.31 14 GLU B C 1
ATOM 2749 O O . GLU B 1 14 ? -11.953 -3.873 -18.531 1 76.31 14 GLU B O 1
ATOM 2754 N N . ALA B 1 15 ? -13.469 -4.336 -17 1 76.06 15 ALA B N 1
ATOM 2755 C CA . ALA B 1 15 ? -13.484 -2.961 -16.5 1 76.06 15 ALA B CA 1
ATOM 2756 C C . ALA B 1 15 ? -12.117 -2.562 -15.945 1 76.06 15 ALA B C 1
ATOM 2758 O O . ALA B 1 15 ? -11.664 -1.438 -16.156 1 76.06 15 ALA B O 1
ATOM 2759 N N . GLY B 1 16 ? -11.516 -3.494 -15.312 1 77.19 16 GLY B N 1
ATOM 2760 C CA . GLY B 1 16 ? -10.172 -3.258 -14.812 1 77.19 16 GLY B CA 1
ATOM 2761 C C . GLY B 1 16 ? -9.156 -3.023 -15.922 1 77.19 16 GLY B C 1
ATOM 2762 O O . GLY B 1 16 ? -8.367 -2.084 -15.852 1 77.19 16 GLY B O 1
ATOM 2763 N N . ASN B 1 17 ? -9.258 -3.773 -16.906 1 78.44 17 ASN B N 1
ATOM 2764 C CA . ASN B 1 17 ? -8.352 -3.625 -18.047 1 78.44 17 ASN B CA 1
ATOM 2765 C C . ASN B 1 17 ? -8.578 -2.299 -18.766 1 78.44 17 ASN B C 1
ATOM 2767 O O . ASN B 1 17 ? -7.621 -1.646 -19.188 1 78.44 17 ASN B O 1
ATOM 2771 N N . ARG B 1 18 ? -9.766 -1.93 -18.891 1 79.94 18 ARG B N 1
ATOM 2772 C CA . ARG B 1 18 ? -10.102 -0.656 -19.516 1 79.94 18 ARG B CA 1
ATOM 2773 C C . ARG B 1 18 ? -9.547 0.514 -18.703 1 79.94 18 ARG B C 1
ATOM 2775 O O . ARG B 1 18 ? -9.023 1.472 -19.281 1 79.94 18 ARG B O 1
ATOM 2782 N N . ALA B 1 19 ? -9.688 0.403 -17.469 1 82.25 19 ALA B N 1
ATOM 2783 C CA . ALA B 1 19 ? -9.156 1.45 -16.594 1 82.25 19 ALA B CA 1
ATOM 2784 C C . ALA B 1 19 ? -7.652 1.604 -16.781 1 82.25 19 ALA B C 1
ATOM 2786 O O . ALA B 1 19 ? -7.148 2.721 -16.906 1 82.25 19 ALA B O 1
ATOM 2787 N N . VAL B 1 20 ? -7.004 0.53 -16.844 1 82.88 20 VAL B N 1
ATOM 2788 C CA . VAL B 1 20 ? -5.551 0.541 -17 1 82.88 20 VAL B CA 1
ATOM 2789 C C . VAL B 1 20 ? -5.176 1.167 -18.328 1 82.88 20 VAL B C 1
ATOM 2791 O O . VAL B 1 20 ? -4.262 1.992 -18.406 1 82.88 20 VAL B O 1
ATOM 2794 N N . ARG B 1 21 ? -5.828 0.833 -19.344 1 83.94 21 ARG B N 1
ATOM 2795 C CA . ARG B 1 21 ? -5.543 1.37 -20.672 1 83.94 21 ARG B CA 1
ATOM 2796 C C . ARG B 1 21 ? -5.766 2.877 -20.703 1 83.94 21 ARG B C 1
ATOM 2798 O O . ARG B 1 21 ? -4.988 3.609 -21.328 1 83.94 21 ARG B O 1
ATOM 2805 N N . SER B 1 22 ? -6.73 3.314 -20.031 1 87.38 22 SER B N 1
ATOM 2806 C CA . SER B 1 22 ? -7.117 4.719 -20.078 1 87.38 22 SER B CA 1
ATOM 2807 C C . SER B 1 22 ? -6.113 5.598 -19.344 1 87.38 22 SER B C 1
ATOM 2809 O O . SER B 1 22 ? -5.949 6.773 -19.656 1 87.38 22 SER B O 1
ATOM 2811 N N . ILE B 1 23 ? -5.441 5.004 -18.391 1 91.75 23 ILE B N 1
ATOM 2812 C CA . ILE B 1 23 ? -4.602 5.84 -17.531 1 91.75 23 ILE B CA 1
ATOM 2813 C C . ILE B 1 23 ? -3.135 5.648 -17.906 1 91.75 23 ILE B C 1
ATOM 2815 O O . ILE B 1 23 ? -2.262 6.371 -17.422 1 91.75 23 ILE B O 1
ATOM 2819 N N . LYS B 1 24 ? -2.848 4.719 -18.766 1 92.38 24 LYS B N 1
ATOM 2820 C CA . LYS B 1 24 ? -1.483 4.273 -19.047 1 92.38 24 LYS B CA 1
ATOM 2821 C C . LYS B 1 24 ? -0.598 5.445 -19.453 1 92.38 24 LYS B C 1
ATOM 2823 O O . LYS B 1 24 ? 0.469 5.66 -18.875 1 92.38 24 LYS B O 1
ATOM 2828 N N . ALA B 1 25 ? -0.979 6.234 -20.406 1 93.94 25 ALA B N 1
ATOM 2829 C CA . ALA B 1 25 ? -0.181 7.344 -20.922 1 93.94 25 ALA B CA 1
ATOM 2830 C C . ALA B 1 25 ? 0.06 8.391 -19.844 1 93.94 25 ALA B C 1
ATOM 2832 O O . ALA B 1 25 ? 1.166 8.922 -19.719 1 93.94 25 ALA B O 1
ATOM 2833 N N . ALA B 1 26 ? -0.959 8.688 -19.141 1 95.25 26 ALA B N 1
ATOM 2834 C CA . ALA B 1 26 ? -0.845 9.664 -18.062 1 95.25 26 ALA B CA 1
ATOM 2835 C C . ALA B 1 26 ? 0.151 9.195 -17 1 95.25 26 ALA B C 1
ATOM 2837 O O . ALA B 1 26 ? 0.999 9.969 -16.562 1 95.25 26 ALA B O 1
ATOM 2838 N N . VAL B 1 27 ? 0.058 7.98 -16.625 1 96.75 27 VAL B N 1
ATOM 2839 C CA . VAL B 1 27 ? 0.932 7.41 -15.602 1 96.75 27 VAL B CA 1
ATOM 2840 C C . VAL B 1 27 ? 2.377 7.422 -16.094 1 96.75 27 VAL B C 1
ATOM 2842 O O . VAL B 1 27 ? 3.289 7.805 -15.352 1 96.75 27 VAL B O 1
ATOM 2845 N N . GLU B 1 28 ? 2.59 7.066 -17.328 1 96.19 28 GLU B N 1
ATOM 2846 C CA . GLU B 1 28 ? 3.939 6.984 -17.875 1 96.19 28 GLU B CA 1
ATOM 2847 C C . GLU B 1 28 ? 4.57 8.367 -18 1 96.19 28 GLU B C 1
ATOM 2849 O O . GLU B 1 28 ? 5.797 8.492 -18.031 1 96.19 28 GLU B O 1
ATOM 2854 N N . SER B 1 29 ? 3.771 9.398 -18.047 1 97.38 29 SER B N 1
ATOM 2855 C CA . SER B 1 29 ? 4.289 10.766 -18.094 1 97.38 29 SER B CA 1
ATOM 2856 C C . SER B 1 29 ? 4.996 11.133 -16.781 1 97.38 29 SER B C 1
ATOM 2858 O O . SER B 1 29 ? 5.723 12.125 -16.734 1 97.38 29 SER B O 1
ATOM 2860 N N . THR B 1 30 ? 4.832 10.359 -15.734 1 98.31 30 THR B N 1
ATOM 2861 C CA . THR B 1 30 ? 5.492 10.617 -14.461 1 98.31 30 THR B CA 1
ATOM 2862 C C . THR B 1 30 ? 6.852 9.922 -14.406 1 98.31 30 THR B C 1
ATOM 2864 O O . THR B 1 30 ? 7.641 10.156 -13.484 1 98.31 30 THR B O 1
ATOM 2867 N N . PHE B 1 31 ? 7.145 9.078 -15.352 1 97.75 31 PHE B N 1
ATOM 2868 C CA . PHE B 1 31 ? 8.312 8.219 -15.289 1 97.75 31 PHE B CA 1
ATOM 2869 C C . PHE B 1 31 ? 9.594 9.023 -15.5 1 97.75 31 PHE B C 1
ATOM 2871 O O . PHE B 1 31 ? 9.625 9.938 -16.328 1 97.75 31 PHE B O 1
ATOM 2878 N N . SER B 1 32 ? 10.578 8.727 -14.688 1 96.25 32 SER B N 1
ATOM 2879 C CA . SER B 1 32 ? 11.953 9.094 -15 1 96.25 32 SER B CA 1
ATOM 2880 C C . SER B 1 32 ? 12.656 8.008 -15.805 1 96.25 32 SER B C 1
ATOM 2882 O O . SER B 1 32 ? 12.133 6.898 -15.945 1 96.25 32 SER B O 1
ATOM 2884 N N . PRO B 1 33 ? 13.859 8.305 -16.297 1 95.31 33 PRO B N 1
ATOM 2885 C CA . PRO B 1 33 ? 14.609 7.277 -17.031 1 95.31 33 PRO B CA 1
ATOM 2886 C C . PRO B 1 33 ? 14.992 6.086 -16.156 1 95.31 33 PRO B C 1
ATOM 2888 O O . PRO B 1 33 ? 15.438 5.059 -16.672 1 95.31 33 PRO B O 1
ATOM 2891 N N . ARG B 1 34 ? 14.766 6.227 -14.898 1 96.94 34 ARG B N 1
ATOM 2892 C CA . ARG B 1 34 ? 15.156 5.168 -13.969 1 96.94 34 ARG B CA 1
ATOM 2893 C C . ARG B 1 34 ? 14.102 4.074 -13.914 1 96.94 34 ARG B C 1
ATOM 2895 O O . ARG B 1 34 ? 14.344 2.99 -13.383 1 96.94 34 ARG B O 1
ATOM 2902 N N . VAL B 1 35 ? 12.906 4.375 -14.391 1 97.94 35 VAL B N 1
ATOM 2903 C CA . VAL B 1 35 ? 11.852 3.367 -14.445 1 97.94 35 VAL B CA 1
ATOM 2904 C C . VAL B 1 35 ? 12.102 2.42 -15.617 1 97.94 35 VAL B C 1
ATOM 2906 O O . VAL B 1 35 ? 12.164 2.852 -16.766 1 97.94 35 VAL B O 1
ATOM 2909 N N . LEU B 1 36 ? 12.18 1.12 -15.312 1 97.31 36 LEU B N 1
ATOM 2910 C CA . LEU B 1 36 ? 12.633 0.173 -16.328 1 97.31 36 LEU B CA 1
ATOM 2911 C C . LEU B 1 36 ? 11.477 -0.68 -16.828 1 97.31 36 LEU B C 1
ATOM 2913 O O . LEU B 1 36 ? 11.648 -1.504 -17.734 1 97.31 36 LEU B O 1
ATOM 2917 N N . THR B 1 37 ? 10.336 -0.577 -16.219 1 93.88 37 THR B N 1
ATOM 2918 C CA . THR B 1 37 ? 9.172 -1.353 -16.625 1 93.88 37 THR B CA 1
ATOM 2919 C C . THR B 1 37 ? 7.977 -0.439 -16.891 1 93.88 37 THR B C 1
ATOM 2921 O O . THR B 1 37 ? 7.844 0.611 -16.25 1 93.88 37 THR B O 1
ATOM 2924 N N . GLY B 1 38 ? 7.148 -0.826 -17.766 1 87.5 38 GLY B N 1
ATOM 2925 C CA . GLY B 1 38 ? 5.887 -0.136 -17.969 1 87.5 38 GLY B CA 1
ATOM 2926 C C . GLY B 1 38 ? 4.785 -0.611 -17.047 1 87.5 38 GLY B C 1
ATOM 2927 O O . GLY B 1 38 ? 5.043 -1.36 -16.094 1 87.5 38 GLY B O 1
ATOM 2928 N N . ILE B 1 39 ? 3.619 -0.178 -17.312 1 84.5 39 ILE B N 1
ATOM 2929 C CA . ILE B 1 39 ? 2.457 -0.571 -16.516 1 84.5 39 ILE B CA 1
ATOM 2930 C C . ILE B 1 39 ? 1.935 -1.921 -17 1 84.5 39 ILE B C 1
ATOM 2932 O O . ILE B 1 39 ? 2.072 -2.258 -18.188 1 84.5 39 ILE B O 1
ATOM 2936 N N . GLY B 1 40 ? 1.433 -2.768 -16.125 1 79.19 40 GLY B N 1
ATOM 2937 C CA . GLY B 1 40 ? 0.839 -4.039 -16.5 1 79.19 40 GLY B CA 1
ATOM 2938 C C . GLY B 1 40 ? 1.708 -5.234 -16.156 1 79.19 40 GLY B C 1
ATOM 2939 O O . GLY B 1 40 ? 1.263 -6.379 -16.25 1 79.19 40 GLY B O 1
ATOM 2940 N N . HIS B 1 41 ? 2.936 -4.98 -15.766 1 86.44 41 HIS B N 1
ATOM 2941 C CA . HIS B 1 41 ? 3.834 -6.047 -15.328 1 86.44 41 HIS B CA 1
ATOM 2942 C C . HIS B 1 41 ? 3.51 -6.5 -13.914 1 86.44 41 HIS B C 1
ATOM 2944 O O . HIS B 1 41 ? 2.682 -5.891 -13.234 1 86.44 41 HIS B O 1
ATOM 2950 N N . PHE B 1 42 ? 4.094 -7.621 -13.562 1 93.5 42 PHE B N 1
ATOM 2951 C CA . PHE B 1 42 ? 3.85 -8.172 -12.242 1 93.5 42 PHE B CA 1
ATOM 2952 C C . PHE B 1 42 ? 4.383 -7.246 -11.156 1 93.5 42 PHE B C 1
ATOM 2954 O O . PHE B 1 42 ? 3.861 -7.227 -10.039 1 93.5 42 PHE B O 1
ATOM 2961 N N . ALA B 1 43 ? 5.441 -6.555 -11.492 1 97.31 43 ALA B N 1
ATOM 2962 C CA . ALA B 1 43 ? 6.133 -5.66 -10.562 1 97.31 43 ALA B CA 1
ATOM 2963 C C . ALA B 1 43 ? 6.855 -4.547 -11.312 1 97.31 43 ALA B C 1
ATOM 2965 O O . ALA B 1 43 ? 7.055 -4.633 -12.523 1 97.31 43 ALA B O 1
ATOM 2966 N N . SER B 1 44 ? 7.129 -3.5 -10.602 1 97.75 44 SER B N 1
ATOM 2967 C CA . SER B 1 44 ? 7.887 -2.4 -11.188 1 97.75 44 SER B CA 1
ATOM 2968 C C . SER B 1 44 ? 9.383 -2.578 -10.961 1 97.75 44 SER B C 1
ATOM 2970 O O . SER B 1 44 ? 9.797 -3.227 -9.992 1 97.75 44 SER B O 1
ATOM 2972 N N . MET B 1 45 ? 10.188 -2.07 -11.852 1 98.31 45 MET B N 1
ATOM 2973 C CA . MET B 1 45 ? 11.641 -2.023 -11.727 1 98.31 45 MET B CA 1
ATOM 2974 C C . MET B 1 45 ? 12.141 -0.586 -11.781 1 98.31 45 MET B C 1
ATOM 2976 O O . MET B 1 45 ? 11.773 0.173 -12.68 1 98.31 45 MET B O 1
ATOM 2980 N N . PHE B 1 46 ? 12.914 -0.207 -10.844 1 98.44 46 PHE B N 1
ATOM 2981 C CA . PHE B 1 46 ? 13.469 1.134 -10.719 1 98.44 46 PHE B CA 1
ATOM 2982 C C . PHE B 1 46 ? 14.977 1.076 -10.508 1 98.44 46 PHE B C 1
ATOM 2984 O O . PHE B 1 46 ? 15.453 0.49 -9.531 1 98.44 46 PHE B O 1
ATOM 2991 N N . ASP B 1 47 ? 15.75 1.718 -11.359 1 97.94 47 ASP B N 1
ATOM 2992 C CA . ASP B 1 47 ? 17.203 1.664 -11.375 1 97.94 47 ASP B CA 1
ATOM 2993 C C . ASP B 1 47 ? 17.797 2.414 -10.18 1 97.94 47 ASP B C 1
ATOM 2995 O O . ASP B 1 47 ? 17.641 3.631 -10.062 1 97.94 47 ASP B O 1
ATOM 2999 N N . LEU B 1 48 ? 18.562 1.708 -9.336 1 96.75 48 LEU B N 1
ATOM 3000 C CA . LEU B 1 48 ? 19.125 2.316 -8.133 1 96.75 48 LEU B CA 1
ATOM 3001 C C . LEU B 1 48 ? 20.562 2.766 -8.383 1 96.75 48 LEU B C 1
ATOM 3003 O O . LEU B 1 48 ? 21.125 3.52 -7.586 1 96.75 48 LEU B O 1
ATOM 3007 N N . LYS B 1 49 ? 21.156 2.332 -9.43 1 93.81 49 LYS B N 1
ATOM 3008 C CA . LYS B 1 49 ? 22.594 2.539 -9.648 1 93.81 49 LYS B CA 1
ATOM 3009 C C . LYS B 1 49 ? 22.938 4.023 -9.602 1 93.81 49 LYS B C 1
ATOM 3011 O O . LYS B 1 49 ? 23.891 4.418 -8.922 1 93.81 49 LYS B O 1
ATOM 3016 N N . PRO B 1 50 ? 22.188 4.875 -10.281 1 90.62 50 PRO B N 1
ATOM 3017 C CA . PRO B 1 50 ? 22.531 6.297 -10.227 1 90.62 50 PRO B CA 1
ATOM 3018 C C . PRO B 1 50 ? 22.516 6.852 -8.805 1 90.62 50 PRO B C 1
ATOM 3020 O O . PRO B 1 50 ? 23.281 7.758 -8.484 1 90.62 50 PRO B O 1
ATOM 3023 N N . LEU B 1 51 ? 21.609 6.41 -7.934 1 88.88 51 LEU B N 1
ATOM 3024 C CA . LEU B 1 51 ? 21.516 6.871 -6.551 1 88.88 51 LEU B CA 1
ATOM 3025 C C . LEU B 1 51 ? 22.766 6.488 -5.766 1 88.88 51 LEU B C 1
ATOM 3027 O O . LEU B 1 51 ? 23.234 7.262 -4.926 1 88.88 51 LEU B O 1
ATOM 3031 N N . LEU B 1 52 ? 23.203 5.32 -6.086 1 85.75 52 LEU B N 1
ATOM 3032 C CA . LEU B 1 52 ? 24.375 4.82 -5.387 1 85.75 52 LEU B CA 1
ATOM 3033 C C . LEU B 1 52 ? 25.609 5.617 -5.773 1 85.75 52 LEU B C 1
ATOM 3035 O O . LEU B 1 52 ? 26.594 5.656 -5.023 1 85.75 52 LEU B O 1
ATOM 3039 N N . GLU B 1 53 ? 25.547 6.285 -6.832 1 87.31 53 GLU B N 1
ATOM 3040 C CA . GLU B 1 53 ? 26.656 7.137 -7.285 1 87.31 53 GLU B CA 1
ATOM 3041 C C . GLU B 1 53 ? 26.516 8.555 -6.734 1 87.31 53 GLU B C 1
ATOM 3043 O O . GLU B 1 53 ? 27.5 9.25 -6.539 1 87.31 53 GLU B O 1
ATOM 3048 N N . GLU B 1 54 ? 25.328 8.953 -6.434 1 91.38 54 GLU B N 1
ATOM 3049 C CA . GLU B 1 54 ? 25.016 10.328 -6.043 1 91.38 54 GLU B CA 1
ATOM 3050 C C . GLU B 1 54 ? 24.984 10.477 -4.523 1 91.38 54 GLU B C 1
ATOM 3052 O O . GLU B 1 54 ? 25.203 11.57 -4 1 91.38 54 GLU B O 1
ATOM 3057 N N . TYR B 1 55 ? 24.734 9.414 -3.82 1 94.38 55 TYR B N 1
ATOM 3058 C CA . TYR B 1 55 ? 24.625 9.422 -2.367 1 94.38 55 TYR B CA 1
ATOM 3059 C C . TYR B 1 55 ? 25.797 8.672 -1.732 1 94.38 55 TYR B C 1
ATOM 3061 O O . TYR B 1 55 ? 26.203 7.617 -2.221 1 94.38 55 TYR B O 1
ATOM 3069 N N . GLU B 1 56 ? 26.375 9.188 -0.694 1 94.75 56 GLU B N 1
ATOM 3070 C CA . GLU B 1 56 ? 27.469 8.531 0.013 1 94.75 56 GLU B CA 1
ATOM 3071 C C . GLU B 1 56 ? 26.969 7.305 0.775 1 94.75 56 GLU B C 1
ATOM 3073 O O . GLU B 1 56 ? 27.609 6.25 0.75 1 94.75 56 GLU B O 1
ATOM 3078 N N . HIS B 1 57 ? 25.953 7.371 1.47 1 96.56 57 HIS B N 1
ATOM 3079 C CA . HIS B 1 57 ? 25.312 6.324 2.256 1 96.56 57 HIS B CA 1
ATOM 3080 C C . HIS B 1 57 ? 23.797 6.367 2.105 1 96.56 57 HIS B C 1
ATOM 3082 O O . HIS B 1 57 ? 23.078 6.75 3.039 1 96.56 57 HIS B O 1
ATOM 3088 N N . PRO B 1 58 ? 23.297 5.816 0.948 1 97 58 PRO B N 1
ATOM 3089 C CA . PRO B 1 58 ? 21.859 5.91 0.658 1 97 58 PRO B CA 1
ATOM 3090 C C . PRO B 1 58 ? 21.016 5.055 1.596 1 97 58 PRO B C 1
ATOM 3092 O O . PRO B 1 58 ? 21.344 3.893 1.845 1 97 58 PRO B O 1
ATOM 3095 N N . VAL B 1 59 ? 19.984 5.648 2.135 1 97.94 59 VAL B N 1
ATOM 3096 C CA . VAL B 1 59 ? 18.984 4.996 2.979 1 97.94 59 VAL B CA 1
ATOM 3097 C C . VAL B 1 59 ? 17.609 5.105 2.328 1 97.94 59 VAL B C 1
ATOM 3099 O O . VAL B 1 59 ? 17.172 6.199 1.954 1 97.94 59 VAL B O 1
ATOM 3102 N N . MET B 1 60 ? 16.953 3.928 2.098 1 98.31 60 MET B N 1
ATOM 3103 C CA . MET B 1 60 ? 15.594 3.908 1.571 1 98.31 60 MET B CA 1
ATOM 3104 C C . MET B 1 60 ? 14.594 4.312 2.645 1 98.31 60 MET B C 1
ATOM 3106 O O . MET B 1 60 ? 14.648 3.82 3.773 1 98.31 60 MET B O 1
ATOM 3110 N N . VAL B 1 61 ? 13.727 5.25 2.363 1 98.56 61 VAL B N 1
ATOM 3111 C CA . VAL B 1 61 ? 12.68 5.73 3.268 1 98.56 61 VAL B CA 1
ATOM 3112 C C . VAL B 1 61 ? 11.305 5.422 2.682 1 98.56 61 VAL B C 1
ATOM 3114 O O . VAL B 1 61 ? 11.039 5.727 1.518 1 98.56 61 VAL B O 1
ATOM 3117 N N . GLN B 1 62 ? 10.398 4.77 3.486 1 98.69 62 GLN B N 1
ATOM 3118 C CA . GLN B 1 62 ? 9.102 4.355 2.967 1 98.69 62 GLN B CA 1
ATOM 3119 C C . GLN B 1 62 ? 7.977 4.738 3.924 1 98.69 62 GLN B C 1
ATOM 3121 O O . GLN B 1 62 ? 8.172 4.758 5.141 1 98.69 62 GLN B O 1
ATOM 3126 N N . SER B 1 63 ? 6.859 5.055 3.387 1 98.31 63 SER B N 1
ATOM 3127 C CA . SER B 1 63 ? 5.637 5.281 4.145 1 98.31 63 SER B CA 1
ATOM 3128 C C . SER B 1 63 ? 4.41 4.793 3.375 1 98.31 63 SER B C 1
ATOM 3130 O O . SER B 1 63 ? 4.367 4.883 2.146 1 98.31 63 SER B O 1
ATOM 3132 N N . ILE B 1 64 ? 3.473 4.199 4.055 1 98.06 64 ILE B N 1
ATOM 3133 C CA . ILE B 1 64 ? 2.184 3.793 3.508 1 98.06 64 ILE B CA 1
ATOM 3134 C C . ILE B 1 64 ? 1.058 4.516 4.246 1 98.06 64 ILE B C 1
ATOM 3136 O O . ILE B 1 64 ? 1.114 4.68 5.469 1 98.06 64 ILE B O 1
ATOM 3140 N N . ASP B 1 65 ? 0.116 5.02 3.496 1 96.69 65 ASP B N 1
ATOM 3141 C CA . ASP B 1 65 ? -1.018 5.723 4.09 1 96.69 65 ASP B CA 1
ATOM 3142 C C . ASP B 1 65 ? -2.203 5.762 3.127 1 96.69 65 ASP B C 1
ATOM 3144 O O . ASP B 1 65 ? -2.09 5.336 1.976 1 96.69 65 ASP B O 1
ATOM 3148 N N . GLY B 1 66 ? -3.328 6.16 3.604 1 96.62 66 GLY B N 1
ATOM 3149 C CA . GLY B 1 66 ? -4.535 6.375 2.822 1 96.62 66 GLY B CA 1
ATOM 3150 C C . GLY B 1 66 ? -5.121 7.762 2.998 1 96.62 66 GLY B C 1
ATOM 3151 O O . GLY B 1 66 ? -4.582 8.578 3.748 1 96.62 66 GLY B O 1
ATOM 3152 N N . VAL B 1 67 ? -6.25 8 2.301 1 97.25 67 VAL B N 1
ATOM 3153 C CA . VAL B 1 67 ? -6.875 9.312 2.412 1 97.25 67 VAL B CA 1
ATOM 3154 C C . VAL B 1 67 ? -8.062 9.242 3.367 1 97.25 67 VAL B C 1
ATOM 3156 O O . VAL B 1 67 ? -8.727 10.25 3.621 1 97.25 67 VAL B O 1
ATOM 3159 N N . GLY B 1 68 ? -8.414 8.055 3.836 1 95.5 68 GLY B N 1
ATOM 3160 C CA . GLY B 1 68 ? -9.461 7.859 4.832 1 95.5 68 GLY B CA 1
ATOM 3161 C C . GLY B 1 68 ? -10.844 8.234 4.328 1 95.5 68 GLY B C 1
ATOM 3162 O O . GLY B 1 68 ? -11.156 8.031 3.154 1 95.5 68 GLY B O 1
ATOM 3163 N N . THR B 1 69 ? -11.617 8.773 5.238 1 96.38 69 THR B N 1
ATOM 3164 C CA . THR B 1 69 ? -13.023 8.992 4.926 1 96.38 69 THR B CA 1
ATOM 3165 C C . THR B 1 69 ? -13.219 10.312 4.191 1 96.38 69 THR B C 1
ATOM 3167 O O . THR B 1 69 ? -14.352 10.711 3.9 1 96.38 69 THR B O 1
ATOM 3170 N N . LYS B 1 70 ? -12.109 11.039 3.885 1 97.75 70 LYS B N 1
ATOM 3171 C CA . LYS B 1 70 ? -12.203 12.141 2.932 1 97.75 70 LYS B CA 1
ATOM 3172 C C . LYS B 1 70 ? -12.766 11.664 1.595 1 97.75 70 LYS B C 1
ATOM 3174 O O . LYS B 1 70 ? -13.461 12.406 0.904 1 97.75 70 LYS B O 1
ATOM 3179 N N . MET B 1 71 ? -12.562 10.414 1.291 1 97.25 71 MET B N 1
ATOM 3180 C CA . MET B 1 71 ? -13.078 9.781 0.081 1 97.25 71 MET B CA 1
ATOM 3181 C C . MET B 1 71 ? -14.602 9.852 0.041 1 97.25 71 MET B C 1
ATOM 3183 O O . MET B 1 71 ? -15.195 9.977 -1.033 1 97.25 71 MET B O 1
ATOM 3187 N N . MET B 1 72 ? -15.242 9.773 1.164 1 97.06 72 MET B N 1
ATOM 3188 C CA . MET B 1 72 ? -16.703 9.812 1.227 1 97.06 72 MET B CA 1
ATOM 3189 C C . MET B 1 72 ? -17.219 11.188 0.825 1 97.06 72 MET B C 1
ATOM 3191 O O . MET B 1 72 ? -18.328 11.305 0.283 1 97.06 72 MET B O 1
ATOM 3195 N N . VAL B 1 73 ? -16.453 12.227 1.158 1 97.88 73 VAL B N 1
ATOM 3196 C CA . VAL B 1 73 ? -16.812 13.57 0.734 1 97.88 73 VAL B CA 1
ATOM 3197 C C . VAL B 1 73 ? -16.688 13.688 -0.783 1 97.88 73 VAL B C 1
ATOM 3199 O O . VAL B 1 73 ? -17.562 14.258 -1.445 1 97.88 73 VAL B O 1
ATOM 3202 N N . ALA B 1 74 ? -15.578 13.195 -1.318 1 97.94 74 ALA B N 1
ATOM 3203 C CA . ALA B 1 74 ? -15.383 13.188 -2.766 1 97.94 74 ALA B CA 1
ATOM 3204 C C . ALA B 1 74 ? -16.547 12.484 -3.473 1 97.94 74 ALA B C 1
ATOM 3206 O O . ALA B 1 74 ? -17.047 12.984 -4.48 1 97.94 74 ALA B O 1
ATOM 3207 N N . LYS B 1 75 ? -16.938 11.383 -2.975 1 96.75 75 LYS B N 1
ATOM 3208 C CA . LYS B 1 75 ? -18.062 10.641 -3.539 1 96.75 75 LYS B CA 1
ATOM 3209 C C . LYS B 1 75 ? -19.344 11.469 -3.523 1 96.75 75 LYS B C 1
ATOM 3211 O O . LYS B 1 75 ? -20.047 11.547 -4.527 1 96.75 75 LYS B O 1
ATOM 3216 N N . ARG B 1 76 ? -19.562 11.984 -2.371 1 96.25 76 ARG B N 1
ATOM 3217 C CA . ARG B 1 76 ? -20.781 12.781 -2.221 1 96.25 76 ARG B CA 1
ATOM 3218 C C . ARG B 1 76 ? -20.797 13.953 -3.199 1 96.25 76 ARG B C 1
ATOM 3220 O O . ARG B 1 76 ? -21.844 14.328 -3.713 1 96.25 76 ARG B O 1
ATOM 3227 N N . MET B 1 77 ? -19.672 14.523 -3.457 1 97.19 77 MET B N 1
ATOM 3228 C CA . MET B 1 77 ? -19.531 15.641 -4.391 1 97.19 77 MET B CA 1
ATOM 3229 C C . MET B 1 77 ? -19.469 15.141 -5.828 1 97.19 77 MET B C 1
ATOM 3231 O O . MET B 1 77 ? -19.594 15.922 -6.77 1 97.19 77 MET B O 1
ATOM 3235 N N . GLN B 1 78 ? -19.219 13.875 -5.996 1 96.31 78 GLN B N 1
ATOM 3236 C CA . GLN B 1 78 ? -18.922 13.289 -7.301 1 96.31 78 GLN B CA 1
ATOM 3237 C C . GLN B 1 78 ? -17.734 13.984 -7.965 1 96.31 78 GLN B C 1
ATOM 3239 O O . GLN B 1 78 ? -17.797 14.344 -9.141 1 96.31 78 GLN B O 1
ATOM 3244 N N . LYS B 1 79 ? -16.781 14.273 -7.199 1 97.5 79 LYS B N 1
ATOM 3245 C CA . LYS B 1 79 ? -15.531 14.906 -7.609 1 97.5 79 LYS B CA 1
ATOM 3246 C C . LYS B 1 79 ? -14.32 14.164 -7.047 1 97.5 79 LYS B C 1
ATOM 3248 O O . LYS B 1 79 ? -14.047 14.227 -5.848 1 97.5 79 LYS B O 1
ATOM 3253 N N . PHE B 1 80 ? -13.562 13.523 -7.945 1 97.69 80 PHE B N 1
ATOM 3254 C CA . PHE B 1 80 ? -12.5 12.633 -7.504 1 97.69 80 PHE B CA 1
ATOM 3255 C C . PHE B 1 80 ? -11.148 13.109 -8.023 1 97.69 80 PHE B C 1
ATOM 3257 O O . PHE B 1 80 ? -10.109 12.516 -7.711 1 97.69 80 PHE B O 1
ATOM 3264 N N . ASP B 1 81 ? -11.008 14.234 -8.633 1 96.81 81 ASP B N 1
ATOM 3265 C CA . ASP B 1 81 ? -9.828 14.641 -9.406 1 96.81 81 ASP B CA 1
ATOM 3266 C C . ASP B 1 81 ? -8.711 15.125 -8.484 1 96.81 81 ASP B C 1
ATOM 3268 O O . ASP B 1 81 ? -7.547 15.164 -8.883 1 96.81 81 ASP B O 1
ATOM 3272 N N . THR B 1 82 ? -9.047 15.453 -7.203 1 97.69 82 THR B N 1
ATOM 3273 C CA . THR B 1 82 ? -8 15.992 -6.344 1 97.69 82 THR B CA 1
ATOM 3274 C C . THR B 1 82 ? -7.641 14.992 -5.246 1 97.69 82 THR B C 1
ATOM 3276 O O . THR B 1 82 ? -6.645 15.172 -4.543 1 97.69 82 THR B O 1
ATOM 3279 N N . ILE B 1 83 ? -8.414 13.945 -5.094 1 98.31 83 ILE B N 1
ATOM 3280 C CA . ILE B 1 83 ? -8.195 13.016 -3.992 1 98.31 83 ILE B CA 1
ATOM 3281 C C . ILE B 1 83 ? -6.859 12.297 -4.184 1 98.31 83 ILE B C 1
ATOM 3283 O O . ILE B 1 83 ? -6.184 11.961 -3.207 1 98.31 83 ILE B O 1
ATOM 3287 N N . GLY B 1 84 ? -6.488 12.055 -5.465 1 98.5 84 GLY B N 1
ATOM 3288 C CA . GLY B 1 84 ? -5.176 11.492 -5.742 1 98.5 84 GLY B CA 1
ATOM 3289 C C . GLY B 1 84 ? -4.039 12.391 -5.297 1 98.5 84 GLY B C 1
ATOM 3290 O O . GLY B 1 84 ? -2.988 11.906 -4.871 1 98.5 84 GLY B O 1
ATOM 3291 N N . MET B 1 85 ? -4.23 13.727 -5.43 1 98.62 85 MET B N 1
ATOM 3292 C CA . MET B 1 85 ? -3.246 14.688 -4.934 1 98.62 85 MET B CA 1
ATOM 3293 C C . MET B 1 85 ? -3.08 14.562 -3.424 1 98.62 85 MET B C 1
ATOM 3295 O O . MET B 1 85 ? -1.963 14.641 -2.91 1 98.62 85 MET B O 1
ATOM 3299 N N . ASP B 1 86 ? -4.223 14.375 -2.764 1 98.75 86 ASP B N 1
ATOM 3300 C CA . ASP B 1 86 ? -4.203 14.195 -1.315 1 98.75 86 ASP B CA 1
ATOM 3301 C C . ASP B 1 86 ? -3.336 13.008 -0.917 1 98.75 86 ASP B C 1
ATOM 3303 O O . ASP B 1 86 ? -2.561 13.094 0.039 1 98.75 86 ASP B O 1
ATOM 3307 N N . LEU B 1 87 ? -3.48 11.961 -1.647 1 98.75 87 LEU B N 1
ATOM 3308 C CA . LEU B 1 87 ? -2.73 10.75 -1.345 1 98.75 87 LEU B CA 1
ATOM 3309 C C . LEU B 1 87 ? -1.23 10.992 -1.473 1 98.75 87 LEU B C 1
ATOM 3311 O O . LEU B 1 87 ? -0.457 10.602 -0.596 1 98.75 87 LEU B O 1
ATOM 3315 N N . VAL B 1 88 ? -0.829 11.594 -2.566 1 98.81 88 VAL B N 1
ATOM 3316 C CA . VAL B 1 88 ? 0.583 11.875 -2.811 1 98.81 88 VAL B CA 1
ATOM 3317 C C . VAL B 1 88 ? 1.136 12.758 -1.698 1 98.81 88 VAL B C 1
ATOM 3319 O O . VAL B 1 88 ? 2.213 12.492 -1.159 1 98.81 88 VAL B O 1
ATOM 3322 N N . SER B 1 89 ? 0.37 13.734 -1.315 1 98.69 89 SER B N 1
ATOM 3323 C CA . SER B 1 89 ? 0.808 14.656 -0.271 1 98.69 89 SER B CA 1
ATOM 3324 C C . SER B 1 89 ? 0.903 13.953 1.079 1 98.69 89 SER B C 1
ATOM 3326 O O . SER B 1 89 ? 1.876 14.141 1.814 1 98.69 89 SER B O 1
ATOM 3328 N N . ALA B 1 90 ? -0.092 13.148 1.375 1 98.31 90 ALA B N 1
ATOM 3329 C CA . ALA B 1 90 ? -0.119 12.453 2.656 1 98.31 90 ALA B CA 1
ATOM 3330 C C . ALA B 1 90 ? 1.107 11.555 2.82 1 98.31 90 ALA B C 1
ATOM 3332 O O . ALA B 1 90 ? 1.761 11.578 3.865 1 98.31 90 ALA B O 1
ATOM 3333 N N . THR B 1 91 ? 1.447 10.859 1.814 1 98.38 91 THR B N 1
ATOM 3334 C CA . THR B 1 91 ? 2.545 9.898 1.901 1 98.38 91 THR B CA 1
ATOM 3335 C C . THR B 1 91 ? 3.891 10.609 1.788 1 98.38 91 THR B C 1
ATOM 3337 O O . THR B 1 91 ? 4.832 10.289 2.52 1 98.38 91 THR B O 1
ATOM 3340 N N . THR B 1 92 ? 4.012 11.602 0.916 1 98.69 92 THR B N 1
ATOM 3341 C CA . THR B 1 92 ? 5.277 12.297 0.706 1 98.69 92 THR B CA 1
ATOM 3342 C C . THR B 1 92 ? 5.652 13.117 1.938 1 98.69 92 THR B C 1
ATOM 3344 O O . THR B 1 92 ? 6.824 13.18 2.314 1 98.69 92 THR B O 1
ATOM 3347 N N . ASN B 1 93 ? 4.637 13.734 2.537 1 98.75 93 ASN B N 1
ATOM 3348 C CA . ASN B 1 93 ? 4.906 14.531 3.73 1 98.75 93 ASN B CA 1
ATOM 3349 C C . ASN B 1 93 ? 5.41 13.656 4.879 1 98.75 93 ASN B C 1
ATOM 3351 O O . ASN B 1 93 ? 6.141 14.141 5.75 1 98.75 93 ASN B O 1
ATOM 3355 N N . ASP B 1 94 ? 5.105 12.375 4.875 1 98.38 94 ASP B N 1
ATOM 3356 C CA . ASP B 1 94 ? 5.562 11.445 5.902 1 98.38 94 ASP B CA 1
ATOM 3357 C C . ASP B 1 94 ? 7.059 11.164 5.766 1 98.38 94 ASP B C 1
ATOM 3359 O O . ASP B 1 94 ? 7.73 10.859 6.75 1 98.38 94 ASP B O 1
ATOM 3363 N N . ILE B 1 95 ? 7.582 11.242 4.543 1 98.69 95 ILE B N 1
ATOM 3364 C CA . ILE B 1 95 ? 8.984 10.883 4.395 1 98.69 95 ILE B CA 1
ATOM 3365 C C . ILE B 1 95 ? 9.844 12.141 4.348 1 98.69 95 ILE B C 1
ATOM 3367 O O . ILE B 1 95 ? 11.031 12.109 4.684 1 98.69 95 ILE B O 1
ATOM 3371 N N . ILE B 1 96 ? 9.25 13.25 3.99 1 98.56 96 ILE B N 1
ATOM 3372 C CA . ILE B 1 96 ? 10.039 14.469 3.852 1 98.56 96 ILE B CA 1
ATOM 3373 C C . ILE B 1 96 ? 10.508 14.938 5.227 1 98.56 96 ILE B C 1
ATOM 3375 O O . ILE B 1 96 ? 11.523 15.633 5.34 1 98.56 96 ILE B O 1
ATOM 3379 N N . VAL B 1 97 ? 9.805 14.539 6.285 1 98.62 97 VAL B N 1
ATOM 3380 C CA . VAL B 1 97 ? 10.188 14.938 7.633 1 98.62 97 VAL B CA 1
ATOM 3381 C C . VAL B 1 97 ? 11.57 14.375 7.965 1 98.62 97 VAL B C 1
ATOM 3383 O O . VAL B 1 97 ? 12.234 14.859 8.883 1 98.62 97 VAL B O 1
ATOM 3386 N N . LEU B 1 98 ? 12.008 13.375 7.184 1 98.44 98 LEU B N 1
ATOM 3387 C CA . LEU B 1 98 ? 13.336 12.805 7.367 1 98.44 98 LEU B CA 1
ATOM 3388 C C . LEU B 1 98 ? 14.32 13.391 6.363 1 98.44 98 LEU B C 1
ATOM 3390 O O . LEU B 1 98 ? 15.484 12.984 6.316 1 98.44 98 LEU B O 1
ATOM 3394 N N . GLY B 1 99 ? 13.852 14.32 5.547 1 98.25 99 GLY B N 1
ATOM 3395 C CA . GLY B 1 99 ? 14.688 14.922 4.523 1 98.25 99 GLY B CA 1
ATOM 3396 C C . GLY B 1 99 ? 14.789 14.078 3.268 1 98.25 99 GLY B C 1
ATOM 3397 O O . GLY B 1 99 ? 15.641 14.328 2.412 1 98.25 99 GLY B O 1
ATOM 3398 N N . ALA B 1 100 ? 13.977 13.125 3.104 1 98.56 100 ALA B N 1
ATOM 3399 C CA . ALA B 1 100 ? 14.102 12.156 2.014 1 98.56 100 ALA B CA 1
ATOM 3400 C C . ALA B 1 100 ? 13.562 12.734 0.708 1 98.56 100 ALA B C 1
ATOM 3402 O O . ALA B 1 100 ? 12.562 13.453 0.708 1 98.56 100 ALA B O 1
ATOM 3403 N N . LYS B 1 101 ? 14.203 12.438 -0.381 1 98.12 101 LYS B N 1
ATOM 3404 C CA . LYS B 1 101 ? 13.695 12.703 -1.725 1 98.12 101 LYS B CA 1
ATOM 3405 C C . LYS B 1 101 ? 12.766 11.586 -2.193 1 98.12 101 LYS B C 1
ATOM 3407 O O . LYS B 1 101 ? 13.172 10.422 -2.266 1 98.12 101 LYS B O 1
ATOM 3412 N N . PRO B 1 102 ? 11.516 11.938 -2.467 1 98.69 102 PRO B N 1
ATOM 3413 C CA . PRO B 1 102 ? 10.633 10.898 -2.986 1 98.69 102 PRO B CA 1
ATOM 3414 C C . PRO B 1 102 ? 11.047 10.398 -4.367 1 98.69 102 PRO B C 1
ATOM 3416 O O . PRO B 1 102 ? 11.516 11.188 -5.195 1 98.69 102 PRO B O 1
ATOM 3419 N N . LEU B 1 103 ? 10.852 9.07 -4.641 1 98.56 103 LEU B N 1
ATOM 3420 C CA . LEU B 1 103 ? 11.273 8.469 -5.898 1 98.56 103 LEU B CA 1
ATOM 3421 C C . LEU B 1 103 ? 10.094 7.816 -6.613 1 98.56 103 LEU B C 1
ATOM 3423 O O . LEU B 1 103 ? 9.812 8.141 -7.77 1 98.56 103 LEU B O 1
ATOM 3427 N N . THR B 1 104 ? 9.406 6.914 -5.91 1 98.81 104 THR B N 1
ATOM 3428 C CA . THR B 1 104 ? 8.352 6.141 -6.555 1 98.81 104 THR B CA 1
ATOM 3429 C C . THR B 1 104 ? 7.086 6.137 -5.695 1 98.81 104 THR B C 1
ATOM 3431 O O . THR B 1 104 ? 7.156 6.297 -4.477 1 98.81 104 THR B O 1
ATOM 3434 N N . LEU B 1 105 ? 5.98 5.996 -6.305 1 98.81 105 LEU B N 1
ATOM 3435 C CA . LEU B 1 105 ? 4.68 5.801 -5.672 1 98.81 105 LEU B CA 1
ATOM 3436 C C . LEU B 1 105 ? 3.951 4.609 -6.285 1 98.81 105 LEU B C 1
ATOM 3438 O O . LEU B 1 105 ? 3.961 4.43 -7.508 1 98.81 105 LEU B O 1
ATOM 3442 N N . LEU B 1 106 ? 3.383 3.75 -5.465 1 98.44 106 LEU B N 1
ATOM 3443 C CA . LEU B 1 106 ? 2.389 2.752 -5.844 1 98.44 106 LEU B CA 1
ATOM 3444 C C . LEU B 1 106 ? 1.042 3.053 -5.195 1 98.44 106 LEU B C 1
ATOM 3446 O O . LEU B 1 106 ? 0.988 3.588 -4.086 1 98.44 106 LEU B O 1
ATOM 3450 N N . ASP B 1 107 ? 0.022 2.666 -5.883 1 97.81 107 ASP B N 1
ATOM 3451 C CA . ASP B 1 107 ? -1.303 2.957 -5.344 1 97.81 107 ASP B CA 1
ATOM 3452 C C . ASP B 1 107 ? -2.182 1.709 -5.344 1 97.81 107 ASP B C 1
ATOM 3454 O O . ASP B 1 107 ? -1.913 0.752 -6.074 1 97.81 107 ASP B O 1
ATOM 3458 N N . TYR B 1 108 ? -3.154 1.713 -4.527 1 97.56 108 TYR B N 1
ATOM 3459 C CA . TYR B 1 108 ? -4.219 0.727 -4.395 1 97.56 108 TYR B CA 1
ATOM 3460 C C . TYR B 1 108 ? -5.582 1.404 -4.285 1 97.56 108 TYR B C 1
ATOM 3462 O O . TYR B 1 108 ? -5.812 2.207 -3.377 1 97.56 108 TYR B O 1
ATOM 3470 N N . VAL B 1 109 ? -6.453 1.154 -5.262 1 96.75 109 VAL B N 1
ATOM 3471 C CA . VAL B 1 109 ? -7.816 1.671 -5.254 1 96.75 109 VAL B CA 1
ATOM 3472 C C . VAL B 1 109 ? -8.805 0.514 -5.145 1 96.75 109 VAL B C 1
ATOM 3474 O O . VAL B 1 109 ? -8.82 -0.384 -5.988 1 96.75 109 VAL B O 1
ATOM 3477 N N . ALA B 1 110 ? -9.625 0.528 -4.129 1 95.94 110 ALA B N 1
ATOM 3478 C CA . ALA B 1 110 ? -10.594 -0.545 -3.924 1 95.94 110 ALA B CA 1
ATOM 3479 C C . ALA B 1 110 ? -12.008 0.012 -3.777 1 95.94 110 ALA B C 1
ATOM 3481 O O . ALA B 1 110 ? -12.195 1.092 -3.213 1 95.94 110 ALA B O 1
ATOM 3482 N N . ASN B 1 111 ? -12.938 -0.643 -4.27 1 94.38 111 ASN B N 1
ATOM 3483 C CA . ASN B 1 111 ? -14.344 -0.261 -4.164 1 94.38 111 ASN B CA 1
ATOM 3484 C C . ASN B 1 111 ? -15.266 -1.468 -4.312 1 94.38 111 ASN B C 1
ATOM 3486 O O . ASN B 1 111 ? -14.797 -2.592 -4.5 1 94.38 111 ASN B O 1
ATOM 3490 N N . ASP B 1 112 ? -16.578 -1.206 -4.145 1 92.81 112 ASP B N 1
ATOM 3491 C CA . ASP B 1 112 ? -17.562 -2.268 -4.301 1 92.81 112 ASP B CA 1
ATOM 3492 C C . ASP B 1 112 ? -17.75 -2.641 -5.77 1 92.81 112 ASP B C 1
ATOM 3494 O O . ASP B 1 112 ? -17.891 -3.82 -6.102 1 92.81 112 ASP B O 1
ATOM 3498 N N . LYS B 1 113 ? -17.734 -1.647 -6.586 1 91.06 113 LYS B N 1
ATOM 3499 C CA . LYS B 1 113 ? -17.859 -1.812 -8.031 1 91.06 113 LYS B CA 1
ATOM 3500 C C . LYS B 1 113 ? -16.953 -0.838 -8.781 1 91.06 113 LYS B C 1
ATOM 3502 O O . LYS B 1 113 ? -17.031 0.375 -8.578 1 91.06 113 LYS B O 1
ATOM 3507 N N . LEU B 1 114 ? -16.188 -1.415 -9.641 1 89.25 114 LEU B N 1
ATOM 3508 C CA . LEU B 1 114 ? -15.203 -0.609 -10.352 1 89.25 114 LEU B CA 1
ATOM 3509 C C . LEU B 1 114 ? -15.883 0.303 -11.367 1 89.25 114 LEU B C 1
ATOM 3511 O O . LEU B 1 114 ? -16.766 -0.136 -12.117 1 89.25 114 LEU B O 1
ATOM 3515 N N . ASP B 1 115 ? -15.547 1.547 -11.344 1 90.06 115 ASP B N 1
ATOM 3516 C CA . ASP B 1 115 ? -15.922 2.539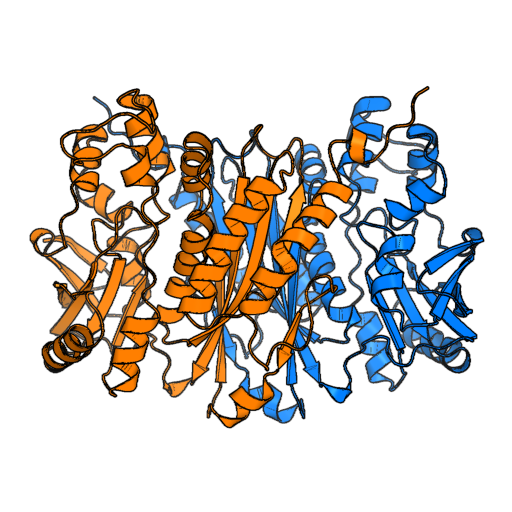 -12.344 1 90.06 115 ASP B CA 1
ATOM 3517 C C . ASP B 1 115 ? -14.688 3.17 -12.984 1 90.06 115 ASP B C 1
ATOM 3519 O O . ASP B 1 115 ? -14.031 4.012 -12.375 1 90.06 115 ASP B O 1
ATOM 3523 N N . PRO B 1 116 ? -14.445 2.848 -14.195 1 91.75 116 PRO B N 1
ATOM 3524 C CA . PRO B 1 116 ? -13.219 3.314 -14.852 1 91.75 116 PRO B CA 1
ATOM 3525 C C . PRO B 1 116 ? -13.109 4.836 -14.891 1 91.75 116 PRO B C 1
ATOM 3527 O O . PRO B 1 116 ? -12.008 5.383 -14.828 1 91.75 116 PRO B O 1
ATOM 3530 N N . VAL B 1 117 ? -14.203 5.551 -14.961 1 93.38 117 VAL B N 1
ATOM 3531 C CA . VAL B 1 117 ? -14.188 7.008 -15.031 1 93.38 117 VAL B CA 1
ATOM 3532 C C . VAL B 1 117 ? -13.688 7.586 -13.711 1 93.38 117 VAL B C 1
ATOM 3534 O O . VAL B 1 117 ? -12.906 8.539 -13.695 1 93.38 117 VAL B O 1
ATOM 3537 N N . ILE B 1 118 ? -14.141 7.039 -12.625 1 94.81 118 ILE B N 1
ATOM 3538 C CA . ILE B 1 118 ? -13.711 7.488 -11.305 1 94.81 118 ILE B CA 1
ATOM 3539 C C . ILE B 1 118 ? -12.227 7.188 -11.117 1 94.81 118 ILE B C 1
ATOM 3541 O O . ILE B 1 118 ? -11.477 8.031 -10.625 1 94.81 118 ILE B O 1
ATOM 3545 N N . ILE B 1 119 ? -11.844 6.004 -11.523 1 94.75 119 ILE B N 1
ATOM 3546 C CA . ILE B 1 119 ? -10.438 5.613 -11.414 1 94.75 119 ILE B CA 1
ATOM 3547 C C . ILE B 1 119 ? -9.57 6.586 -12.203 1 94.75 119 ILE B C 1
ATOM 3549 O O . ILE B 1 119 ? -8.508 7 -11.734 1 94.75 119 ILE B O 1
ATOM 3553 N N . GLU B 1 120 ? -9.977 6.902 -13.359 1 95.56 120 GLU B N 1
ATOM 3554 C CA . GLU B 1 120 ? -9.234 7.836 -14.203 1 95.56 120 GLU B CA 1
ATOM 3555 C C . GLU B 1 120 ? -9.062 9.188 -13.516 1 95.56 120 GLU B C 1
ATOM 3557 O O . GLU B 1 120 ? -7.988 9.781 -13.562 1 95.56 120 GLU B O 1
ATOM 3562 N N . GLN B 1 121 ? -10.07 9.664 -12.906 1 96.94 121 GLN B N 1
ATOM 3563 C CA . GLN B 1 121 ? -10 10.938 -12.195 1 96.94 121 GLN B CA 1
ATOM 3564 C C . GLN B 1 121 ? -9.016 10.867 -11.031 1 96.94 121 GLN B C 1
ATOM 3566 O O . GLN B 1 121 ? -8.188 11.766 -10.859 1 96.94 121 GLN B O 1
ATOM 3571 N N . ILE B 1 122 ? -9.117 9.836 -10.25 1 97.81 122 ILE B N 1
ATOM 3572 C CA . ILE B 1 122 ? -8.242 9.648 -9.094 1 97.81 122 ILE B CA 1
ATOM 3573 C C . ILE B 1 122 ? -6.781 9.617 -9.547 1 97.81 122 ILE B C 1
ATOM 3575 O O . ILE B 1 122 ? -5.938 10.328 -9.008 1 97.81 122 ILE B O 1
ATOM 3579 N N . VAL B 1 123 ? -6.543 8.836 -10.57 1 97.31 123 VAL B N 1
ATOM 3580 C CA . VAL B 1 123 ? -5.18 8.648 -11.062 1 97.31 123 VAL B CA 1
ATOM 3581 C C . VAL B 1 123 ? -4.676 9.953 -11.688 1 97.31 123 VAL B C 1
ATOM 3583 O O . VAL B 1 123 ? -3.498 10.297 -11.562 1 97.31 123 VAL B O 1
ATOM 3586 N N . SER B 1 124 ? -5.523 10.648 -12.352 1 97.25 124 SER B N 1
ATOM 3587 C CA . SER B 1 124 ? -5.125 11.93 -12.93 1 97.25 124 SER B CA 1
ATOM 3588 C C . SER B 1 124 ? -4.617 12.883 -11.859 1 97.25 124 SER B C 1
ATOM 3590 O O . SER B 1 124 ? -3.635 13.602 -12.078 1 97.25 124 SER B O 1
ATOM 3592 N N . GLY B 1 125 ? -5.312 12.93 -10.742 1 98.19 125 GLY B N 1
ATOM 3593 C CA . GLY B 1 125 ? -4.836 13.734 -9.625 1 98.19 125 GLY B CA 1
ATOM 3594 C C . GLY B 1 125 ? -3.48 13.289 -9.109 1 98.19 125 GLY B C 1
ATOM 3595 O O . GLY B 1 125 ? -2.625 14.125 -8.805 1 98.19 125 GLY B O 1
ATOM 3596 N N . MET B 1 126 ? -3.289 11.969 -9.016 1 98.62 126 MET B N 1
ATOM 3597 C CA . MET B 1 126 ? -1.992 11.445 -8.594 1 98.62 126 MET B CA 1
ATOM 3598 C C . MET B 1 126 ? -0.891 11.891 -9.555 1 98.62 126 MET B C 1
ATOM 3600 O O . MET B 1 126 ? 0.189 12.297 -9.117 1 98.62 126 MET B O 1
ATOM 3604 N N . VAL B 1 127 ? -1.204 11.773 -10.828 1 98.44 127 VAL B N 1
ATOM 3605 C CA . VAL B 1 127 ? -0.237 12.078 -11.883 1 98.44 127 VAL B CA 1
ATOM 3606 C C . VAL B 1 127 ? 0.211 13.531 -11.766 1 98.44 127 VAL B C 1
ATOM 3608 O O . VAL B 1 127 ? 1.408 13.828 -11.82 1 98.44 127 VAL B O 1
ATOM 3611 N N . VAL B 1 128 ? -0.713 14.422 -11.578 1 98.38 128 VAL B N 1
ATOM 3612 C CA . VAL B 1 128 ? -0.4 15.836 -11.445 1 98.38 128 VAL B CA 1
ATOM 3613 C C . VAL B 1 128 ? 0.531 16.047 -10.25 1 98.38 128 VAL B C 1
ATOM 3615 O O . VAL B 1 128 ? 1.571 16.703 -10.383 1 98.38 128 VAL B O 1
ATOM 3618 N N . ALA B 1 129 ? 0.166 15.516 -9.141 1 98.62 129 ALA B N 1
ATOM 3619 C CA . ALA B 1 129 ? 0.96 15.695 -7.93 1 98.62 129 ALA B CA 1
ATOM 3620 C C . ALA B 1 129 ? 2.33 15.039 -8.07 1 98.62 129 ALA B C 1
ATOM 3622 O O . ALA B 1 129 ? 3.336 15.578 -7.602 1 98.62 129 ALA B O 1
ATOM 3623 N N . CYS B 1 130 ? 2.379 13.875 -8.688 1 98.75 130 CYS B N 1
ATOM 3624 C CA . CYS B 1 130 ? 3.648 13.188 -8.898 1 98.75 130 CYS B CA 1
ATOM 3625 C C . CYS B 1 130 ? 4.57 14.008 -9.797 1 98.75 130 CYS B C 1
ATOM 3627 O O . CYS B 1 130 ? 5.754 14.172 -9.492 1 98.75 130 CYS B O 1
ATOM 3629 N N . ARG B 1 131 ? 4.074 14.477 -10.852 1 98.31 131 ARG B N 1
ATOM 3630 C CA . ARG B 1 131 ? 4.883 15.281 -11.758 1 98.31 131 ARG B CA 1
ATOM 3631 C C . ARG B 1 131 ? 5.426 16.516 -11.055 1 98.31 131 ARG B C 1
ATOM 3633 O O . ARG B 1 131 ? 6.598 16.859 -11.211 1 98.31 131 ARG B O 1
ATOM 3640 N N . GLU B 1 132 ? 4.602 17.141 -10.266 1 97.31 132 GLU B N 1
ATOM 3641 C CA . GLU B 1 132 ? 4.992 18.344 -9.547 1 97.31 132 GLU B CA 1
ATOM 3642 C C . GLU B 1 132 ? 6.133 18.062 -8.578 1 97.31 132 GLU B C 1
ATOM 3644 O O . GLU B 1 132 ? 6.918 18.953 -8.258 1 97.31 132 GLU B O 1
ATOM 3649 N N . ASN B 1 133 ? 6.25 16.844 -8.125 1 97.75 133 ASN B N 1
ATOM 3650 C CA . ASN B 1 133 ? 7.234 16.516 -7.102 1 97.75 133 ASN B CA 1
ATOM 3651 C C . ASN B 1 133 ? 8.273 15.523 -7.613 1 97.75 133 ASN B C 1
ATOM 3653 O O . ASN B 1 133 ? 9.016 14.938 -6.828 1 97.75 133 ASN B O 1
ATOM 3657 N N . GLN B 1 134 ? 8.25 15.25 -8.938 1 97.44 134 GLN B N 1
ATOM 3658 C CA . GLN B 1 134 ? 9.219 14.391 -9.609 1 97.44 134 GLN B CA 1
ATOM 3659 C C . GLN B 1 134 ? 9.203 12.984 -9.023 1 97.44 134 GLN B C 1
ATOM 3661 O O . GLN B 1 134 ? 10.258 12.43 -8.695 1 97.44 134 GLN B O 1
ATOM 3666 N N . ILE B 1 135 ? 8.086 12.492 -8.852 1 98.75 135 ILE B N 1
ATOM 3667 C CA . ILE B 1 135 ? 7.852 11.141 -8.367 1 98.75 135 ILE B CA 1
ATOM 3668 C C . ILE B 1 135 ? 7.34 10.266 -9.516 1 98.75 135 ILE B C 1
ATOM 3670 O O . ILE B 1 135 ? 6.5 10.695 -10.305 1 98.75 135 ILE B O 1
ATOM 3674 N N . SER B 1 136 ? 7.812 9.078 -9.625 1 98.75 136 SER B N 1
ATOM 3675 C CA . SER B 1 136 ? 7.309 8.133 -10.625 1 98.75 136 SER B CA 1
ATOM 3676 C C . SER B 1 136 ? 6.199 7.262 -10.047 1 98.75 136 SER B C 1
ATOM 3678 O O . SER B 1 136 ? 6.41 6.539 -9.07 1 98.75 136 SER B O 1
ATOM 3680 N N . LEU B 1 137 ? 5.004 7.383 -10.578 1 98.44 137 LEU B N 1
ATOM 3681 C CA . LEU B 1 137 ? 3.93 6.438 -10.281 1 98.44 137 LEU B CA 1
ATOM 3682 C C . LEU B 1 137 ? 4.152 5.117 -11.016 1 98.44 137 LEU B C 1
ATOM 3684 O O . LEU B 1 137 ? 3.744 4.969 -12.172 1 98.44 137 LEU B O 1
ATOM 3688 N N . VAL B 1 138 ? 4.695 4.098 -10.312 1 97.56 138 VAL B N 1
ATOM 3689 C CA . VAL B 1 138 ? 5.344 3.01 -11.039 1 97.56 138 VAL B CA 1
ATOM 3690 C C . VAL B 1 138 ? 4.406 1.805 -11.109 1 97.56 138 VAL B C 1
ATOM 3692 O O . VAL B 1 138 ? 4.715 0.807 -11.766 1 97.56 138 VAL B O 1
ATOM 3695 N N . GLY B 1 139 ? 3.303 1.851 -10.43 1 94 139 GLY B N 1
ATOM 3696 C CA . GLY B 1 139 ? 2.367 0.737 -10.445 1 94 139 GLY B CA 1
ATOM 3697 C C . GLY B 1 139 ? 1.19 0.938 -9.508 1 94 139 GLY B C 1
ATOM 3698 O O . GLY B 1 139 ? 1.08 1.978 -8.852 1 94 139 GLY B O 1
ATOM 3699 N N . GLY B 1 140 ? 0.343 -0.051 -9.5 1 93.56 140 GLY B N 1
ATOM 3700 C CA . GLY B 1 140 ? -0.832 -0.023 -8.641 1 93.56 140 GLY B CA 1
ATOM 3701 C C . GLY B 1 140 ? -1.708 -1.252 -8.789 1 93.56 140 GLY B C 1
ATOM 3702 O O . GLY B 1 140 ? -1.361 -2.184 -9.523 1 93.56 140 GLY B O 1
ATOM 3703 N N . GLU B 1 141 ? -2.719 -1.266 -7.988 1 92.25 141 GLU B N 1
ATOM 3704 C CA . GLU B 1 141 ? -3.721 -2.326 -7.988 1 92.25 141 GLU B CA 1
ATOM 3705 C C . GLU B 1 141 ? -5.125 -1.758 -7.824 1 92.25 141 GLU B C 1
ATOM 3707 O O . GLU B 1 141 ? -5.344 -0.847 -7.023 1 92.25 141 GLU B O 1
ATOM 3712 N N . THR B 1 142 ? -6 -2.211 -8.688 1 91.5 142 THR B N 1
ATOM 3713 C CA . THR B 1 142 ? -7.418 -1.907 -8.547 1 91.5 142 THR B CA 1
ATOM 3714 C C . THR B 1 142 ? -8.195 -3.146 -8.109 1 91.5 142 THR B C 1
ATOM 3716 O O . THR B 1 142 ? -8.125 -4.191 -8.766 1 91.5 142 THR B O 1
ATOM 3719 N N . ALA B 1 143 ? -8.938 -3.039 -7.043 1 91.81 143 ALA B N 1
ATOM 3720 C CA . ALA B 1 143 ? -9.672 -4.18 -6.496 1 91.81 143 ALA B CA 1
ATOM 3721 C C . ALA B 1 143 ? -11.172 -3.906 -6.461 1 91.81 143 ALA B C 1
ATOM 3723 O O . ALA B 1 143 ? -11.602 -2.848 -6.004 1 91.81 143 ALA B O 1
ATOM 3724 N N . GLU B 1 144 ? -11.867 -4.766 -7.047 1 92.25 144 GLU B N 1
ATOM 3725 C CA . GLU B 1 144 ? -13.32 -4.793 -6.91 1 92.25 144 GLU B CA 1
ATOM 3726 C C . GLU B 1 144 ? -13.758 -5.82 -5.871 1 92.25 144 GLU B C 1
ATOM 3728 O O . GLU B 1 144 ? -13.594 -7.027 -6.074 1 92.25 144 GLU B O 1
ATOM 3733 N N . MET B 1 145 ? -14.352 -5.348 -4.793 1 93.25 145 MET B N 1
ATOM 3734 C CA . MET B 1 145 ? -14.641 -6.23 -3.666 1 93.25 145 MET B CA 1
ATOM 3735 C C . MET B 1 145 ? -16.078 -6.074 -3.211 1 93.25 145 MET B C 1
ATOM 3737 O O . MET B 1 145 ? -16.344 -5.578 -2.115 1 93.25 145 MET B O 1
ATOM 3741 N N . PRO B 1 146 ? -16.984 -6.648 -4.008 1 90.31 146 PRO B N 1
ATOM 3742 C CA . PRO B 1 146 ? -18.391 -6.625 -3.584 1 90.31 146 PRO B CA 1
ATOM 3743 C C . PRO B 1 146 ? -18.609 -7.312 -2.238 1 90.31 146 PRO B C 1
ATOM 3745 O O . PRO B 1 146 ? -18.047 -8.383 -1.986 1 90.31 146 PRO B O 1
ATOM 3748 N N . GLY B 1 147 ? -19.359 -6.68 -1.396 1 90.44 147 GLY B N 1
ATOM 3749 C CA . GLY B 1 147 ? -19.656 -7.254 -0.093 1 90.44 147 GLY B CA 1
ATOM 3750 C C . GLY B 1 147 ? -18.703 -6.789 0.992 1 90.44 147 GLY B C 1
ATOM 3751 O O . GLY B 1 147 ? -18.953 -7.02 2.18 1 90.44 147 GLY B O 1
ATOM 3752 N N . THR B 1 148 ? -17.641 -6.238 0.64 1 94.62 148 THR B N 1
ATOM 3753 C CA . THR B 1 148 ? -16.672 -5.695 1.602 1 94.62 148 THR B CA 1
ATOM 3754 C C . THR B 1 148 ? -16.938 -4.215 1.851 1 94.62 148 THR B C 1
ATOM 3756 O O . THR B 1 148 ? -17 -3.771 3 1 94.62 148 THR B O 1
ATOM 3759 N N . TYR B 1 149 ? -17.141 -3.516 0.814 1 96.12 149 TYR B N 1
ATOM 3760 C CA . TYR B 1 149 ? -17.391 -2.08 0.857 1 96.12 149 TYR B CA 1
ATOM 3761 C C . TYR B 1 149 ? -18.891 -1.79 0.777 1 96.12 149 TYR B C 1
ATOM 3763 O O . TYR B 1 149 ? -19.641 -2.541 0.151 1 96.12 149 TYR B O 1
ATOM 3771 N N . LEU B 1 150 ? -19.312 -0.73 1.456 1 95.25 150 LEU B N 1
ATOM 3772 C CA . LEU B 1 150 ? -20.656 -0.226 1.209 1 95.25 150 LEU B CA 1
ATOM 3773 C C . LEU B 1 150 ? -20.812 0.225 -0.24 1 95.25 150 LEU B C 1
ATOM 3775 O O . LEU B 1 150 ? -19.844 0.614 -0.88 1 95.25 150 LEU B O 1
ATOM 3779 N N . PRO B 1 151 ? -22.016 0.173 -0.799 1 93 151 PRO B N 1
ATOM 3780 C CA . PRO B 1 151 ? -22.219 0.533 -2.205 1 93 151 PRO B CA 1
ATOM 3781 C C . PRO B 1 151 ? -21.703 1.935 -2.533 1 93 151 PRO B C 1
ATOM 3783 O O . PRO B 1 151 ? -22.062 2.9 -1.856 1 93 151 PRO B O 1
ATOM 3786 N N . GLY B 1 152 ? -20.844 1.979 -3.463 1 92.62 152 GLY B N 1
ATOM 3787 C CA . GLY B 1 152 ? -20.344 3.246 -3.979 1 92.62 152 GLY B CA 1
ATOM 3788 C C . GLY B 1 152 ? -19.125 3.754 -3.238 1 92.62 152 GLY B C 1
ATOM 3789 O O . GLY B 1 152 ? -18.516 4.746 -3.645 1 92.62 152 GLY B O 1
ATOM 3790 N N . GLU B 1 153 ? -18.719 3.105 -2.188 1 94.31 153 GLU B N 1
ATOM 3791 C CA . GLU B 1 153 ? -17.609 3.594 -1.383 1 94.31 153 GLU B CA 1
ATOM 3792 C C . GLU B 1 153 ? -16.266 3.102 -1.934 1 94.31 153 GLU B C 1
ATOM 3794 O O . GLU B 1 153 ? -16.219 2.09 -2.637 1 94.31 153 GLU B O 1
ATOM 3799 N N . PHE B 1 154 ? -15.203 3.861 -1.616 1 94.69 154 PHE B N 1
ATOM 3800 C CA . PHE B 1 154 ? -13.844 3.621 -2.092 1 94.69 154 PHE B CA 1
ATOM 3801 C C . PHE B 1 154 ? -12.844 3.699 -0.941 1 94.69 154 PHE B C 1
ATOM 3803 O O . PHE B 1 154 ? -13.094 4.379 0.056 1 94.69 154 PHE B O 1
ATOM 3810 N N . ASP B 1 155 ? -11.859 2.98 -1.104 1 96.81 155 ASP B N 1
ATOM 3811 C CA . ASP B 1 155 ? -10.641 3.166 -0.317 1 96.81 155 ASP B CA 1
ATOM 3812 C C . ASP B 1 155 ? -9.438 3.42 -1.22 1 96.81 155 ASP B C 1
ATOM 3814 O O . ASP B 1 155 ? -9.367 2.898 -2.336 1 96.81 155 ASP B O 1
ATOM 3818 N N . LEU B 1 156 ? -8.594 4.316 -0.853 1 98.12 156 LEU B N 1
ATOM 3819 C CA . LEU B 1 156 ? -7.414 4.723 -1.611 1 98.12 156 LEU B CA 1
ATOM 3820 C C . LEU B 1 156 ? -6.172 4.707 -0.73 1 98.12 156 LEU B C 1
ATOM 3822 O O . LEU B 1 156 ? -6.109 5.418 0.276 1 98.12 156 LEU B O 1
ATOM 3826 N N . VAL B 1 157 ? -5.195 3.898 -1.103 1 98.25 157 VAL B N 1
ATOM 3827 C CA . VAL B 1 157 ? -3.967 3.691 -0.34 1 98.25 157 VAL B CA 1
ATOM 3828 C C . VAL B 1 157 ? -2.754 3.938 -1.235 1 98.25 157 VAL B C 1
ATOM 3830 O O . VAL B 1 157 ? -2.816 3.727 -2.449 1 98.25 157 VAL B O 1
ATOM 3833 N N . GLY B 1 158 ? -1.683 4.441 -0.672 1 98.19 158 GLY B N 1
ATOM 3834 C CA . GLY B 1 158 ? -0.451 4.672 -1.41 1 98.19 158 GLY B CA 1
ATOM 3835 C C . GLY B 1 158 ? 0.796 4.371 -0.599 1 98.19 158 GLY B C 1
ATOM 3836 O O . GLY B 1 158 ? 0.78 4.465 0.63 1 98.19 158 GLY B O 1
ATOM 3837 N N . VAL B 1 159 ? 1.83 3.965 -1.285 1 98.44 159 VAL B N 1
ATOM 3838 C CA . VAL B 1 159 ? 3.148 3.799 -0.683 1 98.44 159 VAL B CA 1
ATOM 3839 C C . VAL B 1 159 ? 4.168 4.656 -1.428 1 98.44 159 VAL B C 1
ATOM 3841 O O . VAL B 1 159 ? 4.27 4.586 -2.654 1 98.44 159 VAL B O 1
ATOM 3844 N N . ILE B 1 160 ? 4.836 5.438 -0.671 1 98.75 160 ILE B N 1
ATOM 3845 C CA . ILE B 1 160 ? 5.906 6.258 -1.218 1 98.75 160 ILE B CA 1
ATOM 3846 C C . ILE B 1 160 ? 7.262 5.684 -0.805 1 98.75 160 ILE B C 1
ATOM 3848 O O . ILE B 1 160 ? 7.418 5.195 0.317 1 98.75 160 ILE B O 1
ATOM 3852 N N . THR B 1 161 ? 8.148 5.629 -1.737 1 98.69 161 THR B N 1
ATOM 3853 C CA . THR B 1 161 ? 9.539 5.258 -1.486 1 98.69 161 THR B CA 1
ATOM 3854 C C . THR B 1 161 ? 10.484 6.391 -1.886 1 98.69 161 THR B C 1
ATOM 3856 O O . THR B 1 161 ? 10.352 6.957 -2.973 1 98.69 161 THR B O 1
ATOM 3859 N N . GLY B 1 162 ? 11.312 6.766 -0.99 1 98.5 162 GLY B N 1
ATOM 3860 C CA . GLY B 1 162 ? 12.32 7.781 -1.248 1 98.5 162 GLY B CA 1
ATOM 3861 C C . GLY B 1 162 ? 13.703 7.395 -0.756 1 98.5 162 GLY B C 1
ATOM 3862 O O . GLY B 1 162 ? 13.945 6.234 -0.426 1 98.5 162 GLY B O 1
ATOM 3863 N N . VAL B 1 163 ? 14.594 8.406 -0.781 1 98.19 163 VAL B N 1
ATOM 3864 C CA . VAL B 1 163 ? 15.977 8.148 -0.391 1 98.19 163 VAL B CA 1
ATOM 3865 C C . VAL B 1 163 ? 16.547 9.375 0.336 1 98.19 163 VAL B C 1
ATOM 3867 O O . VAL B 1 163 ? 16.156 10.508 0.054 1 98.19 163 VAL B O 1
ATOM 3870 N N . VAL B 1 164 ? 17.359 9.133 1.279 1 98.06 164 VAL B N 1
ATOM 3871 C CA . VAL B 1 164 ? 18.109 10.172 1.969 1 98.06 164 VAL B CA 1
ATOM 3872 C C . VAL B 1 164 ? 19.531 9.68 2.271 1 98.06 164 VAL B C 1
ATOM 3874 O O . VAL B 1 164 ? 19.75 8.469 2.393 1 98.06 164 VAL B O 1
ATOM 3877 N N . ASP B 1 165 ? 20.484 10.617 2.232 1 97.56 165 ASP B N 1
ATOM 3878 C CA . ASP B 1 165 ? 21.812 10.258 2.748 1 97.56 165 ASP B CA 1
ATOM 3879 C C . ASP B 1 165 ? 21.781 10.078 4.266 1 97.56 165 ASP B C 1
ATOM 3881 O O . ASP B 1 165 ? 21.25 10.938 4.98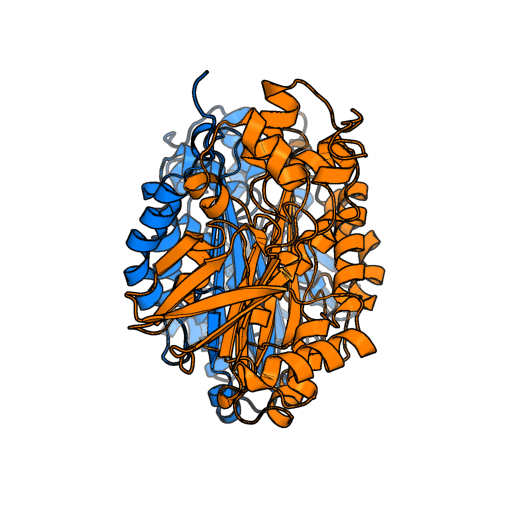4 1 97.56 165 ASP B O 1
ATOM 3885 N N . LYS B 1 166 ? 22.328 9.016 4.715 1 96.81 166 LYS B N 1
ATOM 3886 C CA . LYS B 1 166 ? 22.234 8.656 6.125 1 96.81 166 LYS B CA 1
ATOM 3887 C C . LYS B 1 166 ? 22.672 9.812 7.02 1 96.81 166 LYS B C 1
ATOM 3889 O O . LYS B 1 166 ? 21.984 10.148 7.984 1 96.81 166 LYS B O 1
ATOM 3894 N N . HIS B 1 167 ? 23.734 10.492 6.676 1 96 167 HIS B N 1
ATOM 3895 C CA . HIS B 1 167 ? 24.281 11.547 7.52 1 96 167 HIS B CA 1
ATOM 3896 C C . HIS B 1 167 ? 23.469 12.836 7.402 1 96 167 HIS B C 1
ATOM 3898 O O . HIS B 1 167 ? 23.609 13.734 8.234 1 96 167 HIS B O 1
ATOM 3904 N N . LYS B 1 168 ? 22.609 12.922 6.391 1 96.94 168 LYS B N 1
ATOM 3905 C CA . LYS B 1 168 ? 21.797 14.117 6.172 1 96.94 168 LYS B CA 1
ATOM 3906 C C . LYS B 1 168 ? 20.359 13.906 6.668 1 96.94 168 LYS B C 1
ATOM 3908 O O . LYS B 1 168 ? 19.547 14.82 6.609 1 96.94 168 LYS B O 1
ATOM 3913 N N . ALA B 1 169 ? 20.062 12.695 7.125 1 97.94 169 ALA B N 1
ATOM 3914 C CA . ALA B 1 169 ? 18.719 12.406 7.609 1 97.94 169 ALA B CA 1
ATOM 3915 C C . ALA B 1 169 ? 18.359 13.281 8.812 1 97.94 169 ALA B C 1
ATOM 3917 O O . ALA B 1 169 ? 19.203 13.492 9.695 1 97.94 169 ALA B O 1
ATOM 3918 N N . ILE B 1 170 ? 17.188 13.789 8.805 1 98.19 170 ILE B N 1
ATOM 3919 C CA . ILE B 1 170 ? 16.688 14.625 9.898 1 98.19 170 ILE B CA 1
ATOM 3920 C C . ILE B 1 170 ? 16 13.742 10.938 1 98.19 170 ILE B C 1
ATOM 3922 O O . ILE B 1 170 ? 14.906 13.227 10.695 1 98.19 170 ILE B O 1
ATOM 3926 N N . THR B 1 171 ? 16.562 13.586 12.141 1 95.69 171 THR B N 1
ATOM 3927 C CA . THR B 1 171 ? 16.078 12.609 13.109 1 95.69 171 THR B CA 1
ATOM 3928 C C . THR B 1 171 ? 15.586 13.305 14.375 1 95.69 171 THR B C 1
ATOM 3930 O O . THR B 1 171 ? 14.984 12.664 15.242 1 95.69 171 THR B O 1
ATOM 3933 N N . GLY B 1 172 ? 15.828 14.547 14.508 1 97.19 172 GLY B N 1
ATOM 3934 C CA . GLY B 1 172 ? 15.43 15.281 15.703 1 97.19 172 GLY B CA 1
ATOM 3935 C C . GLY B 1 172 ? 16.453 15.203 16.812 1 97.19 172 GLY B C 1
ATOM 3936 O O . GLY B 1 172 ? 16.281 15.836 17.859 1 97.19 172 GLY B O 1
ATOM 3937 N N . LYS B 1 173 ? 17.594 14.555 16.594 1 96.12 173 LYS B N 1
ATOM 3938 C CA . LYS B 1 173 ? 18.562 14.266 17.641 1 96.12 173 LYS B CA 1
ATOM 3939 C C . LYS B 1 173 ? 19.234 15.539 18.141 1 96.12 173 LYS B C 1
ATOM 3941 O O . LYS B 1 173 ? 19.719 15.602 19.266 1 96.12 173 LYS B O 1
ATOM 3946 N N . THR B 1 174 ? 19.328 16.578 17.281 1 97.62 174 THR B N 1
ATOM 3947 C CA . THR B 1 174 ? 20.094 17.781 17.625 1 97.62 174 THR B CA 1
ATOM 3948 C C . THR B 1 174 ? 19.172 18.859 18.172 1 97.62 174 THR B C 1
ATOM 3950 O O . THR B 1 174 ? 19.609 19.969 18.469 1 97.62 174 THR B O 1
ATOM 3953 N N . ILE B 1 175 ? 17.875 18.562 18.266 1 98.62 175 ILE B N 1
ATOM 3954 C CA . ILE B 1 175 ? 16.938 19.5 18.859 1 98.62 175 ILE B CA 1
ATOM 3955 C C . ILE B 1 175 ? 17.344 19.812 20.297 1 98.62 175 ILE B C 1
ATOM 3957 O O . ILE B 1 175 ? 17.734 18.906 21.047 1 98.62 175 ILE B O 1
ATOM 3961 N N . CYS B 1 176 ? 17.281 21.078 20.641 1 98.31 176 CYS B N 1
ATOM 3962 C CA . CYS B 1 176 ? 17.656 21.469 22 1 98.31 176 CYS B CA 1
ATOM 3963 C C . CYS B 1 176 ? 16.828 22.656 22.469 1 98.31 176 CYS B C 1
ATOM 3965 O O . CYS B 1 176 ? 16.141 23.297 21.672 1 98.31 176 CYS B O 1
ATOM 3967 N N . GLU B 1 177 ? 16.922 22.828 23.781 1 98.38 177 GLU B N 1
ATOM 3968 C CA . GLU B 1 177 ? 16.234 23.969 24.391 1 98.38 177 GLU B CA 1
ATOM 3969 C C . GLU B 1 177 ? 16.609 25.266 23.688 1 98.38 177 GLU B C 1
ATOM 3971 O O . GLU B 1 177 ? 17.781 25.5 23.391 1 98.38 177 GLU B O 1
ATOM 3976 N N . GLY B 1 178 ? 15.609 26.078 23.406 1 98.5 178 GLY B N 1
ATOM 3977 C CA . GLY B 1 178 ? 15.852 27.375 22.766 1 98.5 178 GLY B CA 1
ATOM 3978 C C . GLY B 1 178 ? 15.586 27.359 21.281 1 98.5 178 GLY B C 1
ATOM 3979 O O . GLY B 1 178 ? 15.43 28.406 20.656 1 98.5 178 GLY B O 1
ATOM 3980 N N . ASP B 1 179 ? 15.508 26.203 20.703 1 98.81 179 ASP B N 1
ATOM 3981 C CA . ASP B 1 179 ? 15.156 26.094 19.297 1 98.81 179 ASP B CA 1
ATOM 3982 C C . ASP B 1 179 ? 13.766 26.656 19.031 1 98.81 179 ASP B C 1
ATOM 3984 O O . ASP B 1 179 ? 12.898 26.641 19.906 1 98.81 179 ASP B O 1
ATOM 3988 N N . THR B 1 180 ? 13.625 27.203 17.828 1 98.69 180 THR B N 1
ATOM 3989 C CA . THR B 1 180 ? 12.352 27.797 17.422 1 98.69 180 THR B CA 1
ATOM 3990 C C . THR B 1 180 ? 11.477 26.75 16.719 1 98.69 180 THR B C 1
ATOM 3992 O O . THR B 1 180 ? 11.969 25.938 15.953 1 98.69 180 THR B O 1
ATOM 3995 N N . VAL B 1 181 ? 10.195 26.766 17.078 1 98.81 181 VAL B N 1
ATOM 3996 C CA . VAL B 1 181 ? 9.203 25.906 16.438 1 98.81 181 VAL B CA 1
ATOM 3997 C C . VAL B 1 181 ? 8.414 26.719 15.414 1 98.81 181 VAL B C 1
ATOM 3999 O O . VAL B 1 181 ? 7.781 27.719 15.758 1 98.81 181 VAL B O 1
ATOM 4002 N N . VAL B 1 182 ? 8.461 26.344 14.141 1 98.56 182 VAL B N 1
ATOM 4003 C CA . VAL B 1 182 ? 7.73 27.031 13.078 1 98.56 182 VAL B CA 1
ATOM 4004 C C . VAL B 1 182 ? 6.844 26.031 12.344 1 98.56 182 VAL B C 1
ATOM 4006 O O . VAL B 1 182 ? 7.008 24.812 12.484 1 98.56 182 VAL B O 1
ATOM 4009 N N . THR B 1 183 ? 5.844 26.516 11.672 1 98.75 183 THR B N 1
ATOM 4010 C CA . THR B 1 183 ? 4.984 25.609 10.922 1 98.75 183 THR B CA 1
ATOM 4011 C C . THR B 1 183 ? 4.66 26.172 9.547 1 98.75 183 THR B C 1
ATOM 4013 O O . THR B 1 183 ? 4.492 27.391 9.398 1 98.75 183 THR B O 1
ATOM 4016 N N . PHE B 1 184 ? 4.723 25.312 8.523 1 98.5 184 PHE B N 1
ATOM 4017 C CA . PHE B 1 184 ? 3.943 25.594 7.32 1 98.5 184 PHE B CA 1
ATOM 4018 C C . PHE B 1 184 ? 2.451 25.469 7.602 1 98.5 184 PHE B C 1
ATOM 4020 O O . PHE B 1 184 ? 2.029 24.609 8.383 1 98.5 184 PHE B O 1
ATOM 4027 N N . PRO B 1 185 ? 1.638 26.328 6.984 1 98.12 185 PRO B N 1
ATOM 4028 C CA . PRO B 1 185 ? 0.193 26.234 7.211 1 98.12 185 PRO B CA 1
ATOM 4029 C C . PRO B 1 185 ? -0.43 25 6.551 1 98.12 185 PRO B C 1
ATOM 4031 O O . PRO B 1 185 ? 0.131 24.453 5.598 1 98.12 185 PRO B O 1
ATOM 4034 N N . SER B 1 186 ? -1.52 24.516 7.137 1 98.31 186 SER B N 1
ATOM 4035 C CA . SER B 1 186 ? -2.355 23.562 6.43 1 98.31 186 SER B CA 1
ATOM 4036 C C . SER B 1 186 ? -3.344 24.25 5.504 1 98.31 186 SER B C 1
ATOM 4038 O O . SER B 1 186 ? -3.492 25.484 5.551 1 98.31 186 SER B O 1
ATOM 4040 N N . SER B 1 187 ? -3.957 23.562 4.551 1 97.25 187 SER B N 1
ATOM 4041 C CA . SER B 1 187 ? -5.008 24.062 3.67 1 97.25 187 SER B CA 1
ATOM 4042 C C . SER B 1 187 ? -6.387 23.625 4.148 1 97.25 187 SER B C 1
ATOM 4044 O O . SER B 1 187 ? -7.328 23.547 3.357 1 97.25 187 SER B O 1
ATOM 4046 N N . GLY B 1 188 ? -6.535 23.391 5.363 1 97.5 188 GLY B N 1
ATOM 4047 C CA . GLY B 1 188 ? -7.723 22.812 5.969 1 97.5 188 GLY B CA 1
ATOM 4048 C C . GLY B 1 188 ? -7.434 21.578 6.785 1 97.5 188 GLY B C 1
ATOM 4049 O O . GLY B 1 188 ? -6.434 21.516 7.508 1 97.5 188 GLY B O 1
ATOM 4050 N N . LEU B 1 189 ? -8.312 20.562 6.633 1 98 189 LEU B N 1
ATOM 4051 C CA . LEU B 1 189 ? -8.18 19.359 7.441 1 98 189 LEU B CA 1
ATOM 4052 C C . LEU B 1 189 ? -7.129 18.422 6.859 1 98 189 LEU B C 1
ATOM 4054 O O . LEU B 1 189 ? -6.719 17.453 7.512 1 98 189 LEU B O 1
ATOM 4058 N N . HIS B 1 190 ? -6.688 18.703 5.625 1 98.19 190 HIS B N 1
ATOM 4059 C CA . HIS B 1 190 ? -5.859 17.766 4.883 1 98.19 190 HIS B CA 1
ATOM 4060 C C . HIS B 1 190 ? -6.551 16.406 4.734 1 98.19 190 HIS B C 1
ATOM 4062 O O . HIS B 1 190 ? -7.586 16.312 4.07 1 98.19 190 HIS B O 1
ATOM 4068 N N . THR B 1 191 ? -6.035 15.359 5.312 1 97.12 191 THR B N 1
ATOM 4069 C CA . THR B 1 191 ? -6.656 14.047 5.152 1 97.12 191 THR B CA 1
ATOM 4070 C C . THR B 1 191 ? -7 13.438 6.512 1 97.12 191 THR B C 1
ATOM 4072 O O . THR B 1 191 ? -7.141 12.227 6.633 1 97.12 191 THR B O 1
ATOM 4075 N N . ASN B 1 192 ? -7.176 14.25 7.496 1 94.88 192 ASN B N 1
ATOM 4076 C CA . ASN B 1 192 ? -7.445 13.75 8.836 1 94.88 192 ASN B CA 1
ATOM 4077 C C . ASN B 1 192 ? -8.68 14.414 9.445 1 94.88 192 ASN B C 1
ATOM 4079 O O . ASN B 1 192 ? -8.953 15.586 9.188 1 94.88 192 ASN B O 1
ATOM 4083 N N . GLY B 1 193 ? -9.422 13.602 10.234 1 94.56 193 GLY B N 1
ATOM 4084 C CA . GLY B 1 193 ? -10.523 14.156 11.008 1 94.56 193 GLY B CA 1
ATOM 4085 C C . GLY B 1 193 ? -11.836 14.156 10.25 1 94.56 193 GLY B C 1
ATOM 4086 O O . GLY B 1 193 ? -12.812 14.773 10.695 1 94.56 193 GLY B O 1
ATOM 4087 N N . TYR B 1 194 ? -11.891 13.492 9.227 1 96.38 194 TYR B N 1
ATOM 4088 C CA . TYR B 1 194 ? -13.039 13.609 8.336 1 96.38 194 TYR B CA 1
ATOM 4089 C C . TYR B 1 194 ? -14.25 12.867 8.898 1 96.38 194 TYR B C 1
ATOM 4091 O O . TYR B 1 194 ? -15.391 13.242 8.625 1 96.38 194 TYR B O 1
ATOM 4099 N N . SER B 1 195 ? -14.055 11.758 9.625 1 94.5 195 SER B N 1
ATOM 4100 C CA . SER B 1 195 ? -15.195 11.109 10.266 1 94.5 195 SER B CA 1
ATOM 4101 C C . SER B 1 195 ? -15.945 12.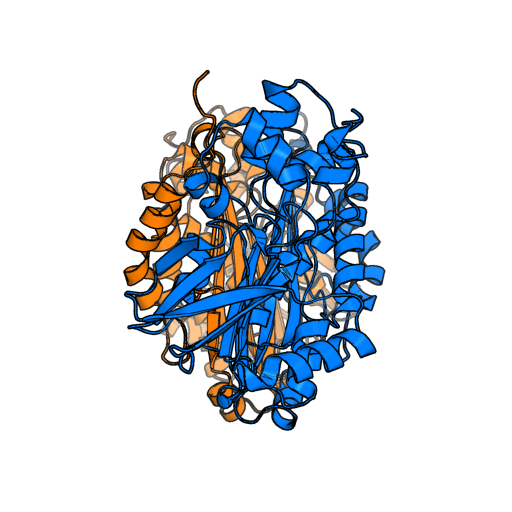078 11.172 1 94.5 195 SER B C 1
ATOM 4103 O O . SER B 1 195 ? -17.188 12.125 11.148 1 94.5 195 SER B O 1
ATOM 4105 N N . LEU B 1 196 ? -15.211 12.805 11.945 1 95.12 196 LEU B N 1
ATOM 4106 C CA . LEU B 1 196 ? -15.828 13.789 12.828 1 95.12 196 LEU B CA 1
ATOM 4107 C C . LEU B 1 196 ? -16.406 14.953 12.023 1 95.12 196 LEU B C 1
ATOM 4109 O O . LEU B 1 196 ? -17.531 15.398 12.297 1 95.12 196 LEU B O 1
ATOM 4113 N N . ALA B 1 197 ? -15.641 15.469 11.07 1 96.75 197 ALA B N 1
ATOM 4114 C CA . ALA B 1 197 ? -16.125 16.562 10.242 1 96.75 197 ALA B CA 1
ATOM 4115 C C . ALA B 1 197 ? -17.453 16.203 9.57 1 96.75 197 ALA B C 1
ATOM 4117 O O . ALA B 1 197 ? -18.391 17 9.57 1 96.75 197 ALA B O 1
ATOM 4118 N N . ARG B 1 198 ? -17.531 15.055 8.992 1 96.38 198 ARG B N 1
ATOM 4119 C CA . ARG B 1 198 ? -18.75 14.609 8.328 1 96.38 198 ARG B CA 1
ATOM 4120 C C . ARG B 1 198 ? -19.906 14.516 9.312 1 96.38 198 ARG B C 1
ATOM 4122 O O . ARG B 1 198 ? -21.031 14.922 9 1 96.38 198 ARG B O 1
ATOM 4129 N N . LYS B 1 199 ? -19.672 13.906 10.461 1 95.5 199 LYS B N 1
ATOM 4130 C CA . LYS B 1 199 ? -20.688 13.812 11.5 1 95.5 199 LYS B CA 1
ATOM 4131 C C . LYS B 1 199 ? -21.219 15.195 11.875 1 95.5 199 LYS B C 1
ATOM 4133 O O . LYS B 1 199 ? -22.422 15.375 12.047 1 95.5 199 LYS B O 1
ATOM 4138 N N . LEU B 1 200 ? -20.328 16.172 12.016 1 96.44 200 LEU B N 1
ATOM 4139 C CA . LEU B 1 200 ? -20.703 17.516 12.438 1 96.44 200 LEU B CA 1
ATOM 4140 C C . LEU B 1 200 ? -21.469 18.234 11.328 1 96.44 200 LEU B C 1
ATOM 4142 O O . LEU B 1 200 ? -22.562 18.766 11.562 1 96.44 200 LEU B O 1
ATOM 4146 N N . PHE B 1 201 ? -20.953 18.25 10.117 1 97.06 201 PHE B N 1
ATOM 4147 C CA . PHE B 1 201 ? -21.516 19.047 9.039 1 97.06 201 PHE B CA 1
ATOM 4148 C C . PHE B 1 201 ? -22.75 18.375 8.445 1 97.06 201 PHE B C 1
ATOM 4150 O O . PHE B 1 201 ? -23.766 19.016 8.195 1 97.06 201 PHE B O 1
ATOM 4157 N N . PHE B 1 202 ? -22.672 17.078 8.195 1 96.12 202 PHE B N 1
ATOM 4158 C CA . PHE B 1 202 ? -23.75 16.375 7.52 1 96.12 202 PHE B CA 1
ATOM 4159 C C . PHE B 1 202 ? -24.75 15.812 8.531 1 96.12 202 PHE B C 1
ATOM 4161 O O . PHE B 1 202 ? -25.938 15.727 8.242 1 96.12 202 PHE B O 1
ATOM 4168 N N . GLY B 1 203 ? -24.297 15.383 9.656 1 94 203 GLY B N 1
ATOM 4169 C CA . GLY B 1 203 ? -25.172 14.805 10.664 1 94 203 GLY B CA 1
ATOM 4170 C C . GLY B 1 203 ? -25.828 15.844 11.562 1 94 203 GLY B C 1
ATOM 4171 O O . GLY B 1 203 ? -27.031 16.062 11.492 1 94 203 GLY B O 1
ATOM 4172 N N . VAL B 1 204 ? -25.016 16.578 12.281 1 93.19 204 VAL B N 1
ATOM 4173 C CA . VAL B 1 204 ? -25.5 17.516 13.297 1 93.19 204 VAL B CA 1
ATOM 4174 C C . VAL B 1 204 ? -26.141 18.719 12.625 1 93.19 204 VAL B C 1
ATOM 4176 O O . VAL B 1 204 ? -27.281 19.078 12.945 1 93.19 204 VAL B O 1
ATOM 4179 N N . LEU B 1 205 ? -25.469 19.281 11.672 1 94.44 205 LEU B N 1
ATOM 4180 C CA . LEU B 1 205 ? -26.016 20.469 11.023 1 94.44 205 LEU B CA 1
ATOM 4181 C C . LEU B 1 205 ? -27.016 20.094 9.938 1 94.44 205 LEU B C 1
ATOM 4183 O O . LEU B 1 205 ? -27.797 20.938 9.484 1 94.44 205 LEU B O 1
ATOM 4187 N N . GLY B 1 206 ? -26.844 18.844 9.445 1 96 206 GLY B N 1
ATOM 4188 C CA . GLY B 1 206 ? -27.75 18.375 8.398 1 96 206 GLY B CA 1
ATOM 4189 C C . GLY B 1 206 ? -27.5 19.062 7.066 1 96 206 GLY B C 1
ATOM 4190 O O . GLY B 1 206 ? -28.422 19.203 6.258 1 96 206 GLY B O 1
ATOM 4191 N N . LEU B 1 207 ? -26.375 19.594 6.887 1 96.75 207 LEU B N 1
ATOM 4192 C CA . LEU B 1 207 ? -26.016 20.266 5.637 1 96.75 207 LEU B CA 1
ATOM 4193 C C . LEU B 1 207 ? -25.469 19.266 4.629 1 96.75 207 LEU B C 1
ATOM 4195 O O . LEU B 1 207 ? -25.266 18.078 4.957 1 96.75 207 LEU B O 1
ATOM 4199 N N . ASP B 1 208 ? -25.344 19.766 3.393 1 97.62 208 ASP B N 1
ATOM 4200 C CA . ASP B 1 208 ? -24.797 18.922 2.338 1 97.62 208 ASP B CA 1
ATOM 4201 C C . ASP B 1 208 ? -23.594 19.594 1.669 1 97.62 208 ASP B C 1
ATOM 4203 O O . ASP B 1 208 ? -23.188 20.688 2.061 1 97.62 208 ASP B O 1
ATOM 4207 N N . VAL B 1 209 ? -22.984 18.906 0.756 1 98 209 VAL B N 1
ATOM 4208 C CA . VAL B 1 209 ? -21.75 19.359 0.139 1 98 209 VAL B CA 1
ATOM 4209 C C . VAL B 1 209 ? -22 20.656 -0.624 1 98 209 VAL B C 1
ATOM 4211 O O . VAL B 1 209 ? -21.094 21.5 -0.754 1 98 209 VAL B O 1
ATOM 4214 N N . ASP B 1 210 ? -23.219 20.875 -1.083 1 97.88 210 ASP B N 1
ATOM 4215 C CA . ASP B 1 210 ? -23.516 22.062 -1.871 1 97.88 210 ASP B CA 1
ATOM 4216 C C . ASP B 1 210 ? -24.016 23.203 -0.98 1 97.88 210 ASP B C 1
ATOM 4218 O O . ASP B 1 210 ? -24.219 24.328 -1.45 1 97.88 210 ASP B O 1
ATOM 4222 N N . SER B 1 211 ? -24.141 22.922 0.315 1 98.12 211 SER B N 1
ATOM 4223 C CA . SER B 1 211 ? -24.578 23.953 1.245 1 98.12 211 SER B CA 1
ATOM 4224 C C . SER B 1 211 ? -23.5 25 1.481 1 98.12 211 SER B C 1
ATOM 4226 O O . SER B 1 211 ? -22.359 24.656 1.827 1 98.12 211 SER B O 1
ATOM 4228 N N . TYR B 1 212 ? -23.906 26.219 1.278 1 97.44 212 TYR B N 1
ATOM 4229 C CA . TYR B 1 212 ? -23.016 27.328 1.591 1 97.44 212 TYR B CA 1
ATOM 4230 C C . TYR B 1 212 ? -22.969 27.594 3.092 1 97.44 212 TYR B C 1
ATOM 4232 O O . TYR B 1 212 ? -24 27.562 3.762 1 97.44 212 TYR B O 1
ATOM 4240 N N . HIS B 1 213 ? -21.812 27.734 3.662 1 96.5 213 HIS B N 1
ATOM 4241 C CA . HIS B 1 213 ? -21.641 28.109 5.066 1 96.5 213 HIS B CA 1
ATOM 4242 C C . HIS B 1 213 ? -20.984 29.469 5.203 1 96.5 213 HIS B C 1
ATOM 4244 O O . HIS B 1 213 ? -19.844 29.672 4.797 1 96.5 213 HIS B O 1
ATOM 4250 N N . HIS B 1 214 ? -21.562 30.328 5.859 1 96.56 214 HIS B N 1
ATOM 4251 C CA . HIS B 1 214 ? -21.172 31.719 5.902 1 96.56 214 HIS B CA 1
ATOM 4252 C C . HIS B 1 214 ? -19.812 31.906 6.57 1 96.56 214 HIS B C 1
ATOM 4254 O O . HIS B 1 214 ? -18.984 32.688 6.098 1 96.56 214 HIS B O 1
ATOM 4260 N N . ASP B 1 215 ? -19.562 31.25 7.637 1 96.5 215 ASP B N 1
ATOM 4261 C CA . ASP B 1 215 ? -18.297 31.391 8.367 1 96.5 215 ASP B CA 1
ATOM 4262 C C . ASP B 1 215 ? -17.125 30.859 7.555 1 96.5 215 ASP B C 1
ATOM 4264 O O . ASP B 1 215 ? -15.984 31.297 7.727 1 96.5 215 ASP B O 1
ATOM 4268 N N . LEU B 1 216 ? -17.375 29.891 6.699 1 97.38 216 LEU B N 1
ATOM 4269 C CA . LEU B 1 216 ? -16.328 29.297 5.863 1 97.38 216 LEU B CA 1
ATOM 4270 C C . LEU B 1 216 ? -16.125 30.109 4.59 1 97.38 216 LEU B C 1
ATOM 4272 O O . LEU B 1 216 ? -15.07 30.031 3.961 1 97.38 216 LEU B O 1
ATOM 4276 N N . GLY B 1 217 ? -17.156 30.812 4.156 1 97.31 217 GLY B N 1
ATOM 4277 C CA . GLY B 1 217 ? -17.125 31.609 2.943 1 97.31 217 GLY B CA 1
ATOM 4278 C C . GLY B 1 217 ? -17.188 30.781 1.677 1 97.31 217 GLY B C 1
ATOM 4279 O O . GLY B 1 217 ? -16.828 31.266 0.596 1 97.31 217 GLY B O 1
ATOM 4280 N N . ARG B 1 218 ? -17.578 29.531 1.705 1 97.69 218 ARG B N 1
ATOM 4281 C CA . ARG B 1 218 ? -17.703 28.594 0.594 1 97.69 218 ARG B CA 1
ATOM 4282 C C . ARG B 1 218 ? -18.578 27.422 0.971 1 97.69 218 ARG B C 1
ATOM 4284 O O . ARG B 1 218 ? -19.109 27.359 2.088 1 97.69 218 ARG B O 1
ATOM 4291 N N . THR B 1 219 ? -18.844 26.578 0.052 1 98.25 219 THR B N 1
ATOM 4292 C CA . THR B 1 219 ? -19.672 25.406 0.337 1 98.25 219 THR B CA 1
ATOM 4293 C C . THR B 1 219 ? -18.906 24.406 1.203 1 98.25 219 THR B C 1
ATOM 4295 O O . THR B 1 219 ? -17.688 24.422 1.239 1 98.25 219 THR B O 1
ATOM 4298 N N . ILE B 1 220 ? -19.656 23.547 1.865 1 98.31 220 ILE B N 1
ATOM 4299 C CA . ILE B 1 220 ? -19.078 22.531 2.73 1 98.31 220 ILE B CA 1
ATOM 4300 C C . ILE B 1 220 ? -18.172 21.609 1.914 1 98.31 220 ILE B C 1
ATOM 4302 O O . ILE B 1 220 ? -17.062 21.297 2.336 1 98.31 220 ILE B O 1
ATOM 4306 N N . GLY B 1 221 ? -18.641 21.219 0.739 1 98.31 221 GLY B N 1
ATOM 4307 C CA . GLY B 1 221 ? -17.859 20.344 -0.126 1 98.31 221 GLY B CA 1
ATOM 4308 C C . GLY B 1 221 ? -16.547 20.969 -0.561 1 98.31 221 GLY B C 1
ATOM 4309 O O . GLY B 1 221 ? -15.5 20.312 -0.545 1 98.31 221 GLY B O 1
ATOM 4310 N N . GLU B 1 222 ? -16.594 22.234 -0.958 1 97.88 222 GLU B N 1
ATOM 4311 C CA . GLU B 1 222 ? -15.391 22.938 -1.36 1 97.88 222 GLU B CA 1
ATOM 4312 C C . GLU B 1 222 ? -14.383 23.016 -0.217 1 97.88 222 GLU B C 1
ATOM 4314 O O . GLU B 1 222 ? -13.18 22.828 -0.429 1 97.88 222 GLU B O 1
ATOM 4319 N N . GLU B 1 223 ? -14.867 23.266 0.98 1 98.31 223 GLU B N 1
ATOM 4320 C CA . GLU B 1 223 ? -14 23.344 2.152 1 98.31 223 GLU B CA 1
ATOM 4321 C C . GLU B 1 223 ? -13.344 22 2.443 1 98.31 223 GLU B C 1
ATOM 4323 O O . GLU B 1 223 ? -12.125 21.922 2.613 1 98.31 223 GLU B O 1
ATOM 4328 N N . LEU B 1 224 ? -14.141 20.969 2.43 1 98.31 224 LEU B N 1
ATOM 4329 C CA . LEU B 1 224 ? -13.68 19.656 2.887 1 98.31 224 LEU B CA 1
ATOM 4330 C C . LEU B 1 224 ? -12.828 18.984 1.82 1 98.31 224 LEU B C 1
ATOM 4332 O O . LEU B 1 224 ? -11.984 18.141 2.137 1 98.31 224 LEU B O 1
ATOM 4336 N N . LEU B 1 225 ? -12.914 19.406 0.558 1 98.19 225 LEU B N 1
ATOM 4337 C CA . LEU B 1 225 ? -12.164 18.75 -0.5 1 98.19 225 LEU B CA 1
ATOM 4338 C C . LEU B 1 225 ? -10.93 19.562 -0.876 1 98.19 225 LEU B C 1
ATOM 4340 O O . LEU B 1 225 ? -10.273 19.266 -1.879 1 98.19 225 LEU B O 1
ATOM 4344 N N . THR B 1 226 ? -10.703 20.609 -0.077 1 97.88 226 THR B N 1
ATOM 4345 C CA . THR B 1 226 ? -9.469 21.344 -0.311 1 97.88 226 THR B CA 1
ATOM 4346 C C . THR B 1 226 ? -8.266 20.406 -0.299 1 97.88 226 THR B C 1
ATOM 4348 O O . THR B 1 226 ? -8.086 19.625 0.643 1 97.88 226 THR B O 1
ATOM 4351 N N . PRO B 1 227 ? -7.418 20.422 -1.312 1 97.94 227 PRO B N 1
ATOM 4352 C CA . PRO B 1 227 ? -6.316 19.469 -1.432 1 97.94 227 PRO B CA 1
ATOM 4353 C C . PRO B 1 227 ? -5.301 19.594 -0.3 1 97.94 227 PRO B C 1
ATOM 4355 O O . PRO B 1 227 ? -5.016 20.703 0.158 1 97.94 227 PRO B O 1
ATOM 4358 N N . HIS B 1 228 ? -4.809 18.453 0.134 1 98.12 228 HIS B N 1
ATOM 4359 C CA . HIS B 1 228 ? -3.701 18.344 1.075 1 98.12 228 HIS B CA 1
ATOM 4360 C C . HIS B 1 228 ? -2.426 18.953 0.506 1 98.12 228 HIS B C 1
ATOM 4362 O O . HIS B 1 228 ? -1.966 18.547 -0.566 1 98.12 228 HIS B O 1
ATOM 4368 N N . LEU B 1 229 ? -1.837 19.938 1.203 1 97.75 229 LEU B N 1
ATOM 4369 C CA . LEU B 1 229 ? -0.627 20.594 0.713 1 97.75 229 LEU B CA 1
ATOM 4370 C C . LEU B 1 229 ? 0.558 19.641 0.743 1 97.75 229 LEU B C 1
ATOM 4372 O O . LEU B 1 229 ? 0.702 18.844 1.682 1 97.75 229 LEU B O 1
ATOM 4376 N N . ASN B 1 230 ? 1.336 19.719 -0.286 1 98.19 230 ASN B N 1
ATOM 4377 C CA . ASN B 1 230 ? 2.598 18.984 -0.36 1 98.19 230 ASN B CA 1
ATOM 4378 C C . ASN B 1 230 ? 3.785 19.875 -0.024 1 98.19 230 ASN B C 1
ATOM 4380 O O . ASN B 1 230 ? 3.967 20.938 -0.64 1 98.19 230 ASN B O 1
ATOM 4384 N N . TYR B 1 231 ? 4.648 19.5 0.898 1 98.19 231 TYR B N 1
ATOM 4385 C CA . TYR B 1 231 ? 5.688 20.391 1.411 1 98.19 231 TYR B CA 1
ATOM 4386 C C . TYR B 1 231 ? 7.059 19.984 0.889 1 98.19 231 TYR B C 1
ATOM 4388 O O . TYR B 1 231 ? 8.078 20.516 1.328 1 98.19 231 TYR B O 1
ATOM 4396 N N . THR B 1 232 ? 7.117 19.031 -0.037 1 97.88 232 THR B N 1
ATOM 4397 C CA . THR B 1 232 ? 8.359 18.469 -0.539 1 97.88 232 THR B CA 1
ATOM 4398 C C . THR B 1 232 ? 9.258 19.562 -1.117 1 97.88 232 THR B C 1
ATOM 4400 O O . THR B 1 232 ? 10.414 19.703 -0.7 1 97.88 232 THR B O 1
ATOM 4403 N N . GLN B 1 233 ? 8.758 20.359 -1.997 1 96.75 233 GLN B N 1
ATOM 4404 C CA . GLN B 1 233 ? 9.57 21.328 -2.725 1 96.75 233 GLN B CA 1
ATOM 4405 C C . GLN B 1 233 ? 10.07 22.438 -1.799 1 96.75 233 GLN B C 1
ATOM 4407 O O . GLN B 1 233 ? 11.266 22.75 -1.782 1 96.75 233 GLN B O 1
ATOM 4412 N N . PRO B 1 234 ? 9.188 23.016 -0.982 1 96.94 234 PRO B N 1
ATOM 4413 C CA . PRO B 1 234 ? 9.695 24.062 -0.075 1 96.94 234 PRO B CA 1
ATOM 4414 C C . PRO B 1 234 ? 10.758 23.531 0.883 1 96.94 234 PRO B C 1
ATOM 4416 O O . PRO B 1 234 ? 11.758 24.219 1.141 1 96.94 234 PRO B O 1
ATOM 4419 N N . VAL B 1 235 ? 10.617 22.344 1.433 1 97.94 235 VAL B N 1
ATOM 4420 C CA . VAL B 1 235 ? 11.594 21.781 2.363 1 97.94 235 VAL B CA 1
ATOM 4421 C C . VAL B 1 235 ? 12.906 21.516 1.637 1 97.94 235 VAL B C 1
ATOM 4423 O O . VAL B 1 235 ? 13.984 21.875 2.133 1 97.94 235 VAL B O 1
ATOM 4426 N N . HIS B 1 236 ? 12.836 20.922 0.445 1 96.81 236 HIS B N 1
ATOM 4427 C CA . HIS B 1 236 ? 14.047 20.625 -0.309 1 96.81 236 HIS B CA 1
ATOM 4428 C C . HIS B 1 236 ? 14.789 21.906 -0.691 1 96.81 236 HIS B C 1
ATOM 4430 O O . HIS B 1 236 ? 16.016 21.922 -0.754 1 96.81 236 HIS B O 1
ATOM 4436 N N . ARG B 1 237 ? 14.062 22.938 -0.986 1 96.25 237 ARG B N 1
ATOM 4437 C CA . ARG B 1 237 ? 14.695 24.219 -1.3 1 96.25 237 ARG B CA 1
ATOM 4438 C C . ARG B 1 237 ? 15.484 24.75 -0.106 1 96.25 237 ARG B C 1
ATOM 4440 O O . ARG B 1 237 ? 16.594 25.25 -0.266 1 96.25 237 ARG B O 1
ATOM 4447 N N . ILE B 1 238 ? 14.914 24.672 1.069 1 97.31 238 ILE B N 1
ATOM 4448 C CA . ILE B 1 238 ? 15.594 25.094 2.287 1 97.31 238 ILE B CA 1
ATOM 4449 C C . ILE B 1 238 ? 16.891 24.312 2.447 1 97.31 238 ILE B C 1
ATOM 4451 O O . ILE B 1 238 ? 17.969 24.891 2.641 1 97.31 238 ILE B O 1
ATOM 4455 N N . LEU B 1 239 ? 16.812 22.984 2.301 1 97.31 239 LEU B N 1
ATOM 4456 C CA . LEU B 1 239 ? 17.953 22.109 2.486 1 97.31 239 LEU B CA 1
ATOM 4457 C C . LEU B 1 239 ? 19.016 22.359 1.421 1 97.31 239 LEU B C 1
ATOM 4459 O O . LEU B 1 239 ? 20.219 22.297 1.702 1 97.31 239 LEU B O 1
ATOM 4463 N N . ALA B 1 240 ? 18.594 22.656 0.228 1 95.25 240 ALA B N 1
ATOM 4464 C CA . ALA B 1 240 ? 19.516 22.891 -0.886 1 95.25 240 ALA B CA 1
ATOM 4465 C C . ALA B 1 240 ? 20.344 24.156 -0.652 1 95.25 240 ALA B C 1
ATOM 4467 O O . ALA B 1 240 ? 21.422 24.297 -1.212 1 95.25 240 ALA B O 1
ATOM 4468 N N . GLN B 1 241 ? 19.859 25.078 0.158 1 95.25 241 GLN B N 1
ATOM 4469 C CA . GLN B 1 241 ? 20.578 26.312 0.461 1 95.25 241 GLN B CA 1
ATOM 4470 C C . GLN B 1 241 ? 21.578 26.094 1.602 1 95.25 241 GLN B C 1
ATOM 4472 O O . GLN B 1 241 ? 22.219 27.047 2.061 1 95.25 241 GLN B O 1
ATOM 4477 N N . GLY B 1 242 ? 21.641 24.891 2.117 1 95 242 GLY B N 1
ATOM 4478 C CA . GLY B 1 242 ? 22.594 24.562 3.162 1 95 242 GLY B CA 1
ATOM 4479 C C . GLY B 1 242 ? 22.094 24.875 4.559 1 95 242 GLY B C 1
ATOM 4480 O O . GLY B 1 242 ? 22.859 24.875 5.52 1 95 242 GLY B O 1
ATOM 4481 N N . LEU B 1 243 ? 20.828 25.156 4.664 1 96.69 243 LEU B N 1
ATOM 4482 C CA . LEU B 1 243 ? 20.234 25.438 5.969 1 96.69 243 LEU B CA 1
ATOM 4483 C C . LEU B 1 243 ? 19.891 24.141 6.695 1 96.69 243 LEU B C 1
ATOM 4485 O O . LEU B 1 243 ? 19.5 23.156 6.062 1 96.69 243 LEU B O 1
ATOM 4489 N N . THR B 1 244 ? 20 24.234 8.008 1 97 244 THR B N 1
ATOM 4490 C CA . THR B 1 244 ? 19.766 23.031 8.82 1 97 244 THR B CA 1
ATOM 4491 C C . THR B 1 244 ? 18.375 23.047 9.43 1 97 244 THR B C 1
ATOM 4493 O O . THR B 1 244 ? 17.969 24.031 10.062 1 97 244 THR B O 1
ATOM 4496 N N . ILE B 1 245 ? 17.641 22.031 9.172 1 98.56 245 ILE B N 1
ATOM 4497 C CA . ILE B 1 245 ? 16.422 21.719 9.898 1 98.56 245 ILE B CA 1
ATOM 4498 C C . ILE B 1 245 ? 16.688 20.609 10.914 1 98.56 245 ILE B C 1
ATOM 4500 O O . ILE B 1 245 ? 17.094 19.516 10.547 1 98.56 245 ILE B O 1
ATOM 4504 N N . LYS B 1 246 ? 16.375 20.859 12.156 1 98.69 246 LYS B N 1
ATOM 4505 C CA . LYS B 1 246 ? 16.766 19.922 13.211 1 98.69 246 LYS B CA 1
ATOM 4506 C C . LYS B 1 246 ? 15.727 18.812 13.359 1 98.69 246 LYS B C 1
ATOM 4508 O O . LYS B 1 246 ? 16.047 17.703 13.789 1 98.69 246 LYS B O 1
ATOM 4513 N N . GLY B 1 247 ? 14.508 19.094 13.07 1 98.62 247 GLY B N 1
ATOM 4514 C CA . GLY B 1 247 ? 13.398 18.141 13.141 1 98.62 247 GLY B CA 1
ATOM 4515 C C . GLY B 1 247 ? 12.156 18.625 12.422 1 98.62 247 GLY B C 1
ATOM 4516 O O . GLY B 1 247 ? 11.977 19.828 12.234 1 98.62 247 GLY B O 1
ATOM 4517 N N . MET B 1 248 ? 11.398 17.703 12.008 1 98.81 248 MET B N 1
ATOM 4518 C CA . MET B 1 248 ? 10.117 18.016 11.383 1 98.81 248 MET B CA 1
ATOM 4519 C C . MET B 1 248 ? 9.047 17.031 11.828 1 98.81 248 MET B C 1
ATOM 4521 O O . MET B 1 248 ? 9.344 15.867 12.109 1 98.81 248 MET B O 1
ATOM 4525 N N . ALA B 1 249 ? 7.836 17.484 11.891 1 98.62 249 ALA B N 1
ATOM 4526 C CA . ALA B 1 249 ? 6.688 16.641 12.219 1 98.62 249 ALA B CA 1
ATOM 4527 C C . ALA B 1 249 ? 5.523 16.906 11.266 1 98.62 249 ALA B C 1
ATOM 4529 O O . ALA B 1 249 ? 5.082 18.047 11.117 1 98.62 249 ALA B O 1
ATOM 4530 N N . HIS B 1 250 ? 5.125 15.836 10.523 1 98.62 250 HIS B N 1
ATOM 4531 C CA . HIS B 1 250 ? 3.906 15.883 9.727 1 98.62 250 HIS B CA 1
ATOM 4532 C C . HIS B 1 250 ? 2.666 15.828 10.609 1 98.62 250 HIS B C 1
ATOM 4534 O O . HIS B 1 250 ? 2.412 14.82 11.273 1 98.62 250 HIS B O 1
ATOM 4540 N N . ILE B 1 251 ? 1.849 16.891 10.633 1 98.44 251 ILE B N 1
ATOM 4541 C CA . ILE B 1 251 ? 0.741 16.984 11.57 1 98.44 251 ILE B CA 1
ATOM 4542 C C . ILE B 1 251 ? -0.517 16.375 10.953 1 98.44 251 ILE B C 1
ATOM 4544 O O . ILE B 1 251 ? -1.152 16.984 10.094 1 98.44 251 ILE B O 1
ATOM 4548 N N . THR B 1 252 ? -0.848 15.242 11.398 1 95.12 252 THR B N 1
ATOM 4549 C CA . THR B 1 252 ? -1.998 14.469 10.938 1 95.12 252 THR B CA 1
ATOM 4550 C C . THR B 1 252 ? -2.887 14.07 12.117 1 95.12 252 THR B C 1
ATOM 4552 O O . THR B 1 252 ? -3.266 14.922 12.93 1 95.12 252 THR B O 1
ATOM 4555 N N . GLY B 1 253 ? -3.254 12.805 12.188 1 90.75 253 GLY B N 1
ATOM 4556 C CA . GLY B 1 253 ? -3.943 12.344 13.383 1 90.75 253 GLY B CA 1
ATOM 4557 C C . GLY B 1 253 ? -3.098 12.445 14.633 1 90.75 253 GLY B C 1
ATOM 4558 O O . GLY B 1 253 ? -1.901 12.148 14.609 1 90.75 253 GLY B O 1
ATOM 4559 N N . GLY B 1 254 ? -3.701 12.852 15.719 1 92.25 254 GLY B N 1
ATOM 4560 C CA . GLY B 1 254 ? -2.965 13.141 16.938 1 92.25 254 GLY B CA 1
ATOM 4561 C C . GLY B 1 254 ? -2.592 14.602 17.078 1 92.25 254 GLY B C 1
ATOM 4562 O O . GLY B 1 254 ? -2.242 15.062 18.156 1 92.25 254 GLY B O 1
ATOM 4563 N N . GLY B 1 255 ? -2.713 15.312 15.969 1 96.06 255 GLY B N 1
ATOM 4564 C CA . GLY B 1 255 ? -2.465 16.75 16 1 96.06 255 GLY B CA 1
ATOM 4565 C C . GLY B 1 255 ? -1.057 17.094 16.438 1 96.06 255 GLY B C 1
ATOM 4566 O O . GLY B 1 255 ? -0.131 16.297 16.266 1 96.06 255 GLY B O 1
ATOM 4567 N N . LEU B 1 256 ? -0.941 18.312 16.922 1 98.06 256 LEU B N 1
ATOM 4568 C CA . LEU B 1 256 ? 0.357 18.797 17.375 1 98.06 256 LEU B CA 1
ATOM 4569 C C . LEU B 1 256 ? 0.828 18.047 18.609 1 98.06 256 LEU B C 1
ATOM 4571 O O . LEU B 1 256 ? 2.027 17.812 18.781 1 98.06 256 LEU B O 1
ATOM 4575 N N . LEU B 1 257 ? -0.072 17.578 19.391 1 96.88 257 LEU B N 1
ATOM 4576 C CA . LEU B 1 257 ? 0.218 17.047 20.719 1 96.88 257 LEU B CA 1
ATOM 4577 C C . LEU B 1 257 ? 0.839 15.664 20.641 1 96.88 257 LEU B C 1
ATOM 4579 O O . LEU B 1 257 ? 1.628 15.273 21.5 1 96.88 257 LEU B O 1
ATOM 4583 N N . GLU B 1 258 ? 0.519 14.969 19.578 1 94.25 258 GLU B N 1
ATOM 4584 C CA . GLU B 1 258 ? 1.02 13.602 19.516 1 94.25 258 GLU B CA 1
ATOM 4585 C C . GLU B 1 258 ? 2.102 13.461 18.453 1 94.25 258 GLU B C 1
ATOM 4587 O O . GLU B 1 258 ? 2.973 12.594 18.562 1 94.25 258 GLU B O 1
ATOM 4592 N N . ASN B 1 259 ? 2.07 14.289 17.453 1 96.81 259 ASN B N 1
ATOM 4593 C CA . ASN B 1 259 ? 3.02 14.125 16.359 1 96.81 259 ASN B CA 1
ATOM 4594 C C . ASN B 1 259 ? 4.359 14.781 16.672 1 96.81 259 ASN B C 1
ATOM 4596 O O . ASN B 1 259 ? 5.414 14.242 16.328 1 96.81 259 ASN B O 1
ATOM 4600 N N . ILE B 1 260 ? 4.379 15.93 17.391 1 98.31 260 ILE B N 1
ATOM 4601 C CA . ILE B 1 260 ? 5.621 16.641 17.656 1 98.31 260 ILE B CA 1
ATOM 4602 C C . ILE B 1 260 ? 6.5 15.812 18.594 1 98.31 260 ILE B C 1
ATOM 4604 O O . ILE B 1 260 ? 7.699 15.664 18.359 1 98.31 260 ILE B O 1
ATOM 4608 N N . PRO B 1 261 ? 5.945 15.156 19.625 1 97 261 PRO B N 1
ATOM 4609 C CA . PRO B 1 261 ? 6.766 14.367 20.547 1 97 261 PRO B CA 1
ATOM 4610 C C . PRO B 1 261 ? 7.539 13.25 19.844 1 97 261 PRO B C 1
ATOM 4612 O O . PRO B 1 261 ? 8.602 12.836 20.328 1 97 261 PRO B O 1
ATOM 4615 N N . ARG B 1 262 ? 7.105 12.828 18.703 1 95 262 ARG B N 1
ATOM 4616 C CA . ARG B 1 262 ? 7.715 11.711 17.984 1 95 262 ARG B CA 1
ATOM 4617 C C . ARG B 1 262 ? 9.141 12.047 17.547 1 95 262 ARG B C 1
ATOM 4619 O O . ARG B 1 262 ? 9.93 11.148 17.25 1 95 262 ARG B O 1
ATOM 4626 N N . ILE B 1 263 ? 9.508 13.32 17.5 1 97.12 263 ILE B N 1
ATOM 4627 C CA . ILE B 1 263 ? 10.812 13.68 16.969 1 97.12 263 ILE B CA 1
ATOM 4628 C C . ILE B 1 263 ? 11.664 14.32 18.062 1 97.12 263 ILE B C 1
ATOM 4630 O O . ILE B 1 263 ? 12.797 14.734 17.812 1 97.12 263 ILE B O 1
ATOM 4634 N N . LEU B 1 264 ? 11.141 14.445 19.266 1 97.94 264 LEU B N 1
ATOM 4635 C CA . LEU B 1 264 ? 11.844 15.148 20.328 1 97.94 264 LEU B CA 1
ATOM 4636 C C . LEU B 1 264 ? 12.812 14.211 21.047 1 97.94 264 LEU B C 1
ATOM 4638 O O . LEU B 1 264 ? 12.445 13.094 21.422 1 97.94 264 LEU B O 1
ATOM 4642 N N . PRO B 1 265 ? 14.039 14.672 21.234 1 97.38 265 PRO B N 1
ATOM 4643 C CA . PRO B 1 265 ? 14.938 13.891 22.078 1 97.38 265 PRO B CA 1
ATOM 4644 C C . PRO B 1 265 ? 14.562 13.961 23.562 1 97.38 265 PRO B C 1
ATOM 4646 O O . PRO B 1 265 ? 13.789 14.844 23.969 1 97.38 265 PRO B O 1
ATOM 4649 N N . PRO B 1 266 ? 15.109 13.008 24.297 1 96.31 266 PRO B N 1
ATOM 4650 C CA . PRO B 1 266 ? 14.852 13.07 25.75 1 96.31 266 PRO B CA 1
ATOM 4651 C C . PRO B 1 266 ? 15.25 14.414 26.344 1 96.31 266 PRO B C 1
ATOM 4653 O O . PRO B 1 266 ? 16.281 14.984 25.984 1 96.31 266 PRO B O 1
ATOM 4656 N N . GLY B 1 267 ? 14.391 14.898 27.156 1 97.19 267 GLY B N 1
ATOM 4657 C CA . GLY B 1 267 ? 14.703 16.125 27.875 1 97.19 267 GLY B CA 1
ATOM 4658 C C . GLY B 1 267 ? 14.188 17.375 27.172 1 97.19 267 GLY B C 1
ATOM 4659 O O . GLY B 1 267 ? 14.312 18.484 27.703 1 97.19 267 GLY B O 1
ATOM 4660 N N . CYS B 1 268 ? 13.594 17.172 26.016 1 98.19 268 CYS B N 1
ATOM 4661 C CA . CYS B 1 268 ? 13.078 18.312 25.281 1 98.19 268 CYS B CA 1
ATOM 4662 C C . CYS B 1 268 ? 11.555 18.25 25.172 1 98.19 268 CYS B C 1
ATOM 4664 O O . CYS B 1 268 ? 10.984 17.172 25.031 1 98.19 268 CYS B O 1
ATOM 4666 N N . GLY B 1 269 ? 10.922 19.344 25.312 1 98.31 269 GLY B N 1
ATOM 4667 C CA . GLY B 1 269 ? 9.516 19.562 25.031 1 98.31 269 GLY B CA 1
ATOM 4668 C C . GLY B 1 269 ? 9.266 20.812 24.203 1 98.31 269 GLY B C 1
ATOM 4669 O O . GLY B 1 269 ? 10.211 21.469 23.766 1 98.31 269 GLY B O 1
ATOM 4670 N N . VAL B 1 270 ? 8 21.047 23.938 1 98.62 270 VAL B N 1
ATOM 4671 C CA . VAL B 1 270 ? 7.664 22.203 23.109 1 98.62 270 VAL B CA 1
ATOM 4672 C C . VAL B 1 270 ? 6.523 22.984 23.734 1 98.62 270 VAL B C 1
ATOM 4674 O O . VAL B 1 270 ? 5.57 22.406 24.266 1 98.62 270 VAL B O 1
ATOM 4677 N N . GLU B 1 271 ? 6.652 24.234 23.812 1 98.69 271 GLU B N 1
ATOM 4678 C CA . GLU B 1 271 ? 5.555 25.156 24.125 1 98.69 271 GLU B CA 1
ATOM 4679 C C . GLU B 1 271 ? 5.02 25.828 22.859 1 98.69 271 GLU B C 1
ATOM 4681 O O . GLU B 1 271 ? 5.781 26.422 22.094 1 98.69 271 GLU B O 1
ATOM 4686 N N . ILE B 1 272 ? 3.738 25.719 22.656 1 98.5 272 ILE B N 1
ATOM 4687 C CA . ILE B 1 272 ? 3.096 26.25 21.453 1 98.5 272 ILE B CA 1
ATOM 4688 C C . ILE B 1 272 ? 2.174 27.406 21.844 1 98.5 272 ILE B C 1
ATOM 4690 O O . ILE B 1 272 ? 1.341 27.281 22.734 1 98.5 272 ILE B O 1
ATOM 4694 N N . GLU B 1 273 ? 2.297 28.547 21.219 1 98.44 273 GLU B N 1
ATOM 4695 C CA . GLU B 1 273 ? 1.345 29.656 21.312 1 98.44 273 GLU B CA 1
ATOM 4696 C C . GLU B 1 273 ? 0.206 29.484 20.312 1 98.44 273 GLU B C 1
ATOM 4698 O O . GLU B 1 273 ? 0.333 29.875 19.141 1 98.44 273 GLU B O 1
ATOM 4703 N N . LYS B 1 274 ? -0.958 29.141 20.766 1 97.56 274 LYS B N 1
ATOM 4704 C CA . LYS B 1 274 ? -2.086 28.781 19.906 1 97.56 274 LYS B CA 1
ATOM 4705 C C . LYS B 1 274 ? -2.459 29.922 18.984 1 97.56 274 LYS B C 1
ATOM 4707 O O . LYS B 1 274 ? -2.793 29.719 17.812 1 97.56 274 LYS B O 1
ATOM 4712 N N . LYS B 1 275 ? -2.32 31.078 19.469 1 97.25 275 LYS B N 1
ATOM 4713 C CA . LYS B 1 275 ? -2.777 32.25 18.75 1 97.25 275 LYS B CA 1
ATOM 4714 C C . LYS B 1 275 ? -1.855 32.562 17.562 1 97.25 275 LYS B C 1
ATOM 4716 O O . LYS B 1 275 ? -2.215 33.344 16.672 1 97.25 275 LYS B O 1
ATOM 4721 N N . ARG B 1 276 ? -0.677 31.906 17.562 1 98.25 276 ARG B N 1
ATOM 4722 C CA . ARG B 1 276 ? 0.289 32.188 16.5 1 98.25 276 ARG B CA 1
ATOM 4723 C C . ARG B 1 276 ? 0.137 31.188 15.352 1 98.25 276 ARG B C 1
ATOM 4725 O O . ARG B 1 276 ? 0.715 31.391 14.273 1 98.25 276 ARG B O 1
ATOM 4732 N N . ILE B 1 277 ? -0.635 30.172 15.539 1 98.38 277 ILE B N 1
ATOM 4733 C CA . ILE B 1 277 ? -0.93 29.219 14.461 1 98.38 277 ILE B CA 1
ATOM 4734 C C . ILE B 1 277 ? -1.863 29.875 13.445 1 98.38 277 ILE B C 1
ATOM 4736 O O . ILE B 1 277 ? -2.793 30.594 13.82 1 98.38 277 ILE B O 1
ATOM 4740 N N . PRO B 1 278 ? -1.532 29.688 12.141 1 97 278 PRO B N 1
ATOM 4741 C CA . PRO B 1 278 ? -2.443 30.266 11.148 1 97 278 PRO B CA 1
ATOM 4742 C C . PRO B 1 278 ? -3.895 29.844 11.367 1 97 278 PRO B C 1
ATOM 4744 O O . PRO B 1 278 ? -4.184 28.656 11.5 1 97 278 PRO B O 1
ATOM 4747 N N . HIS B 1 279 ? -4.707 30.797 11.359 1 96.06 279 HIS B N 1
ATOM 4748 C CA . HIS B 1 279 ? -6.113 30.562 11.68 1 96.06 279 HIS B CA 1
ATOM 4749 C C . HIS B 1 279 ? -6.895 30.125 10.445 1 96.06 279 HIS B C 1
ATOM 4751 O O . HIS B 1 279 ? -6.793 30.75 9.383 1 96.06 279 HIS B O 1
ATOM 4757 N N . LEU B 1 280 ? -7.617 29.078 10.523 1 97.75 280 LEU B N 1
ATOM 4758 C CA . LEU B 1 280 ? -8.57 28.625 9.516 1 97.75 280 LEU B CA 1
ATOM 4759 C C . LEU B 1 280 ? -9.977 28.547 10.086 1 97.75 280 LEU B C 1
ATOM 4761 O O . LEU B 1 280 ? -10.203 27.828 11.07 1 97.75 280 LEU B O 1
ATOM 4765 N N . PRO B 1 281 ? -10.992 29.109 9.523 1 98 281 PRO B N 1
ATOM 4766 C CA . PRO B 1 281 ? -12.359 29.188 10.047 1 98 281 PRO B CA 1
ATOM 4767 C C . PRO B 1 281 ? -12.961 27.797 10.297 1 98 281 PRO B C 1
ATOM 4769 O O . PRO B 1 281 ? -13.781 27.641 11.203 1 98 281 PRO B O 1
ATOM 4772 N N . VAL B 1 282 ? -12.539 26.859 9.555 1 98.38 282 VAL B N 1
ATOM 4773 C CA . VAL B 1 282 ? -13.141 25.531 9.648 1 98.38 282 VAL B CA 1
ATOM 4774 C C . VAL B 1 282 ? -12.953 24.984 11.062 1 98.38 282 VAL B C 1
ATOM 4776 O O . VAL B 1 282 ? -13.844 24.312 11.586 1 98.38 282 VAL B O 1
ATOM 4779 N N . PHE B 1 283 ? -11.875 25.25 11.688 1 98.12 283 PHE B N 1
ATOM 4780 C CA . PHE B 1 283 ? -11.617 24.703 13.023 1 98.12 283 PHE B CA 1
ATOM 4781 C C . PHE B 1 283 ? -12.469 25.406 14.07 1 98.12 283 PHE B C 1
ATOM 4783 O O . PHE B 1 283 ? -12.852 24.812 15.07 1 98.12 283 PHE B O 1
ATOM 4790 N N . ASP B 1 284 ? -12.805 26.672 13.852 1 97.19 284 ASP B N 1
ATOM 4791 C CA . ASP B 1 284 ? -13.727 27.391 14.742 1 97.19 284 ASP B CA 1
ATOM 4792 C C . ASP B 1 284 ? -15.125 26.781 14.672 1 97.19 284 ASP B C 1
ATOM 4794 O O . ASP B 1 284 ? -15.758 26.547 15.695 1 97.19 284 ASP B O 1
ATOM 4798 N N . VAL B 1 285 ? -15.523 26.594 13.453 1 97.19 285 VAL B N 1
ATOM 4799 C CA . VAL B 1 285 ? -16.844 26.016 13.234 1 97.19 285 VAL B CA 1
ATOM 4800 C C . VAL B 1 285 ? -16.938 24.641 13.891 1 97.19 285 VAL B C 1
ATOM 4802 O O . VAL B 1 285 ? -17.891 24.344 14.609 1 97.19 285 VAL B O 1
ATOM 4805 N N . MET B 1 286 ? -15.945 23.844 13.672 1 97 286 MET B N 1
ATOM 4806 C CA . MET B 1 286 ? -15.953 22.484 14.203 1 97 286 MET B CA 1
ATOM 4807 C C . MET B 1 286 ? -15.883 22.484 15.727 1 97 286 MET B C 1
ATOM 4809 O O . MET B 1 286 ? -16.5 21.656 16.391 1 97 286 MET B O 1
ATOM 4813 N N . LYS B 1 287 ? -15.086 23.391 16.266 1 96.94 287 LYS B N 1
ATOM 4814 C CA . LYS B 1 287 ? -14.992 23.5 17.719 1 96.94 287 LYS B CA 1
ATOM 4815 C C . LYS B 1 287 ? -16.344 23.875 18.328 1 96.94 287 LYS B C 1
ATOM 4817 O O . LYS B 1 287 ? -16.766 23.281 19.328 1 96.94 287 LYS B O 1
ATOM 4822 N N . GLN B 1 288 ? -17 24.781 17.734 1 95.62 288 GLN B N 1
ATOM 4823 C CA . GLN B 1 288 ? -18.297 25.219 18.219 1 95.62 288 GLN B CA 1
ATOM 4824 C C . GLN B 1 288 ? -19.312 24.094 18.156 1 95.62 288 GLN B C 1
ATOM 4826 O O . GLN B 1 288 ? -20.078 23.875 19.109 1 95.62 288 GLN B O 1
ATOM 4831 N N . LEU B 1 289 ? -19.328 23.359 17.094 1 94 289 LEU B N 1
ATOM 4832 C CA . LEU B 1 289 ? -20.312 22.312 16.875 1 94 289 LEU B CA 1
ATOM 4833 C C . LEU B 1 289 ? -20.031 21.109 17.766 1 94 289 LEU B C 1
ATOM 4835 O O . LEU B 1 289 ? -20.953 20.469 18.266 1 94 289 LEU B O 1
ATOM 4839 N N . SER B 1 290 ? -18.766 20.781 17.906 1 94.12 290 SER B N 1
ATOM 4840 C CA . SER B 1 290 ? -18.391 19.562 18.625 1 94.12 290 SER B CA 1
ATOM 4841 C C . SER B 1 290 ? -18.359 19.797 20.125 1 94.12 290 SER B C 1
ATOM 4843 O O . SER B 1 290 ? -18.453 18.859 20.906 1 94.12 290 SER B O 1
ATOM 4845 N N . ARG B 1 291 ? -18.141 21.016 20.594 1 94.31 291 ARG B N 1
ATOM 4846 C CA . ARG B 1 291 ? -18 21.422 22 1 94.31 291 ARG B CA 1
ATOM 4847 C C . ARG B 1 291 ? -16.781 20.781 22.625 1 94.31 291 ARG B C 1
ATOM 4849 O O . ARG B 1 291 ? -16.781 20.469 23.828 1 94.31 291 ARG B O 1
ATOM 4856 N N . LEU B 1 292 ? -15.812 20.469 21.75 1 93.62 292 LEU B N 1
ATOM 4857 C CA . LEU B 1 292 ? -14.547 19.938 22.25 1 93.62 292 LEU B CA 1
ATOM 4858 C C . LEU B 1 292 ? -13.695 21.062 22.828 1 93.62 292 LEU B C 1
ATOM 4860 O O . LEU B 1 292 ? -13.773 22.219 22.375 1 93.62 292 LEU B O 1
ATOM 4864 N N . ASP B 1 293 ? -12.906 20.688 23.859 1 95 293 ASP B N 1
ATOM 4865 C CA . ASP B 1 293 ? -11.984 21.688 24.391 1 95 293 ASP B CA 1
ATOM 4866 C C . ASP B 1 293 ? -10.719 21.766 23.547 1 95 293 ASP B C 1
ATOM 4868 O O . ASP B 1 293 ? -10.57 21.031 22.562 1 95 293 ASP B O 1
ATOM 4872 N N . ASP B 1 294 ? -9.867 22.656 23.875 1 94.62 294 ASP B N 1
ATOM 4873 C CA . ASP B 1 294 ? -8.656 22.891 23.109 1 94.62 294 ASP B CA 1
ATOM 4874 C C . ASP B 1 294 ? -7.785 21.641 23.047 1 94.62 294 ASP B C 1
ATOM 4876 O O . ASP B 1 294 ? -7.254 21.297 22 1 94.62 294 ASP B O 1
ATOM 4880 N N . GLU B 1 295 ? -7.582 21.047 24.125 1 94.38 295 GLU B N 1
ATOM 4881 C CA . GLU B 1 295 ? -6.742 19.859 24.172 1 94.38 295 GLU B CA 1
ATOM 4882 C C . GLU B 1 295 ? -7.238 18.797 23.203 1 94.38 295 GLU B C 1
ATOM 4884 O O . GLU B 1 295 ? -6.441 18.188 22.469 1 94.38 295 GLU B O 1
ATOM 4889 N N . GLN B 1 296 ? -8.523 18.609 23.172 1 94.25 296 GLN B N 1
ATOM 4890 C CA . GLN B 1 296 ? -9.125 17.625 22.297 1 94.25 296 GLN B CA 1
ATOM 4891 C C . GLN B 1 296 ? -9 18.047 20.828 1 94.25 296 GLN B C 1
ATOM 4893 O O . GLN B 1 296 ? -8.703 17.219 19.969 1 94.25 296 GLN B O 1
ATOM 4898 N N . MET B 1 297 ? -9.219 19.328 20.547 1 96.62 297 MET B N 1
ATOM 4899 C CA . MET B 1 297 ? -9.102 19.828 19.188 1 96.62 297 MET B CA 1
ATOM 4900 C C . MET B 1 297 ? -7.688 19.641 18.656 1 96.62 297 MET B C 1
ATOM 4902 O O . MET B 1 297 ? -7.496 19.188 17.531 1 96.62 297 MET B O 1
ATOM 4906 N N . PHE B 1 298 ? -6.699 19.922 19.547 1 96.94 298 PHE B N 1
ATOM 4907 C CA . PHE B 1 298 ? -5.301 19.891 19.125 1 96.94 298 PHE B CA 1
ATOM 4908 C C . PHE B 1 298 ? -4.754 18.469 19.141 1 96.94 298 PHE B C 1
ATOM 4910 O O . PHE B 1 298 ? -3.627 18.234 18.703 1 96.94 298 PHE B O 1
ATOM 4917 N N . ARG B 1 299 ? -5.52 17.562 19.578 1 93.88 299 ARG B N 1
ATOM 4918 C CA . ARG B 1 299 ? -5.164 16.141 19.516 1 93.88 299 ARG B CA 1
ATOM 4919 C C . ARG B 1 299 ? -5.805 15.469 18.297 1 93.88 299 ARG B C 1
ATOM 4921 O O . ARG B 1 299 ? -5.363 14.398 17.875 1 93.88 299 ARG B O 1
ATOM 4928 N N . THR B 1 300 ? -6.762 16.156 17.781 1 93.19 300 THR B N 1
ATOM 4929 C CA . THR B 1 300 ? -7.539 15.539 16.703 1 93.19 300 THR B CA 1
ATOM 4930 C C . THR B 1 300 ? -7.172 16.156 15.352 1 93.19 300 THR B C 1
ATOM 4932 O O . THR B 1 300 ? -7.012 15.43 14.367 1 93.19 300 THR B O 1
ATOM 4935 N N . PHE B 1 301 ? -7.043 17.422 15.352 1 96.81 301 PHE B N 1
ATOM 4936 C CA . PHE B 1 301 ? -6.883 18.125 14.094 1 96.81 301 PHE B CA 1
ATOM 4937 C C . PHE B 1 301 ? -5.52 18.797 14.023 1 96.81 301 PHE B C 1
ATOM 4939 O O . PHE B 1 301 ? -4.84 18.953 15.039 1 96.81 301 PHE B O 1
ATOM 4946 N N . ASN B 1 302 ? -5.152 19.188 12.82 1 98.12 302 ASN B N 1
ATOM 4947 C CA . ASN B 1 302 ? -3.893 19.891 12.625 1 98.12 302 ASN B CA 1
ATOM 4948 C C . ASN B 1 302 ? -4 21.359 13.047 1 98.12 302 ASN B C 1
ATOM 4950 O O . ASN B 1 302 ? -2.986 22.031 13.25 1 98.12 302 ASN B O 1
ATOM 4954 N N . MET B 1 303 ? -5.219 21.922 13.188 1 98.31 303 MET B N 1
ATOM 4955 C CA . MET B 1 303 ? -5.523 23.25 13.727 1 98.31 303 MET B CA 1
ATOM 4956 C C . MET B 1 303 ? -4.789 24.328 12.945 1 98.31 303 MET B C 1
ATOM 4958 O O . MET B 1 303 ? -4.371 25.344 13.516 1 98.31 303 MET B O 1
ATOM 4962 N N . GLY B 1 304 ? -4.535 24.062 11.664 1 98.38 304 GLY B N 1
ATOM 4963 C CA . GLY B 1 304 ? -3.91 25.062 10.812 1 98.38 304 GLY B CA 1
ATOM 4964 C C . GLY B 1 304 ? -2.422 24.844 10.625 1 98.38 304 GLY B C 1
ATOM 4965 O O . GLY B 1 304 ? -1.794 25.484 9.781 1 98.38 304 GLY B O 1
ATOM 4966 N N . ALA B 1 305 ? -1.795 23.953 11.391 1 98.62 305 ALA B N 1
ATOM 4967 C CA . ALA B 1 305 ? -0.39 23.578 11.258 1 98.62 305 ALA B CA 1
ATOM 4968 C C . ALA B 1 305 ? -0.235 22.312 10.406 1 98.62 305 ALA B C 1
ATOM 4970 O O . ALA B 1 305 ? -0.625 21.219 10.828 1 98.62 305 ALA B O 1
ATOM 4971 N N . GLY B 1 306 ? 0.382 22.5 9.227 1 98.56 306 GLY B N 1
ATOM 4972 C CA . GLY B 1 306 ? 0.5 21.359 8.328 1 98.56 306 GLY B CA 1
ATOM 4973 C C . GLY B 1 306 ? 1.775 20.562 8.539 1 98.56 306 GLY B C 1
ATOM 4974 O O . GLY B 1 306 ? 1.743 19.328 8.602 1 98.56 306 GLY B O 1
ATOM 4975 N N . LEU B 1 307 ? 2.848 21.203 8.641 1 98.81 307 LEU B N 1
ATOM 4976 C CA . LEU B 1 307 ? 4.168 20.641 8.867 1 98.81 307 LEU B CA 1
ATOM 4977 C C . LEU B 1 307 ? 4.984 21.516 9.812 1 98.81 307 LEU B C 1
ATOM 4979 O O . LEU B 1 307 ? 5.215 22.688 9.523 1 98.81 307 LEU B O 1
ATOM 4983 N N . VAL B 1 308 ? 5.422 20.938 10.859 1 98.81 308 VAL B N 1
ATOM 4984 C CA . VAL B 1 308 ? 6.195 21.672 11.852 1 98.81 308 VAL B CA 1
ATOM 4985 C C . VAL B 1 308 ? 7.688 21.453 11.609 1 98.81 308 VAL B C 1
ATOM 4987 O O . VAL B 1 308 ? 8.117 20.344 11.32 1 98.81 308 VAL B O 1
ATOM 4990 N N . LEU B 1 309 ? 8.438 22.531 11.688 1 98.75 309 LEU B N 1
ATOM 4991 C CA . LEU B 1 309 ? 9.898 22.5 11.625 1 98.75 309 LEU B CA 1
ATOM 4992 C C . LEU B 1 309 ? 10.5 23.031 12.922 1 98.75 309 LEU B C 1
ATOM 4994 O O . LEU B 1 309 ? 10.008 24.016 13.492 1 98.75 309 LEU B O 1
ATOM 4998 N N . ILE B 1 310 ? 11.508 22.406 13.336 1 98.88 310 ILE B N 1
ATOM 4999 C CA . ILE B 1 310 ? 12.305 22.906 14.445 1 98.88 310 ILE B CA 1
ATOM 5000 C C . ILE B 1 310 ? 13.656 23.391 13.938 1 98.88 310 ILE B C 1
ATOM 5002 O O . ILE B 1 310 ? 14.391 22.641 13.297 1 98.88 310 ILE B O 1
ATOM 5006 N N . LEU B 1 311 ? 13.969 24.625 14.227 1 98.44 311 LEU B N 1
ATOM 5007 C CA . LEU B 1 311 ? 15.156 25.297 13.719 1 98.44 311 LEU B CA 1
ATOM 5008 C C . LEU B 1 311 ? 15.906 26 14.836 1 98.44 311 LEU B C 1
ATOM 5010 O O . LEU B 1 311 ? 15.328 26.328 15.875 1 98.44 311 LEU B O 1
ATOM 5014 N N . SER B 1 312 ? 17.219 26.25 14.547 1 98.31 312 SER B N 1
ATOM 5015 C CA . SER B 1 312 ? 17.906 27.234 15.367 1 98.31 312 SER B CA 1
ATOM 5016 C C . SER B 1 312 ? 17.328 28.625 15.148 1 98.31 312 SER B C 1
ATOM 5018 O O . SER B 1 312 ? 17.016 29 14.023 1 98.31 312 SER B O 1
ATOM 5020 N N . PRO B 1 313 ? 17.188 29.375 16.25 1 97.69 313 PRO B N 1
ATOM 5021 C CA . PRO B 1 313 ? 16.641 30.719 16.094 1 97.69 313 PRO B CA 1
ATOM 5022 C C . PRO B 1 313 ? 17.375 31.547 15.055 1 97.69 313 PRO B C 1
ATOM 5024 O O . PRO B 1 313 ? 16.766 32.344 14.344 1 97.69 313 PRO B O 1
ATOM 5027 N N . GLU B 1 314 ? 18.625 31.375 14.875 1 96.94 314 GLU B N 1
ATOM 5028 C CA . GLU B 1 314 ? 19.453 32.188 13.969 1 96.94 314 GLU B CA 1
ATOM 5029 C C . GLU B 1 314 ? 19.172 31.828 12.516 1 96.94 314 GLU B C 1
ATOM 5031 O O . GLU B 1 314 ? 19.469 32.594 11.609 1 96.94 314 GLU B O 1
ATOM 5036 N N . ASP B 1 315 ? 18.562 30.672 12.25 1 96.88 315 ASP B N 1
ATOM 5037 C CA . ASP B 1 315 ? 18.328 30.219 10.883 1 96.88 315 ASP B CA 1
ATOM 5038 C C . ASP B 1 315 ? 16.953 30.672 10.375 1 96.88 315 ASP B C 1
ATOM 5040 O O . ASP B 1 315 ? 16.672 30.594 9.18 1 96.88 315 ASP B O 1
ATOM 5044 N N . LEU B 1 316 ? 16.109 31.156 11.266 1 97.19 316 LEU B N 1
ATOM 5045 C CA . LEU B 1 316 ? 14.719 31.453 10.93 1 97.19 316 LEU B CA 1
ATOM 5046 C C . LEU B 1 316 ? 14.641 32.469 9.789 1 97.19 316 LEU B C 1
ATOM 5048 O O . LEU B 1 316 ? 13.883 32.281 8.836 1 97.19 316 LEU B O 1
ATOM 5052 N N . ASN B 1 317 ? 15.375 33.531 9.852 1 96.75 317 ASN B N 1
ATOM 5053 C CA . ASN B 1 317 ? 15.336 34.562 8.828 1 96.75 317 ASN B CA 1
ATOM 5054 C C . ASN B 1 317 ? 15.797 34.031 7.473 1 96.75 317 ASN B C 1
ATOM 5056 O O . ASN B 1 317 ? 15.234 34.406 6.434 1 96.75 317 ASN B O 1
ATOM 5060 N N . ALA B 1 318 ? 16.859 33.281 7.527 1 96.94 318 ALA B N 1
ATOM 5061 C CA . ALA B 1 318 ? 17.359 32.719 6.285 1 96.94 318 ALA B CA 1
ATOM 5062 C C . ALA B 1 318 ? 16.312 31.797 5.648 1 96.94 318 ALA B C 1
ATOM 5064 O O . ALA B 1 318 ? 16.141 31.797 4.426 1 96.94 318 ALA B O 1
ATOM 5065 N N . VAL B 1 319 ? 15.609 31.016 6.449 1 97.38 319 VAL B N 1
ATOM 5066 C CA . VAL B 1 319 ? 14.562 30.125 5.961 1 97.38 319 VAL B CA 1
ATOM 5067 C C . VAL B 1 319 ? 13.445 30.953 5.328 1 97.38 319 VAL B C 1
ATOM 5069 O O . VAL B 1 319 ? 12.969 30.641 4.234 1 97.38 319 VAL B O 1
ATOM 5072 N N . ARG B 1 320 ? 13.023 32.031 5.957 1 96.62 320 ARG B N 1
ATOM 5073 C CA . ARG B 1 320 ? 11.984 32.906 5.43 1 96.62 320 ARG B CA 1
ATOM 5074 C C . ARG B 1 320 ? 12.383 33.469 4.082 1 96.62 320 ARG B C 1
ATOM 5076 O O . ARG B 1 320 ? 11.57 33.562 3.16 1 96.62 320 ARG B O 1
ATOM 5083 N N . GLU B 1 321 ? 13.602 33.875 3.973 1 95.31 321 GLU B N 1
ATOM 5084 C CA . GLU B 1 321 ? 14.109 34.469 2.744 1 95.31 321 GLU B CA 1
ATOM 5085 C C . GLU B 1 321 ? 14.094 33.469 1.59 1 95.31 321 GLU B C 1
ATOM 5087 O O . GLU B 1 321 ? 13.711 33.812 0.471 1 95.31 321 GLU B O 1
ATOM 5092 N N . VAL B 1 322 ? 14.562 32.281 1.905 1 94.94 322 VAL B N 1
ATOM 5093 C CA . VAL B 1 322 ? 14.602 31.234 0.89 1 94.94 322 VAL B CA 1
ATOM 5094 C C . VAL B 1 322 ? 13.188 30.969 0.374 1 94.94 322 VAL B C 1
ATOM 5096 O O . VAL B 1 322 ? 12.977 30.844 -0.834 1 94.94 322 VAL B O 1
ATOM 5099 N N . LEU B 1 323 ? 12.234 30.891 1.261 1 95 323 LEU B N 1
ATOM 5100 C CA . LEU B 1 323 ? 10.852 30.562 0.898 1 95 323 LEU B CA 1
ATOM 5101 C C . LEU B 1 323 ? 10.203 31.734 0.154 1 95 323 LEU B C 1
ATOM 5103 O O . LEU B 1 323 ? 9.43 31.516 -0.783 1 95 323 LEU B O 1
ATOM 5107 N N . GLN B 1 324 ? 10.398 32.906 0.576 1 91.19 324 GLN B N 1
ATOM 5108 C CA . GLN B 1 324 ? 9.828 34.094 -0.065 1 91.19 324 GLN B CA 1
ATOM 5109 C C . GLN B 1 324 ? 10.258 34.188 -1.528 1 91.19 324 GLN B C 1
ATOM 5111 O O . GLN B 1 324 ? 9.484 34.656 -2.377 1 91.19 324 GLN B O 1
ATOM 5116 N N . LYS B 1 325 ? 11.359 33.781 -1.866 1 87.81 325 LYS B N 1
ATOM 5117 C CA . LYS B 1 325 ? 11.922 33.875 -3.213 1 87.81 325 LYS B CA 1
ATOM 5118 C C . LYS B 1 325 ? 11.352 32.781 -4.117 1 87.81 325 LYS B C 1
ATOM 5120 O O . LYS B 1 325 ? 11.242 32.969 -5.332 1 87.81 325 LYS B O 1
ATOM 5125 N N . SER B 1 326 ? 10.914 31.734 -3.527 1 84.81 326 SER B N 1
ATOM 5126 C CA . SER B 1 326 ? 10.648 30.578 -4.367 1 84.81 326 SER B CA 1
ATOM 5127 C C . SER B 1 326 ? 9.203 30.109 -4.227 1 84.81 326 SER B C 1
ATOM 5129 O O . SER B 1 326 ? 8.656 29.484 -5.137 1 84.81 326 SER B O 1
ATOM 5131 N N . TYR B 1 327 ? 8.711 30.328 -3.068 1 81.56 327 TYR B N 1
ATOM 5132 C CA . TYR B 1 327 ? 7.383 29.781 -2.801 1 81.56 327 TYR B CA 1
ATOM 5133 C C . TYR B 1 327 ? 6.512 30.797 -2.076 1 81.56 327 TYR B C 1
ATOM 5135 O O . TYR B 1 327 ? 7.016 31.609 -1.297 1 81.56 327 TYR B O 1
ATOM 5143 N N . SER B 1 328 ? 5.227 30.75 -2.41 1 81.69 328 SER B N 1
ATOM 5144 C CA . SER B 1 328 ? 4.262 31.547 -1.664 1 81.69 328 SER B CA 1
ATOM 5145 C C . SER B 1 328 ? 3.738 30.797 -0.448 1 81.69 328 SER B C 1
ATOM 5147 O O . SER B 1 328 ? 2.525 30.641 -0.281 1 81.69 328 SER B O 1
ATOM 5149 N N . LEU B 1 329 ? 4.605 30.188 0.216 1 86.94 329 LEU B N 1
ATOM 5150 C CA . LEU B 1 329 ? 4.285 29.422 1.426 1 86.94 329 LEU B CA 1
ATOM 5151 C C . LEU B 1 329 ? 5.027 30 2.631 1 86.94 329 LEU B C 1
ATOM 5153 O O . LEU B 1 329 ? 6.207 29.703 2.836 1 86.94 329 LEU B O 1
ATOM 5157 N N . PRO B 1 330 ? 4.312 30.781 3.459 1 92 330 PRO B N 1
ATOM 5158 C CA . PRO B 1 330 ? 4.984 31.359 4.621 1 92 330 PRO B CA 1
ATOM 5159 C C . PRO B 1 330 ? 5.234 30.344 5.73 1 92 330 PRO B C 1
ATOM 5161 O O . PRO B 1 330 ? 4.648 29.266 5.723 1 92 330 PRO B O 1
ATOM 5164 N N . VAL B 1 331 ? 6.164 30.703 6.613 1 95.88 331 VAL B N 1
ATOM 5165 C CA . VAL B 1 331 ? 6.336 29.953 7.852 1 95.88 331 VAL B CA 1
ATOM 5166 C C . VAL B 1 331 ? 5.918 30.812 9.039 1 95.88 331 VAL B C 1
ATOM 5168 O O . VAL B 1 331 ? 6.156 32.031 9.047 1 95.88 331 VAL B O 1
ATOM 5171 N N . TYR B 1 332 ? 5.273 30.219 9.992 1 97.81 332 TYR B N 1
ATOM 5172 C CA . TYR B 1 332 ? 4.809 30.875 11.211 1 97.81 332 TYR B CA 1
ATOM 5173 C C . TYR B 1 332 ? 5.582 30.391 12.43 1 97.81 332 TYR B C 1
ATOM 5175 O O . TYR B 1 332 ? 5.656 29.172 12.672 1 97.81 332 TYR B O 1
ATOM 5183 N N . GLU B 1 333 ? 6.168 31.344 13.109 1 98.38 333 GLU B N 1
ATOM 5184 C CA . GLU B 1 333 ? 6.773 31 14.391 1 98.38 333 GLU B CA 1
ATOM 5185 C C . GLU B 1 333 ? 5.707 30.781 15.461 1 98.38 333 GLU B C 1
ATOM 5187 O O . GLU B 1 333 ? 5.035 31.719 15.875 1 98.38 333 GLU B O 1
ATOM 5192 N N . ILE B 1 334 ? 5.656 29.531 15.977 1 98.75 334 ILE B N 1
ATOM 5193 C CA . ILE B 1 334 ? 4.48 29.266 16.797 1 98.75 334 ILE B CA 1
ATOM 5194 C C . ILE B 1 334 ? 4.914 28.859 18.203 1 98.75 334 ILE B C 1
ATOM 5196 O O . ILE B 1 334 ? 4.074 28.656 19.078 1 98.75 334 ILE B O 1
ATOM 5200 N N . GLY B 1 335 ? 6.219 28.688 18.391 1 98.62 335 GLY B N 1
ATOM 5201 C CA . GLY B 1 335 ? 6.625 28.266 19.719 1 98.62 335 GLY B CA 1
ATOM 5202 C C . GLY B 1 335 ? 8.125 28.062 19.859 1 98.62 335 GLY B C 1
ATOM 5203 O O . GLY B 1 335 ? 8.898 28.594 19.062 1 98.62 335 GLY B O 1
ATOM 5204 N N . LYS B 1 336 ? 8.477 27.312 21 1 98.62 336 LYS B N 1
ATOM 5205 C CA . LYS B 1 336 ? 9.883 27.078 21.297 1 98.62 336 LYS B CA 1
ATOM 5206 C C . LYS B 1 336 ? 10.078 25.734 22 1 98.62 336 LYS B C 1
ATOM 5208 O O . LYS B 1 336 ? 9.156 25.219 22.641 1 98.62 336 LYS B O 1
ATOM 5213 N N . VAL B 1 337 ? 11.242 25.203 21.781 1 98.75 337 VAL B N 1
ATOM 5214 C CA . VAL B 1 337 ? 11.641 24.016 22.5 1 98.75 337 VAL B CA 1
ATOM 5215 C C . VAL B 1 337 ? 12.062 24.375 23.922 1 98.75 337 VAL B C 1
ATOM 5217 O O . VAL B 1 337 ? 12.781 25.359 24.125 1 98.75 337 VAL B O 1
ATOM 5220 N N . VAL B 1 338 ? 11.57 23.656 24.891 1 98.62 338 VAL B N 1
ATOM 5221 C CA . VAL B 1 338 ? 11.875 23.891 26.312 1 98.62 338 VAL B CA 1
ATOM 5222 C C . VAL B 1 338 ? 12.352 22.594 26.953 1 98.62 338 VAL B C 1
ATOM 5224 O O . VAL B 1 338 ? 12.242 21.516 26.359 1 98.62 338 VAL B O 1
ATOM 5227 N N . ARG B 1 339 ? 12.922 22.703 28.094 1 97.25 339 ARG B N 1
ATOM 5228 C CA . ARG B 1 339 ? 13.234 21.5 28.875 1 97.25 339 ARG B CA 1
ATOM 5229 C C . ARG B 1 339 ? 11.961 20.828 29.391 1 97.25 339 ARG B C 1
ATOM 5231 O O . ARG B 1 339 ? 11.156 21.469 30.062 1 97.25 339 ARG B O 1
ATOM 5238 N N . SER B 1 340 ? 11.758 19.656 29.016 1 94.12 340 SER B N 1
ATOM 5239 C CA . SER B 1 340 ? 10.594 18.875 29.438 1 94.12 340 SER B CA 1
ATOM 5240 C C . SER B 1 340 ? 10.734 17.406 29.062 1 94.12 340 SER B C 1
ATOM 5242 O O . SER B 1 340 ? 11.789 16.984 28.578 1 94.12 340 SER B O 1
ATOM 5244 N N . GLN B 1 341 ? 9.766 16.547 29.406 1 91.94 341 GLN B N 1
ATOM 5245 C CA . GLN B 1 341 ? 9.789 15.117 29.125 1 91.94 341 GLN B CA 1
ATOM 5246 C C . GLN B 1 341 ? 8.992 14.789 27.875 1 91.94 341 GLN B C 1
ATOM 5248 O O . GLN B 1 341 ? 8.031 14.016 27.922 1 91.94 341 GLN B O 1
ATOM 5253 N N . GLN B 1 342 ? 9.391 15.344 26.656 1 93.44 342 GLN B N 1
ATOM 5254 C CA . GLN B 1 342 ? 8.852 15.062 25.328 1 93.44 342 GLN B CA 1
ATOM 5255 C C . GLN B 1 342 ? 7.34 15.289 25.297 1 93.44 342 GLN B C 1
ATOM 5257 O O . GLN B 1 342 ? 6.586 14.414 24.859 1 93.44 342 GLN B O 1
ATOM 5262 N N . GLN B 1 343 ? 6.902 16.469 25.75 1 95.5 343 GLN B N 1
ATOM 5263 C CA . GLN B 1 343 ? 5.5 16.875 25.75 1 95.5 343 GLN B CA 1
ATOM 5264 C C . GLN B 1 343 ? 5.316 18.234 25.078 1 95.5 343 GLN B C 1
ATOM 5266 O O . GLN B 1 343 ? 6.27 19.016 24.969 1 95.5 343 GLN B O 1
ATOM 5271 N N . VAL B 1 344 ? 4.133 18.359 24.609 1 97.88 344 VAL B N 1
ATOM 5272 C CA . VAL B 1 344 ? 3.756 19.641 24.031 1 97.88 344 VAL B CA 1
ATOM 5273 C C . VAL B 1 344 ? 2.787 20.375 24.969 1 97.88 344 VAL B C 1
ATOM 5275 O O . VAL B 1 344 ? 1.806 19.781 25.422 1 97.88 344 VAL B O 1
ATOM 5278 N N . THR B 1 345 ? 3.047 21.547 25.328 1 97.81 345 THR B N 1
ATOM 5279 C CA . THR B 1 345 ? 2.168 22.391 26.141 1 97.81 345 THR B CA 1
ATOM 5280 C C . THR B 1 345 ? 1.585 23.531 25.297 1 97.81 345 THR B C 1
ATOM 5282 O O . THR B 1 345 ? 2.316 24.219 24.594 1 97.81 345 THR B O 1
ATOM 5285 N N . LEU B 1 346 ? 0.296 23.672 25.422 1 97.56 346 LEU B N 1
ATOM 5286 C CA . LEU B 1 346 ? -0.399 24.75 24.734 1 97.56 346 LEU B CA 1
ATOM 5287 C C . LEU B 1 346 ? -0.507 25.984 25.609 1 97.56 346 LEU B C 1
ATOM 5289 O O . LEU B 1 346 ? -0.879 25.891 26.781 1 97.56 346 LEU B O 1
ATOM 5293 N N . LEU B 1 347 ? -0.109 27.078 25.109 1 97.38 347 LEU B N 1
ATOM 5294 C CA . LEU B 1 347 ? -0.227 28.359 25.797 1 97.38 347 LEU B CA 1
ATOM 5295 C C . LEU B 1 347 ? -1.317 29.219 25.172 1 97.38 347 LEU B C 1
ATOM 5297 O O . LEU B 1 347 ? -1.488 29.203 23.953 1 97.38 347 LEU B O 1
#

Secondary structure (DSSP, 8-state):
-----TTTTT--HHHHHHHHHHHHHHHHTT--TTB---TTSSSEEEE-TTHHHH-SSEEEEEEEEE-TTHHHHHHHHT--TTHHHHHHHHHHHHHHTTTPEEEEEEEEEEESS--HHHHHHHHHHHHHHHHHTT-EEEEEEEEE-BTTBPTT-EEEEEEEEEEEEGGG---STT--TTPEEEEEEPSSSTTSSHHHHHIIIIIIS---TT-EETTTTEEHHHHHTPPPPP-HHHHHHHHHTTPPP-EEEE--TTHHHHHGGGGPPTTEEEEE-GGGSPP-HHHHHHHHHHT--HHHHHHHS-TTEEEEEEE-GGGHHHHHHHHHHH-S---EEEEEEEESSS-EEE-/-----TTTTT--HHHHHHHHHHHHHHHHTT--TTB---TTSSSEEEE-HHHHHH-SSEEEEEEEEE-TTHHHHHHHHT--TTHHHHHHHHHHHHHHTTTPEEEEEEEEEEESS--HHHHHHHHHHHHHHHHHTT-EEEEEEEEE-BTTBPTT-EEEEEEEEEEEEGGG---STT--TTPEEEEEEPSSSTTSSHHHHHIIIIIIS---TT-EETTTTEEHHHHHTPPPPP-HHHHHHHHHTTPPP-EEEE--TTHHHHHGGGGPPTTEEEEE-GGGSPP-HHHHHHHHHHT--HHHHHHHS-TTEEEEEEE-GGGHHHHHHHHHHH-S---EEEEEEEESSS-EEE-

Solvent-accessible surface area (backbone atoms only — not comparable to full-atom values): 34519 Å² total; per-residue (Å²): 134,84,63,57,45,55,54,75,43,46,34,58,68,64,55,53,52,52,33,50,64,72,37,45,67,58,37,57,70,22,51,52,92,42,51,74,48,62,80,87,55,67,37,28,37,34,55,46,52,69,46,67,77,75,31,93,41,40,22,40,30,37,24,52,42,57,35,59,54,46,47,56,54,27,55,74,64,72,48,42,47,46,58,22,25,26,38,52,16,56,22,47,40,30,35,37,33,34,58,29,47,60,45,39,32,36,36,37,43,35,24,17,62,81,49,46,69,57,51,45,30,25,49,51,15,30,38,54,44,24,49,78,62,62,19,18,55,50,47,58,37,79,44,52,33,56,81,34,29,30,88,82,28,58,49,51,38,34,36,30,36,23,37,25,37,59,91,66,45,28,69,6,76,76,56,46,68,66,23,29,29,31,25,35,60,38,62,54,62,46,62,36,53,39,51,39,49,45,45,46,45,43,57,72,66,58,44,51,50,81,36,73,36,78,82,69,72,43,27,47,38,62,54,67,63,33,54,29,69,65,55,60,65,66,52,50,53,42,47,73,72,70,51,74,62,33,26,39,27,56,33,37,72,32,1,60,54,52,32,47,38,75,35,46,35,91,53,25,17,34,42,33,37,60,86,46,39,53,84,52,56,62,57,57,54,49,35,66,74,23,58,51,53,67,70,55,46,36,33,41,32,34,70,21,35,30,36,37,39,32,29,52,64,84,48,50,64,58,49,52,52,54,30,66,75,73,39,98,60,68,74,35,72,25,36,31,28,32,79,34,85,38,44,60,45,82,87,134,84,61,58,45,54,54,75,41,45,33,57,69,64,54,53,52,50,33,50,64,72,36,44,67,59,37,56,70,22,52,52,92,41,50,73,47,62,79,89,56,68,34,26,38,34,55,40,50,68,51,62,72,74,30,92,40,38,22,40,31,37,25,54,42,58,33,59,53,48,47,57,54,27,56,73,63,71,50,44,48,47,58,22,26,27,37,52,15,57,22,47,40,31,36,35,33,33,58,30,48,59,44,38,32,37,38,37,42,34,24,17,62,82,49,46,69,56,51,45,30,25,50,50,15,30,37,53,45,24,50,76,61,62,18,19,52,49,47,60,36,80,44,52,31,57,83,34,29,32,90,84,29,59,48,50,36,34,36,30,36,24,37,26,37,58,90,67,44,29,70,6,75,76,55,47,67,67,22,30,28,30,25,33,62,39,60,53,62,45,63,35,54,38,52,39,48,46,45,47,46,43,58,71,68,57,45,51,48,80,37,72,38,78,82,67,72,43,27,47,38,61,54,70,62,33,55,30,70,64,55,59,63,66,52,50,53,42,46,73,71,69,50,76,62,33,24,40,27,57,32,38,71,32,0,60,53,50,32,47,38,75,34,45,35,91,52,23,18,36,41,36,39,60,86,46,40,51,84,52,55,63,56,56,54,51,36,65,74,23,59,53,53,69,70,56,45,36,32,41,29,33,72,20,36,30,34,36,38,31,27,52,62,84,48,49,64,59,49,51,52,55,30,65,76,73,37,98,58,66,74,34,73,26,36,34,29,32,80,35,84,38,45,59,44,83,88

Foldseek 3Di:
DDDCDPVNVQDDVVLVVVLCVLCQVLLCVLDDPQWDDGEPDPDTGGHCVVVVVVAPAKDKDKDKDWLPCLQVLCLLVVHQQQRLLLQLQVGQLVRCQFVWQWEEKEKEKEDQHDDSVNSNSNVNNVSVNSNVRSYRHGYYDYYHDHPPHDHRGMIMMMMIMTIDHPVQTQQLPPADFQWFKKFWWWLAQRRFDVVLVCCQACPVVVDGQQDDDVLQRHGNSCRSSRHTDHCNVLSNLCVVVVFDWNGKFFAHAQAPFPGQLNRHDFFKEKEFELVQADAHSSLVSSCVRVVDDPNVSRGGGNRTGGMMTIHHPVCQVVSQVSCVVPHPTGMTGTITMRGDGSGYHYD/DDDCDPVNVQDDVVLVVVLCVLCQVLLCVLDDPQWDDGEPDPDTGGHCVVVVVVAVAKDKDKDKDWLPCLQVLCLLVVHQQQRLLLQLQVGQLVRCQFVWQWEEKEKEKEDQHDDSVNSNSNSNNVSVNSNVRSYRHGYYDYYHDHPPHDHRGMIMMMMIMTIDHPVQTQQLPPADFQWFKKFWWWLAQRRFDVVLVCCQACPVVVDGQQDDDVLQRHGNSCRSSRHTDHCNVLSNLCVVVVFDWNGKFFAHAQAPFPGQLNRHDFFKEKEFELVQADAHSSLVSSCVRVVDDPNVSRGGGNRTGGMMTIHNPVCQVVSQVSCVVPHPTGMTGTITMRGDGSGYHYD

Nearest PDB structures (foldseek):
  3qty-assembly1_B  TM=9.595E-01  e=2.532E-52  Francisella tularensis subsp. tularensis
  3qty-assembly1_A  TM=9.233E-01  e=9.622E-54  Francisella tularensis subsp. tularensis
  2z01-assembly1_A  TM=9.593E-01  e=1.587E-44  Geobacillus kaustophilus
  2v9y-assembly1_A  TM=9.430E-01  e=2.412E-38  Homo sapiens
  5avm-assembly4_G  TM=9.475E-01  e=2.013E-36  Thermus thermophilus HB8

InterPro domains:
  IPR004733 Phosphoribosylformylglycinamidine cyclo-ligase [MF_00741] (4-346)
  IPR004733 Phosphoribosylformylglycinamidine cyclo-ligase [PTHR10520] (3-343)
  IPR004733 Phosphoribosylformylglycinamidine cyclo-ligase [TIGR00878] (4-338)
  IPR004733 Phosphoribosylformylglycinamidine cyclo-ligase [cd02196] (37-338)
  IPR010918 PurM-like, C-terminal domain [PF02769] (177-342)
  IPR016188 PurM-like, N-terminal domain [PF00586] (60-164)
  IPR036676 PurM-like, C-terminal domain superfamily [G3DSA:3.90.650.10] (171-346)
  IPR036676 PurM-like, C-terminal domain superfamily [SSF56042] (172-344)
  IPR036921 PurM-like, N-terminal domain superfamily [G3DSA:3.30.1330.10] (3-170)
  IPR036921 PurM-like, N-terminal domain superfamily [SSF55326] (4-169)

Sequence (694 aa):
MTSIDYKAAGVDVEAGNRAVRSIKAAVESTFSPRVLTGIGHFASMFDLKPLLEEYEHPVMVQSIDGVGTKMMVAKRMQKFDTIGMDLVSATTNDIIVLGAKPLTLLDYVANDKLDPVIIEQIVSGMVVACRENQISLVGGETAEMPGTYLPGEFDLVGVITGVVDKHKAITGKTICEGDTVVTFPSSGLHTNGYSLARKLFFGVLGLDVDSYHHDLGRTIGEELLTPHLNYTQPVHRILAQGLTIKGMAHITGGGLLENIPRILPPGCGVEIEKKRIPHLPVFDVMKQLSRLDDEQMFRTFNMGAGLVLILSPEDLNAVREVLQKSYSLPVYEIGKVVRSQQQVTLLMTSIDYKAAGVDVEAGNRAVRSIKAAVESTFSPRVLTGIGHFASMFDLKPLLEEYEHPVMVQSIDGVGTKMMVAKRMQKFDTIGMDLVSATTNDIIVLGAKPLTLLDYVANDKLDPVIIEQIVSGMVVACRENQISLVGGETAEMPGTYLPGEFDLVGVITGVVDKHKAITGKTICEGDTVVTFPSSGLHTNGYSLARKLFFGVLGLDVDSYHHDLGRTIGEELLTPHLNYTQPVHRILAQGLTIKGMAHITGGGLLENIPRILPPGCGVEIEKKRIPHLPVFDVMKQLSRLDDEQMFRTFNMGAGLVLILSPEDLNAVREVLQKSYSLPVYEIGKVVRSQQQVTLL

Organism: NCBI:txid458

pLDDT: mean 95.13, std 5.82, range [46.75, 98.88]